Protein 6VBB (pdb70)

Structure (mmCIF, N/CA/C/O backbone):
data_6VBB
#
_entry.id   6VBB
#
_cell.length_a   136.311
_cell.length_b   102.525
_cell.length_c   68.035
_cell.angle_alpha   90.000
_cell.angle_beta   116.280
_cell.angle_gamma   90.000
#
_symmetry.space_group_name_H-M   'C 1 2 1'
#
loop_
_entity.id
_entity.type
_entity.pdbx_description
1 polymer 'Peptidase S41'
2 non-polymer 'trimethylamine oxide'
3 non-polymer DI(HYDROXYETHYL)ETHER
4 non-polymer 'SODIUM ION'
5 non-polymer 'CHLORIDE ION'
6 water water
#
loop_
_atom_site.group_PDB
_atom_site.id
_atom_site.type_symbol
_atom_site.label_atom_id
_atom_site.label_alt_id
_atom_site.label_comp_id
_atom_site.label_asym_id
_atom_site.label_entity_id
_atom_site.label_seq_id
_atom_site.pdbx_PDB_ins_code
_atom_site.Cartn_x
_atom_site.Cartn_y
_atom_site.Cartn_z
_atom_site.occupancy
_atom_site.B_iso_or_equiv
_atom_site.auth_seq_id
_atom_site.auth_comp_id
_atom_site.auth_asym_id
_atom_site.auth_atom_id
_atom_site.pdbx_PDB_model_num
ATOM 1 N N . PRO A 1 32 ? -16.594 8.309 31.772 1.00 97.95 50 PRO A N 1
ATOM 2 C CA . PRO A 1 32 ? -18.008 7.988 32.098 1.00 96.83 50 PRO A CA 1
ATOM 3 C C . PRO A 1 32 ? -18.150 6.912 33.193 1.00 98.03 50 PRO A C 1
ATOM 4 O O . PRO A 1 32 ? -19.001 6.044 33.055 1.00 99.28 50 PRO A O 1
ATOM 8 N N . ILE A 1 33 ? -17.358 7.022 34.268 1.00 96.32 51 ILE A N 1
ATOM 9 C CA . ILE A 1 33 ? -17.334 6.019 35.380 1.00 92.28 51 ILE A CA 1
ATOM 10 C C . ILE A 1 33 ? -18.737 5.703 35.918 1.00 86.00 51 ILE A C 1
ATOM 11 O O . ILE A 1 33 ? -19.045 4.504 36.031 1.00 81.77 51 ILE A O 1
ATOM 16 N N A GLU A 1 34 ? -19.546 6.722 36.240 0.50 85.11 52 GLU A N 1
ATOM 17 N N B GLU A 1 34 ? -19.542 6.724 36.242 0.50 83.25 52 GLU A N 1
ATOM 18 C CA A GLU A 1 34 ? -20.911 6.463 36.783 0.50 82.02 52 GLU A CA 1
ATOM 19 C CA B GLU A 1 34 ? -20.906 6.468 36.786 0.50 79.22 52 GLU A CA 1
ATOM 20 C C A GLU A 1 34 ? -21.745 5.655 35.779 0.50 77.07 52 GLU A C 1
ATOM 21 C C B GLU A 1 34 ? -21.744 5.660 35.780 0.50 75.51 52 GLU A C 1
ATOM 22 O O A GLU A 1 34 ? -22.443 4.720 36.226 0.50 78.17 52 GLU A O 1
ATOM 23 O O B GLU A 1 34 ? -22.441 4.723 36.229 0.50 76.67 52 GLU A O 1
ATOM 34 N N . SER A 1 35 ? -21.685 5.999 34.485 1.00 71.72 53 SER A N 1
ATOM 35 C CA . SER A 1 35 ? -22.499 5.262 33.475 1.00 68.32 53 SER A CA 1
ATOM 36 C C . SER A 1 35 ? -21.854 3.903 33.159 1.00 64.43 53 SER A C 1
ATOM 37 O O . SER A 1 35 ? -22.611 2.954 32.910 1.00 65.46 53 SER A O 1
ATOM 40 N N . ILE A 1 36 ? -20.523 3.795 33.188 1.00 62.35 54 ILE A N 1
ATOM 41 C CA . ILE A 1 36 ? -19.853 2.481 32.928 1.00 60.84 54 ILE A CA 1
ATOM 42 C C . ILE A 1 36 ? -20.239 1.504 34.048 1.00 60.75 54 ILE A C 1
ATOM 43 O O . ILE A 1 36 ? -20.547 0.339 33.735 1.00 61.32 54 ILE A O 1
ATOM 48 N N . GLN A 1 37 ? -20.220 1.980 35.298 1.00 62.01 55 GLN A N 1
ATOM 49 C CA . GLN A 1 37 ? -20.591 1.179 36.498 1.00 61.67 55 GLN A CA 1
ATOM 50 C C . GLN A 1 37 ? -22.046 0.720 36.350 1.00 57.81 55 GLN A C 1
ATOM 51 O O . GLN A 1 37 ? -22.323 -0.449 36.636 1.00 56.36 55 GLN A O 1
ATOM 57 N N . GLN A 1 38 ? -22.929 1.596 35.873 1.00 57.11 56 GLN A N 1
ATOM 58 C CA . GLN A 1 38 ? -24.354 1.204 35.727 1.00 57.03 56 GLN A CA 1
ATOM 59 C C . GLN A 1 38 ? -24.462 0.144 34.624 1.00 53.68 56 GLN A C 1
ATOM 60 O O . GLN A 1 38 ? -25.194 -0.833 34.825 1.00 53.45 56 GLN A O 1
ATOM 66 N N . PHE A 1 39 ? -23.723 0.317 33.523 1.00 52.72 57 PHE A N 1
ATOM 67 C CA . PHE A 1 39 ? -23.787 -0.628 32.372 1.00 50.68 57 PHE A CA 1
ATOM 68 C C . PHE A 1 39 ? -23.306 -2.027 32.779 1.00 50.61 57 PHE A C 1
ATOM 69 O O . PHE A 1 39 ? -24.039 -2.994 32.466 1.00 47.56 57 PHE A O 1
ATOM 77 N N . VAL A 1 40 ? -22.137 -2.136 33.433 1.00 49.85 58 VAL A N 1
ATOM 78 C CA . VAL A 1 40 ? -21.628 -3.482 33.845 1.00 51.06 58 VAL A CA 1
ATOM 79 C C . VAL A 1 40 ? -22.589 -4.097 34.880 1.00 50.72 58 VAL A C 1
ATOM 80 O O . VAL A 1 40 ? -22.771 -5.327 34.854 1.00 50.26 58 VAL A O 1
ATOM 84 N N . GLN A 1 41 ? -23.190 -3.287 35.756 1.00 51.52 59 GLN A N 1
ATOM 85 C CA . GLN A 1 41 ? -24.120 -3.853 36.772 1.00 52.28 59 GLN A CA 1
ATOM 86 C C . GLN A 1 41 ? -25.307 -4.491 36.043 1.00 51.39 59 GLN A C 1
ATOM 87 O O . GLN A 1 41 ? -25.629 -5.648 36.356 1.00 50.58 59 GLN A O 1
ATOM 93 N N . ILE A 1 42 ? -25.920 -3.752 35.111 1.00 50.54 60 ILE A N 1
ATOM 94 C CA . ILE A 1 42 ? -27.070 -4.249 34.292 1.00 51.69 60 ILE A CA 1
ATOM 95 C C . ILE A 1 42 ? -26.641 -5.499 33.509 1.00 51.38 60 ILE A C 1
ATOM 96 O O . ILE A 1 42 ? -27.426 -6.477 33.491 1.00 49.61 60 ILE A O 1
ATOM 101 N N . TYR A 1 43 ? -25.452 -5.462 32.891 1.00 49.50 61 TYR A N 1
ATOM 102 C CA . TYR A 1 43 ? -24.941 -6.618 32.108 1.00 48.16 61 TYR A CA 1
ATOM 103 C C . TYR A 1 43 ? -24.956 -7.861 33.003 1.00 47.64 61 TYR A C 1
ATOM 104 O O . TYR A 1 43 ? -25.469 -8.917 32.586 1.00 44.43 61 TYR A O 1
ATOM 113 N N . GLY A 1 44 ? -24.418 -7.709 34.218 1.00 49.37 62 GLY A N 1
ATOM 114 C CA . GLY A 1 44 ? -24.353 -8.793 35.219 1.00 48.68 62 GLY A CA 1
ATOM 115 C C . GLY A 1 44 ? -25.733 -9.309 35.590 1.00 47.96 62 GLY A C 1
ATOM 116 O O . GLY A 1 44 ? -25.902 -10.529 35.655 1.00 48.44 62 GLY A O 1
ATOM 117 N N . ILE A 1 45 ? -26.685 -8.414 35.843 1.00 47.76 63 ILE A N 1
ATOM 118 C CA . ILE A 1 45 ? -28.069 -8.835 36.205 1.00 49.51 63 ILE A CA 1
ATOM 119 C C . ILE A 1 45 ? -28.664 -9.638 35.044 1.00 50.80 63 ILE A C 1
ATOM 120 O O . ILE A 1 45 ? -29.300 -10.672 35.321 1.00 52.87 63 ILE A O 1
ATOM 125 N N . VAL A 1 46 ? -28.462 -9.177 33.803 1.00 50.51 64 VAL A N 1
ATOM 126 C CA . VAL A 1 46 ? -29.012 -9.877 32.600 1.00 51.73 64 VAL A CA 1
ATOM 127 C C . VAL A 1 46 ? -28.354 -11.258 32.482 1.00 52.70 64 VAL A C 1
ATOM 128 O O . VAL A 1 46 ? -29.070 -12.283 32.376 1.00 52.10 64 VAL A O 1
ATOM 132 N N . ARG A 1 47 ? -27.029 -11.277 32.495 1.00 52.53 65 ARG A N 1
ATOM 133 C CA . ARG A 1 47 ? -26.273 -12.542 32.359 1.00 55.66 65 ARG A CA 1
ATOM 134 C C . ARG A 1 47 ? -26.656 -13.540 33.449 1.00 53.13 65 ARG A C 1
ATOM 135 O O . ARG A 1 47 ? -26.778 -14.717 33.126 1.00 60.86 65 ARG A O 1
ATOM 143 N N . ASP A 1 48 ? -26.892 -13.080 34.673 1.00 51.65 66 ASP A N 1
ATOM 144 C CA . ASP A 1 48 ? -27.165 -14.020 35.794 1.00 52.08 66 ASP A CA 1
ATOM 145 C C . ASP A 1 48 ? -28.651 -14.337 36.007 1.00 51.01 66 ASP A C 1
ATOM 146 O O . ASP A 1 48 ? -28.895 -15.383 36.639 1.00 53.80 66 ASP A O 1
ATOM 151 N N . ASN A 1 49 ? -29.602 -13.527 35.523 1.00 48.20 67 ASN A N 1
ATOM 152 C CA . ASN A 1 49 ? -31.019 -13.849 35.856 1.00 48.29 67 ASN A CA 1
ATOM 153 C C . ASN A 1 49 ? -31.931 -13.985 34.635 1.00 47.49 67 ASN A C 1
ATOM 154 O O . ASN A 1 49 ? -33.103 -14.379 34.847 1.00 48.14 67 ASN A O 1
ATOM 159 N N . TYR A 1 50 ? -31.469 -13.679 33.420 1.00 45.31 68 TYR A N 1
ATOM 160 C CA . TYR A 1 50 ? -32.411 -13.835 32.282 1.00 45.12 68 TYR A CA 1
ATOM 161 C C . TYR A 1 50 ? -32.819 -15.311 32.191 1.00 45.88 68 TYR A C 1
ATOM 162 O O . TYR A 1 50 ? -31.980 -16.179 32.480 1.00 48.24 68 TYR A O 1
ATOM 171 N N . VAL A 1 51 ? -34.074 -15.571 31.818 1.00 46.72 69 VAL A N 1
ATOM 172 C CA . VAL A 1 51 ? -34.627 -16.959 31.736 1.00 48.30 69 VAL A CA 1
ATOM 173 C C . VAL A 1 51 ? -33.649 -17.871 30.992 1.00 48.91 69 VAL A C 1
ATOM 174 O O . VAL A 1 51 ? -33.483 -19.030 31.420 1.00 50.03 69 VAL A O 1
ATOM 178 N N . ASP A 1 52 ? -33.045 -17.373 29.914 1.00 50.43 70 ASP A N 1
ATOM 179 C CA . ASP A 1 52 ? -32.073 -18.135 29.087 1.00 52.21 70 ASP A CA 1
ATOM 180 C C . ASP A 1 52 ? -30.652 -17.645 29.361 1.00 52.59 70 ASP A C 1
ATOM 181 O O . ASP A 1 52 ? -30.435 -16.433 29.545 1.00 52.01 70 ASP A O 1
ATOM 186 N N . GLU A 1 53 ? -29.721 -18.581 29.407 1.00 57.50 71 GLU A N 1
ATOM 187 C CA . GLU A 1 53 ? -28.293 -18.239 29.600 1.00 59.65 71 GLU A CA 1
ATOM 188 C C . GLU A 1 53 ? -27.797 -17.749 28.231 1.00 58.38 71 GLU A C 1
ATOM 189 O O . GLU A 1 53 ? -27.884 -18.533 27.281 1.00 63.31 71 GLU A O 1
ATOM 195 N N . LYS A 1 54 ? -27.408 -16.478 28.108 1.00 56.16 72 LYS A N 1
ATOM 196 C CA . LYS A 1 54 ? -26.943 -15.969 26.793 1.00 54.13 72 LYS A CA 1
ATOM 197 C C . LYS A 1 54 ? -25.429 -15.741 26.811 1.00 51.98 72 LYS A C 1
ATOM 198 O O . LYS A 1 54 ? -24.868 -15.477 27.894 1.00 54.88 72 LYS A O 1
ATOM 204 N N . SER A 1 55 ? -24.808 -15.858 25.635 1.00 48.43 73 SER A N 1
ATOM 205 C CA . SER A 1 55 ? -23.340 -15.695 25.494 1.00 46.49 73 SER A CA 1
ATOM 206 C C . SER A 1 55 ? -22.976 -14.211 25.544 1.00 47.89 73 SER A C 1
ATOM 207 O O . SER A 1 55 ? -23.839 -13.378 25.202 1.00 43.44 73 SER A O 1
ATOM 210 N N . ASP A 1 56 ? -21.730 -13.910 25.932 1.00 49.48 74 ASP A N 1
ATOM 211 C CA . ASP A 1 56 ? -21.251 -12.507 25.978 1.00 49.65 74 ASP A CA 1
ATOM 212 C C . ASP A 1 56 ? -21.328 -11.921 24.568 1.00 51.03 74 ASP A C 1
ATOM 213 O O . ASP A 1 56 ? -21.735 -10.760 24.432 1.00 52.17 74 ASP A O 1
ATOM 218 N N . ASP A 1 57 ? -20.991 -12.727 23.559 1.00 54.18 75 ASP A N 1
ATOM 219 C CA . ASP A 1 57 ? -21.012 -12.271 22.147 1.00 56.82 75 ASP A CA 1
ATOM 220 C C . ASP A 1 57 ? -22.438 -11.820 21.793 1.00 53.10 75 ASP A C 1
ATOM 221 O O . ASP A 1 57 ? -22.584 -10.760 21.160 1.00 51.99 75 ASP A O 1
ATOM 226 N N . ALA A 1 58 ? -23.451 -12.570 22.235 1.00 50.46 76 ALA A N 1
ATOM 227 C CA . ALA A 1 58 ? -24.858 -12.223 21.919 1.00 47.93 76 ALA A CA 1
ATOM 228 C C . ALA A 1 58 ? -25.312 -10.995 22.717 1.00 46.90 76 ALA A C 1
ATOM 229 O O . ALA A 1 58 ? -26.076 -10.177 22.142 1.00 43.70 76 ALA A O 1
ATOM 231 N N . LEU A 1 59 ? -24.871 -10.869 23.980 1.00 46.29 77 LEU A N 1
ATOM 232 C CA . LEU A 1 59 ? -25.289 -9.713 24.825 1.00 47.41 77 LEU A CA 1
ATOM 233 C C . LEU A 1 59 ? -24.669 -8.430 24.265 1.00 46.89 77 LEU A C 1
ATOM 234 O O . LEU A 1 59 ? -25.421 -7.453 24.074 1.00 48.36 77 LEU A O 1
ATOM 239 N N . PHE A 1 60 ? -23.361 -8.436 23.995 1.00 48.55 78 PHE A N 1
ATOM 240 C CA . PHE A 1 60 ? -22.724 -7.217 23.431 1.00 49.80 78 PHE A CA 1
ATOM 241 C C . PHE A 1 60 ? -23.343 -6.896 22.071 1.00 50.07 78 PHE A C 1
ATOM 242 O O . PHE A 1 60 ? -23.532 -5.705 21.790 1.00 52.80 78 PHE A O 1
ATOM 250 N N . LEU A 1 61 ? -23.689 -7.906 21.273 1.00 51.54 79 LEU A N 1
ATOM 251 C CA . LEU A 1 61 ? -24.296 -7.591 19.952 1.00 52.24 79 LEU A CA 1
ATOM 252 C C . LEU A 1 61 ? -25.619 -6.834 20.175 1.00 49.13 79 LEU A C 1
ATOM 253 O O . LEU A 1 61 ? -25.851 -5.855 19.443 1.00 46.55 79 LEU A O 1
ATOM 258 N N . GLN A 1 62 ? -26.424 -7.231 21.174 1.00 46.48 80 GLN A N 1
ATOM 259 C CA . GLN A 1 62 ? -27.711 -6.535 21.471 1.00 44.36 80 GLN A CA 1
ATOM 260 C C . GLN A 1 62 ? -27.402 -5.110 21.959 1.00 43.97 80 GLN A C 1
ATOM 261 O O . GLN A 1 62 ? -28.171 -4.183 21.624 1.00 41.32 80 GLN A O 1
ATOM 267 N N . ALA A 1 63 ? -26.318 -4.952 22.726 1.00 43.98 81 ALA A N 1
ATOM 268 C CA . ALA A 1 63 ? -25.907 -3.625 23.249 1.00 45.23 81 ALA A CA 1
ATOM 269 C C . ALA A 1 63 ? -25.451 -2.749 22.077 1.00 44.13 81 ALA A C 1
ATOM 270 O O . ALA A 1 63 ? -25.835 -1.573 22.038 1.00 46.09 81 ALA A O 1
ATOM 272 N N . ILE A 1 64 ? -24.683 -3.320 21.149 1.00 44.37 82 ILE A N 1
ATOM 273 C CA . ILE A 1 64 ? -24.209 -2.582 19.943 1.00 45.75 82 ILE A CA 1
ATOM 274 C C . ILE A 1 64 ? -25.415 -2.135 19.107 1.00 47.76 82 ILE A C 1
ATOM 275 O O . ILE A 1 64 ? -25.441 -0.970 18.695 1.00 51.61 82 ILE A O 1
ATOM 280 N N . LYS A 1 65 ? -26.388 -3.018 18.886 1.00 50.05 83 LYS A N 1
ATOM 281 C CA . LYS A 1 65 ? -27.558 -2.635 18.044 1.00 52.33 83 LYS A CA 1
ATOM 282 C C . LYS A 1 65 ? -28.315 -1.473 18.683 1.00 51.99 83 LYS A C 1
ATOM 283 O O . LYS A 1 65 ? -28.733 -0.587 17.926 1.00 54.59 83 LYS A O 1
ATOM 289 N N . GLY A 1 66 ? -28.470 -1.469 20.012 1.00 51.40 84 GLY A N 1
ATOM 290 C CA . GLY A 1 66 ? -29.191 -0.372 20.690 1.00 50.05 84 GLY A CA 1
ATOM 291 C C . GLY A 1 66 ? -28.381 0.910 20.665 1.00 52.40 84 GLY A C 1
ATOM 292 O O . GLY A 1 66 ? -28.971 1.996 20.547 1.00 57.47 84 GLY A O 1
ATOM 293 N N . LEU A 1 67 ? -27.062 0.783 20.791 1.00 50.81 85 LEU A N 1
ATOM 294 C CA . LEU A 1 67 ? -26.160 1.958 20.761 1.00 49.98 85 LEU A CA 1
ATOM 295 C C . LEU A 1 67 ? -26.253 2.666 19.404 1.00 47.91 85 LEU A C 1
ATOM 296 O O . LEU A 1 67 ? -26.440 3.893 19.399 1.00 47.50 85 LEU A O 1
ATOM 301 N N . VAL A 1 68 ? -26.155 1.912 18.308 1.00 46.12 86 VAL A N 1
ATOM 302 C CA . VAL A 1 68 ? -26.177 2.529 16.947 1.00 46.88 86 VAL A CA 1
ATOM 303 C C . VAL A 1 68 ? -27.604 2.816 16.466 1.00 47.13 86 VAL A C 1
ATOM 304 O O . VAL A 1 68 ? -27.807 3.913 15.948 1.00 48.63 86 VAL A O 1
ATOM 308 N N . SER A 1 69 ? -28.544 1.878 16.600 1.00 50.64 87 SER A N 1
ATOM 309 C CA . SER A 1 69 ? -29.934 2.130 16.110 1.00 51.60 87 SER A CA 1
ATOM 310 C C . SER A 1 69 ? -30.641 3.177 16.984 1.00 50.17 87 SER A C 1
ATOM 311 O O . SER A 1 69 ? -31.601 3.805 16.494 1.00 47.53 87 SER A O 1
ATOM 314 N N . GLY A 1 70 ? -30.159 3.373 18.219 1.00 51.13 88 GLY A N 1
ATOM 315 C CA . GLY A 1 70 ? -30.754 4.351 19.156 1.00 50.48 88 GLY A CA 1
ATOM 316 C C . GLY A 1 70 ? -30.449 5.798 18.783 1.00 51.01 88 GLY A C 1
ATOM 317 O O . GLY A 1 70 ? -31.013 6.691 19.449 1.00 50.13 88 GLY A O 1
ATOM 318 N N . LEU A 1 71 ? -29.595 6.015 17.771 1.00 49.69 89 LEU A N 1
ATOM 319 C CA . LEU A 1 71 ? -29.185 7.366 17.293 1.00 50.40 89 LEU A CA 1
ATOM 320 C C . LEU A 1 71 ? -30.319 8.000 16.484 1.00 52.29 89 LEU A C 1
ATOM 321 O O . LEU A 1 71 ? -30.658 9.160 16.772 1.00 56.30 89 LEU A O 1
ATOM 326 N N . ASP A 1 72 ? -30.840 7.274 15.489 1.00 52.57 90 ASP A N 1
ATOM 327 C CA . ASP A 1 72 ? -31.954 7.762 14.629 1.00 54.68 90 ASP A CA 1
ATOM 328 C C . ASP A 1 72 ? -32.548 6.565 13.868 1.00 55.24 90 ASP A C 1
ATOM 329 O O . ASP A 1 72 ? -32.059 5.441 14.062 1.00 53.93 90 ASP A O 1
ATOM 334 N N . ARG A 1 73 ? -33.557 6.806 13.026 1.00 57.90 91 ARG A N 1
ATOM 335 C CA . ARG A 1 73 ? -34.240 5.702 12.292 1.00 60.24 91 ARG A CA 1
ATOM 336 C C . ARG A 1 73 ? -33.450 5.253 11.052 1.00 58.06 91 ARG A C 1
ATOM 337 O O . ARG A 1 73 ? -34.007 4.457 10.284 1.00 62.18 91 ARG A O 1
ATOM 345 N N . TYR A 1 74 ? -32.209 5.708 10.871 1.00 56.00 92 TYR A N 1
ATOM 346 C CA . TYR A 1 74 ? -31.434 5.295 9.671 1.00 54.75 92 TYR A CA 1
ATOM 347 C C . TYR A 1 74 ? -30.076 4.712 10.066 1.00 55.47 92 TYR A C 1
ATOM 348 O O . TYR A 1 74 ? -29.435 4.067 9.219 1.00 62.34 92 TYR A O 1
ATOM 357 N N . SER A 1 75 ? -29.644 4.936 11.305 1.00 53.63 93 SER A N 1
ATOM 358 C CA . SER A 1 75 ? -28.330 4.409 11.752 1.00 52.10 93 SER A CA 1
ATOM 359 C C . SER A 1 75 ? -28.492 2.975 12.273 1.00 47.50 93 SER A C 1
ATOM 360 O O . SER A 1 75 ? -29.517 2.686 12.919 1.00 43.71 93 SER A O 1
ATOM 363 N N . ARG A 1 76 ? -27.519 2.109 11.997 1.00 46.71 94 ARG A N 1
ATOM 364 C CA . ARG A 1 76 ? -27.630 0.703 12.461 1.00 47.52 94 ARG A CA 1
ATOM 365 C C . ARG A 1 76 ? -26.337 -0.083 12.253 1.00 46.17 94 ARG A C 1
ATOM 366 O O . ARG A 1 76 ? -25.474 0.349 11.448 1.00 45.33 94 ARG A O 1
ATOM 374 N N . TYR A 1 77 ? -26.246 -1.203 12.972 1.00 45.30 95 TYR A N 1
ATOM 375 C CA . TYR A 1 77 ? -25.122 -2.165 12.859 1.00 46.66 95 TYR A CA 1
ATOM 376 C C . TYR A 1 77 ? -25.460 -3.107 11.699 1.00 47.01 95 TYR A C 1
ATOM 377 O O . TYR A 1 77 ? -26.645 -3.480 11.550 1.00 46.22 95 TYR A O 1
ATOM 386 N N . LEU A 1 78 ? -24.467 -3.421 10.871 1.00 48.18 96 LEU A N 1
ATOM 387 C CA . LEU A 1 78 ? -24.673 -4.342 9.728 1.00 52.16 96 LEU A CA 1
ATOM 388 C C . LEU A 1 78 ? -23.825 -5.589 9.959 1.00 52.70 96 LEU A C 1
ATOM 389 O O . LEU A 1 78 ? -22.647 -5.415 10.303 1.00 59.39 96 LEU A O 1
ATOM 394 N N . SER A 1 79 ? -24.406 -6.783 9.824 1.00 52.67 97 SER A N 1
ATOM 395 C CA . SER A 1 79 ? -23.581 -8.013 9.934 1.00 53.19 97 SER A CA 1
ATOM 396 C C . SER A 1 79 ? -22.733 -8.060 8.660 1.00 56.15 97 SER A C 1
ATOM 397 O O . SER A 1 79 ? -23.103 -7.363 7.682 1.00 55.88 97 SER A O 1
ATOM 400 N N . ALA A 1 80 ? -21.650 -8.835 8.661 1.00 57.55 98 ALA A N 1
ATOM 401 C CA . ALA A 1 80 ? -20.779 -8.932 7.467 1.00 59.22 98 ALA A CA 1
ATOM 402 C C . ALA A 1 80 ? -21.634 -9.213 6.216 1.00 62.27 98 ALA A C 1
ATOM 403 O O . ALA A 1 80 ? -21.288 -8.688 5.146 1.00 61.14 98 ALA A O 1
ATOM 405 N N . GLU A 1 81 ? -22.723 -9.984 6.348 1.00 63.67 99 GLU A N 1
ATOM 406 C CA . GLU A 1 81 ? -23.577 -10.311 5.171 1.00 69.51 99 GLU A CA 1
ATOM 407 C C . GLU A 1 81 ? -24.442 -9.099 4.792 1.00 66.96 99 GLU A C 1
ATOM 408 O O . GLU A 1 81 ? -24.526 -8.794 3.581 1.00 67.09 99 GLU A O 1
ATOM 414 N N . GLU A 1 82 ? -25.058 -8.438 5.776 1.00 62.27 100 GLU A N 1
ATOM 415 C CA . GLU A 1 82 ? -25.915 -7.252 5.487 1.00 60.56 100 GLU A CA 1
ATOM 416 C C . GLU A 1 82 ? -25.062 -6.187 4.782 1.00 58.43 100 GLU A C 1
ATOM 417 O O . GLU A 1 82 ? -25.597 -5.454 3.917 1.00 58.92 100 GLU A O 1
ATOM 423 N N . TYR A 1 83 ? -23.771 -6.138 5.116 1.00 56.19 101 TYR A N 1
ATOM 424 C CA . TYR A 1 83 ? -22.834 -5.156 4.512 1.00 55.97 101 TYR A CA 1
ATOM 425 C C . TYR A 1 83 ? -22.507 -5.574 3.076 1.00 59.81 101 TYR A C 1
ATOM 426 O O . TYR A 1 83 ? -22.571 -4.704 2.184 1.00 62.12 101 TYR A O 1
ATOM 435 N N . ARG A 1 84 ? -22.171 -6.853 2.863 1.00 63.31 102 ARG A N 1
ATOM 436 C CA . ARG A 1 84 ? -21.863 -7.371 1.506 1.00 66.50 102 ARG A CA 1
ATOM 437 C C . ARG A 1 84 ? -23.060 -7.106 0.581 1.00 69.23 102 ARG A C 1
ATOM 438 O O . ARG A 1 84 ? -22.832 -6.758 -0.578 1.00 73.25 102 ARG A O 1
ATOM 440 N N . GLN A 1 85 ? -24.284 -7.256 1.096 1.00 70.67 103 GLN A N 1
ATOM 441 C CA . GLN A 1 85 ? -25.537 -7.028 0.324 1.00 73.49 103 GLN A CA 1
ATOM 442 C C . GLN A 1 85 ? -25.693 -5.546 -0.046 1.00 70.33 103 GLN A C 1
ATOM 443 O O . GLN A 1 85 ? -26.017 -5.266 -1.227 1.00 71.02 103 GLN A O 1
ATOM 449 N N . LEU A 1 86 ? -25.461 -4.651 0.925 1.00 66.79 104 LEU A N 1
ATOM 450 C CA . LEU A 1 86 ? -25.654 -3.181 0.756 1.00 66.00 104 LEU A CA 1
ATOM 451 C C . LEU A 1 86 ? -24.673 -2.568 -0.258 1.00 66.29 104 LEU A C 1
ATOM 452 O O . LEU A 1 86 ? -25.092 -1.624 -0.975 1.00 64.75 104 LEU A O 1
ATOM 457 N N . ILE A 1 87 ? -23.430 -3.058 -0.309 1.00 66.44 105 ILE A N 1
ATOM 458 C CA . ILE A 1 87 ? -22.425 -2.440 -1.226 1.00 68.25 105 ILE A CA 1
ATOM 459 C C . ILE A 1 87 ? -22.764 -2.773 -2.683 1.00 69.79 105 ILE A C 1
ATOM 460 O O . ILE A 1 87 ? -22.312 -2.016 -3.558 1.00 70.30 105 ILE A O 1
ATOM 465 N N . GLN A 1 88 ? -23.541 -3.834 -2.930 1.00 72.34 106 GLN A N 1
ATOM 466 C CA . GLN A 1 88 ? -23.926 -4.210 -4.320 1.00 75.15 106 GLN A CA 1
ATOM 467 C C . GLN A 1 88 ? -24.785 -3.101 -4.941 1.00 75.18 106 GLN A C 1
ATOM 468 O O . GLN A 1 88 ? -24.646 -2.856 -6.156 1.00 75.44 106 GLN A O 1
ATOM 474 N N . TYR A 1 89 ? -25.633 -2.454 -4.132 1.00 73.62 107 TYR A N 1
ATOM 475 C CA . TYR A 1 89 ? -26.533 -1.382 -4.634 1.00 74.81 107 TYR A CA 1
ATOM 476 C C . TYR A 1 89 ? -25.807 -0.033 -4.665 1.00 70.83 107 TYR A C 1
ATOM 477 O O . TYR A 1 89 ? -24.992 0.212 -3.757 1.00 69.27 107 TYR A O 1
ATOM 486 N N . THR A 1 90 ? -26.105 0.803 -5.667 1.00 62.22 108 THR A N 1
ATOM 487 C CA . THR A 1 90 ? -25.507 2.165 -5.760 1.00 64.02 108 THR A CA 1
ATOM 488 C C . THR A 1 90 ? -26.404 3.110 -4.955 1.00 61.94 108 THR A C 1
ATOM 489 O O . THR A 1 90 ? -27.644 2.997 -5.061 1.00 57.92 108 THR A O 1
ATOM 493 N N . GLU A 1 91 ? -25.796 4.009 -4.192 1.00 66.52 109 GLU A N 1
ATOM 494 C CA . GLU A 1 91 ? -26.561 4.935 -3.326 1.00 72.72 109 GLU A CA 1
ATOM 495 C C . GLU A 1 91 ? -27.508 5.805 -4.163 1.00 72.14 109 GLU A C 1
ATOM 496 O O . GLU A 1 91 ? -27.073 6.326 -5.225 1.00 72.39 109 GLU A O 1
ATOM 502 N N . GLY A 1 92 ? -28.765 5.896 -3.712 1.00 65.76 110 GLY A N 1
ATOM 503 C CA . GLY A 1 92 ? -29.799 6.749 -4.327 1.00 65.92 110 GLY A CA 1
ATOM 504 C C . GLY A 1 92 ? -30.277 6.309 -5.698 1.00 62.54 110 GLY A C 1
ATOM 505 O O . GLY A 1 92 ? -30.539 7.188 -6.544 1.00 63.07 110 GLY A O 1
ATOM 506 N N . ASP A 1 93 ? -30.363 5.009 -5.947 1.00 57.51 111 ASP A N 1
ATOM 507 C CA . ASP A 1 93 ? -30.899 4.580 -7.264 1.00 55.13 111 ASP A CA 1
ATOM 508 C C . ASP A 1 93 ? -32.383 4.292 -7.083 1.00 49.63 111 ASP A C 1
ATOM 509 O O . ASP A 1 93 ? -32.756 3.899 -5.964 1.00 46.74 111 ASP A O 1
ATOM 514 N N . LEU A 1 94 ? -33.191 4.539 -8.114 1.00 47.67 112 LEU A N 1
ATOM 515 C CA . LEU A 1 94 ? -34.627 4.193 -7.998 1.00 44.66 112 LEU A CA 1
ATOM 516 C C . LEU A 1 94 ? -34.723 2.674 -8.140 1.00 41.97 112 LEU A C 1
ATOM 517 O O . LEU A 1 94 ? -33.992 2.107 -8.976 1.00 41.16 112 LEU A O 1
ATOM 522 N N . ALA A 1 95 ? -35.580 2.035 -7.351 1.00 40.92 113 ALA A N 1
ATOM 523 C CA . ALA A 1 95 ? -35.689 0.570 -7.468 1.00 39.73 113 ALA A CA 1
ATOM 524 C C . ALA A 1 95 ? -37.111 0.102 -7.144 1.00 40.03 113 ALA A C 1
ATOM 525 O O . ALA A 1 95 ? -37.921 0.895 -6.612 1.00 39.64 113 ALA A O 1
ATOM 527 N N . SER A 1 96 ? -37.396 -1.148 -7.509 1.00 40.66 114 SER A N 1
ATOM 528 C CA . SER A 1 96 ? -38.683 -1.828 -7.229 1.00 39.78 114 SER A CA 1
ATOM 529 C C . SER A 1 96 ? -38.360 -3.266 -6.824 1.00 40.90 114 SER A C 1
ATOM 530 O O . SER A 1 96 ? -37.172 -3.573 -6.606 1.00 42.16 114 SER A O 1
ATOM 533 N N . VAL A 1 97 ? -39.387 -4.101 -6.718 1.00 42.55 115 VAL A N 1
ATOM 534 C CA . VAL A 1 97 ? -39.210 -5.538 -6.374 1.00 42.47 115 VAL A CA 1
ATOM 535 C C . VAL A 1 97 ? -38.788 -6.286 -7.647 1.00 43.91 115 VAL A C 1
ATOM 536 O O . VAL A 1 97 ? -38.872 -5.704 -8.745 1.00 47.34 115 VAL A O 1
ATOM 540 N N . ASP A 1 98 ? -38.362 -7.541 -7.497 1.00 44.58 116 ASP A N 1
ATOM 541 C CA . ASP A 1 98 ? -37.871 -8.413 -8.607 1.00 42.79 116 ASP A CA 1
ATOM 542 C C . ASP A 1 98 ? -39.039 -8.991 -9.431 1.00 42.04 116 ASP A C 1
ATOM 543 O O . ASP A 1 98 ? -38.925 -10.133 -9.900 1.00 41.50 116 ASP A O 1
ATOM 548 N N . PHE A 1 99 ? -40.115 -8.221 -9.593 1.00 42.07 117 PHE A N 1
ATOM 549 C CA . PHE A 1 99 ? -41.301 -8.648 -10.379 1.00 43.33 117 PHE A CA 1
ATOM 550 C C . PHE A 1 99 ? -42.172 -7.419 -10.675 1.00 44.91 117 PHE A C 1
ATOM 551 O O . PHE A 1 99 ? -41.889 -6.308 -10.179 1.00 43.75 117 PHE A O 1
ATOM 559 N N . VAL A 1 100 ? -43.228 -7.640 -11.452 1.00 45.53 118 VAL A N 1
ATOM 560 C CA . VAL A 1 100 ? -44.167 -6.578 -11.916 1.00 46.22 118 VAL A CA 1
ATOM 561 C C . VAL A 1 100 ? -45.602 -6.965 -11.543 1.00 46.46 118 VAL A C 1
ATOM 562 O O . VAL A 1 100 ? -45.871 -8.170 -11.348 1.00 44.11 118 VAL A O 1
ATOM 566 N N . LEU A 1 101 ? -46.479 -5.968 -11.457 1.00 48.98 119 LEU A N 1
ATOM 567 C CA . LEU A 1 101 ? -47.918 -6.201 -11.175 1.00 52.03 119 LEU A CA 1
ATOM 568 C C . LEU A 1 101 ? -48.740 -5.653 -12.346 1.00 58.15 119 LEU A C 1
ATOM 569 O O . LEU A 1 101 ? -48.439 -4.527 -12.809 1.00 61.58 119 LEU A O 1
ATOM 574 N N . SER A 1 102 ? -49.702 -6.450 -12.821 1.00 62.93 120 SER A N 1
ATOM 575 C CA . SER A 1 102 ? -50.645 -6.066 -13.904 1.00 66.55 120 SER A CA 1
ATOM 576 C C . SER A 1 102 ? -51.941 -6.827 -13.672 1.00 68.27 120 SER A C 1
ATOM 577 O O . SER A 1 102 ? -51.917 -8.019 -13.358 1.00 62.63 120 SER A O 1
ATOM 580 N N . PRO A 1 103 ? -53.114 -6.175 -13.804 1.00 74.42 121 PRO A N 1
ATOM 581 C CA . PRO A 1 103 ? -54.385 -6.880 -13.658 1.00 77.78 121 PRO A CA 1
ATOM 582 C C . PRO A 1 103 ? -54.649 -7.650 -14.963 1.00 82.10 121 PRO A C 1
ATOM 583 O O . PRO A 1 103 ? -54.729 -7.010 -15.992 1.00 88.35 121 PRO A O 1
ATOM 587 N N . GLU A 1 104 ? -54.713 -8.986 -14.911 1.00 86.82 122 GLU A N 1
ATOM 588 C CA . GLU A 1 104 ? -54.957 -9.777 -16.151 1.00 95.86 122 GLU A CA 1
ATOM 589 C C . GLU A 1 104 ? -56.054 -10.816 -15.864 1.00 96.66 122 GLU A C 1
ATOM 590 O O . GLU A 1 104 ? -56.665 -11.298 -16.830 1.00 98.74 122 GLU A O 1
ATOM 596 N N . SER A 1 105 ? -56.303 -11.104 -14.580 1.00 96.73 123 SER A N 1
ATOM 597 C CA . SER A 1 105 ? -57.371 -12.039 -14.135 1.00 94.89 123 SER A CA 1
ATOM 598 C C . SER A 1 105 ? -58.690 -11.263 -14.105 1.00 96.44 123 SER A C 1
ATOM 599 O O . SER A 1 105 ? -59.588 -11.566 -14.918 1.00 96.98 123 SER A O 1
ATOM 602 N N . HIS A 1 106 ? -58.769 -10.294 -13.185 1.00 93.46 124 HIS A N 1
ATOM 603 C CA . HIS A 1 106 ? -59.938 -9.394 -12.982 1.00 91.72 124 HIS A CA 1
ATOM 604 C C . HIS A 1 106 ? -59.475 -7.948 -13.235 1.00 87.61 124 HIS A C 1
ATOM 605 O O . HIS A 1 106 ? -58.267 -7.746 -13.417 1.00 85.28 124 HIS A O 1
ATOM 612 N N . VAL A 1 107 ? -60.387 -6.976 -13.226 1.00 90.92 125 VAL A N 1
ATOM 613 C CA . VAL A 1 107 ? -59.996 -5.562 -13.518 1.00 91.70 125 VAL A CA 1
ATOM 614 C C . VAL A 1 107 ? -59.323 -4.919 -12.293 1.00 90.03 125 VAL A C 1
ATOM 615 O O . VAL A 1 107 ? -58.509 -3.999 -12.506 1.00 90.57 125 VAL A O 1
ATOM 619 N N . HIS A 1 108 ? -59.632 -5.367 -11.069 1.00 91.41 126 HIS A N 1
ATOM 620 C CA . HIS A 1 108 ? -59.017 -4.738 -9.863 1.00 93.34 126 HIS A CA 1
ATOM 621 C C . HIS A 1 108 ? -58.125 -5.705 -9.065 1.00 87.27 126 HIS A C 1
ATOM 622 O O . HIS A 1 108 ? -57.786 -5.350 -7.915 1.00 79.92 126 HIS A O 1
ATOM 629 N N . LYS A 1 109 ? -57.768 -6.870 -9.618 1.00 85.97 127 LYS A N 1
ATOM 630 C CA . LYS A 1 109 ? -56.864 -7.793 -8.876 1.00 84.48 127 LYS A CA 1
ATOM 631 C C . LYS A 1 109 ? -55.495 -7.789 -9.564 1.00 79.30 127 LYS A C 1
ATOM 632 O O . LYS A 1 109 ? -55.404 -8.274 -10.709 1.00 79.14 127 LYS A O 1
ATOM 638 N N . TRP A 1 110 ? -54.484 -7.265 -8.861 1.00 74.38 128 TRP A N 1
ATOM 639 C CA . TRP A 1 110 ? -53.088 -7.125 -9.359 1.00 67.83 128 TRP A CA 1
ATOM 640 C C . TRP A 1 110 ? -52.315 -8.427 -9.173 1.00 63.99 128 TRP A C 1
ATOM 641 O O . TRP A 1 110 ? -52.032 -8.840 -8.051 1.00 62.42 128 TRP A O 1
ATOM 660 N N . ILE A 1 112 ? -48.981 -11.050 -9.995 1.00 53.86 130 ILE A N 1
ATOM 661 C CA . ILE A 1 112 ? -47.538 -11.067 -10.132 1.00 51.67 130 ILE A CA 1
ATOM 662 C C . ILE A 1 112 ? -47.165 -11.609 -11.515 1.00 53.99 130 ILE A C 1
ATOM 663 O O . ILE A 1 112 ? -47.747 -12.629 -11.938 1.00 54.01 130 ILE A O 1
ATOM 668 N N . ARG A 1 113 ? -46.184 -10.968 -12.156 1.00 58.21 131 ARG A N 1
ATOM 669 C CA . ARG A 1 113 ? -45.678 -11.340 -13.505 1.00 61.92 131 ARG A CA 1
ATOM 670 C C . ARG A 1 113 ? -44.164 -11.049 -13.564 1.00 58.35 131 ARG A C 1
ATOM 671 O O . ARG A 1 113 ? -43.705 -10.220 -12.769 1.00 54.77 131 ARG A O 1
ATOM 679 N N . ASP A 1 114 ? -43.416 -11.752 -14.419 1.00 49.22 132 ASP A N 1
ATOM 680 C CA . ASP A 1 114 ? -41.946 -11.555 -14.614 1.00 50.30 132 ASP A CA 1
ATOM 681 C C . ASP A 1 114 ? -41.123 -12.009 -13.393 1.00 51.01 132 ASP A C 1
ATOM 682 O O . ASP A 1 114 ? -39.942 -11.602 -13.305 1.00 51.21 132 ASP A O 1
ATOM 687 N N . LEU A 1 115 ? -41.702 -12.802 -12.485 1.00 47.16 133 LEU A N 1
ATOM 688 C CA . LEU A 1 115 ? -40.914 -13.307 -11.331 1.00 44.52 133 LEU A CA 1
ATOM 689 C C . LEU A 1 115 ? -39.961 -14.395 -11.838 1.00 43.95 133 LEU A C 1
ATOM 690 O O . LEU A 1 115 ? -40.452 -15.407 -12.360 1.00 49.79 133 LEU A O 1
ATOM 695 N N . LYS A 1 116 ? -38.655 -14.214 -11.649 1.00 44.20 134 LYS A N 1
ATOM 696 C CA . LYS A 1 116 ? -37.663 -15.211 -12.138 1.00 51.17 134 LYS A CA 1
ATOM 697 C C . LYS A 1 116 ? -37.431 -16.281 -11.062 1.00 48.53 134 LYS A C 1
ATOM 698 O O . LYS A 1 116 ? -37.395 -15.921 -9.871 1.00 47.66 134 LYS A O 1
ATOM 704 N N . THR A 1 117 ? -37.326 -17.552 -11.469 1.00 48.72 135 THR A N 1
ATOM 705 C CA . THR A 1 117 ? -37.083 -18.657 -10.500 1.00 49.56 135 THR A CA 1
ATOM 706 C C . THR A 1 117 ? -35.699 -18.459 -9.872 1.00 49.22 135 THR A C 1
ATOM 707 O O . THR A 1 117 ? -34.760 -18.160 -10.628 1.00 48.38 135 THR A O 1
ATOM 711 N N . GLY A 1 118 ? -35.593 -18.622 -8.550 1.00 45.17 136 GLY A N 1
ATOM 712 C CA . GLY A 1 118 ? -34.326 -18.443 -7.815 1.00 45.33 136 GLY A CA 1
ATOM 713 C C . GLY A 1 118 ? -34.228 -17.067 -7.170 1.00 44.16 136 GLY A C 1
ATOM 714 O O . GLY A 1 118 ? -33.358 -16.882 -6.292 1.00 47.32 136 GLY A O 1
ATOM 715 N N . SER A 1 119 ? -35.095 -16.134 -7.569 1.00 41.01 137 SER A N 1
ATOM 716 C CA . SER A 1 119 ? -35.073 -14.751 -7.025 1.00 39.11 137 SER A CA 1
ATOM 717 C C . SER A 1 119 ? -35.455 -14.759 -5.540 1.00 40.19 137 SER A C 1
ATOM 718 O O . SER A 1 119 ? -36.072 -15.741 -5.094 1.00 39.66 137 SER A O 1
ATOM 721 N N . ASP A 1 120 ? -35.137 -13.676 -4.824 1.00 41.46 138 ASP A N 1
ATOM 722 C CA . ASP A 1 120 ? -35.429 -13.568 -3.367 1.00 44.71 138 ASP A CA 1
ATOM 723 C C . ASP A 1 120 ? -36.925 -13.773 -3.111 1.00 40.99 138 ASP A C 1
ATOM 724 O O . ASP A 1 120 ? -37.278 -14.434 -2.125 1.00 43.69 138 ASP A O 1
ATOM 729 N N . SER A 1 121 ? -37.767 -13.205 -3.969 1.00 39.41 139 SER A N 1
ATOM 730 C CA . SER A 1 121 ? -39.235 -13.322 -3.805 1.00 36.80 139 SER A CA 1
ATOM 731 C C . SER A 1 121 ? -39.665 -14.771 -4.066 1.00 39.61 139 SER A C 1
ATOM 732 O O . SER A 1 121 ? -40.574 -15.249 -3.354 1.00 44.04 139 SER A O 1
ATOM 735 N N . TYR A 1 122 ? -39.033 -15.448 -5.028 1.00 37.04 140 TYR A N 1
ATOM 736 C CA . TYR A 1 122 ? -39.380 -16.868 -5.315 1.00 41.98 140 TYR A CA 1
ATOM 737 C C . TYR A 1 122 ? -39.088 -17.722 -4.069 1.00 43.27 140 TYR A C 1
ATOM 738 O O . TYR A 1 122 ? -39.930 -18.572 -3.717 1.00 41.76 140 TYR A O 1
ATOM 747 N N . LYS A 1 123 ? -37.935 -17.485 -3.423 1.00 44.36 141 LYS A N 1
ATOM 748 C CA . LYS A 1 123 ? -37.511 -18.215 -2.196 1.00 44.57 141 LYS A CA 1
ATOM 749 C C . LYS A 1 123 ? -38.506 -17.955 -1.064 1.00 43.44 141 LYS A C 1
ATOM 750 O O . LYS A 1 123 ? -38.720 -18.865 -0.262 1.00 46.42 141 LYS A O 1
ATOM 756 N N . LEU A 1 124 ? -39.099 -16.760 -1.011 1.00 44.82 142 LEU A N 1
ATOM 757 C CA . LEU A 1 124 ? -40.070 -16.423 0.073 1.00 46.62 142 LEU A CA 1
ATOM 758 C C . LEU A 1 124 ? -41.444 -17.070 -0.167 1.00 46.96 142 LEU A C 1
ATOM 759 O O . LEU A 1 124 ? -42.211 -17.150 0.813 1.00 50.06 142 LEU A O 1
ATOM 764 N N . GLY A 1 125 ? -41.754 -17.491 -1.402 1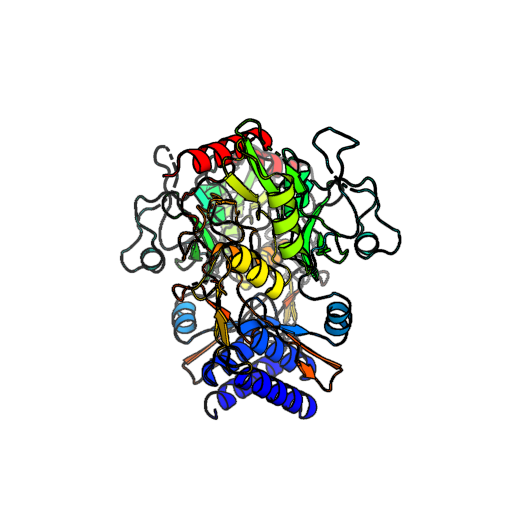.00 48.26 143 GLY A N 1
ATOM 765 C CA . GLY A 1 125 ? -43.041 -18.166 -1.676 1.00 50.22 143 GLY A CA 1
ATOM 766 C C . GLY A 1 125 ? -43.863 -17.499 -2.762 1.00 48.36 143 GLY A C 1
ATOM 767 O O . GLY A 1 125 ? -44.857 -18.099 -3.196 1.00 45.28 143 GLY A O 1
ATOM 768 N N . LEU A 1 126 ? -43.486 -16.292 -3.176 1.00 49.71 144 LEU A N 1
ATOM 769 C CA . LEU A 1 126 ? -44.261 -15.610 -4.240 1.00 49.65 144 LEU A CA 1
ATOM 770 C C . LEU A 1 126 ? -44.079 -16.371 -5.560 1.00 44.34 144 LEU A C 1
ATOM 771 O O . LEU A 1 126 ? -43.017 -16.981 -5.762 1.00 38.27 144 LEU A O 1
ATOM 776 N N . ARG A 1 127 ? -45.124 -16.363 -6.387 1.00 43.05 145 ARG A N 1
ATOM 777 C CA . ARG A 1 127 ? -45.126 -17.056 -7.701 1.00 45.25 145 ARG A CA 1
ATOM 778 C C . ARG A 1 127 ? -45.927 -16.239 -8.713 1.00 43.71 145 ARG A C 1
ATOM 779 O O . ARG A 1 127 ? -46.896 -15.572 -8.296 1.00 42.59 145 ARG A O 1
ATOM 787 N N . ASN A 1 128 ? -45.537 -16.315 -9.986 1.00 40.93 146 ASN A N 1
ATOM 788 C CA . ASN A 1 128 ? -46.305 -15.656 -11.074 1.00 41.60 146 ASN A CA 1
ATOM 789 C C . ASN A 1 128 ? -47.745 -16.167 -10.977 1.00 41.89 146 ASN A C 1
ATOM 790 O O . ASN A 1 128 ? -47.912 -17.379 -10.772 1.00 45.61 146 ASN A O 1
ATOM 795 N N . GLY A 1 129 ? -48.741 -15.287 -11.101 1.00 44.37 147 GLY A N 1
ATOM 796 C CA . GLY A 1 129 ? -50.150 -15.719 -11.007 1.00 46.80 147 GLY A CA 1
ATOM 797 C C . GLY A 1 129 ? -50.770 -15.357 -9.666 1.00 49.13 147 GLY A C 1
ATOM 798 O O . GLY A 1 129 ? -51.991 -15.136 -9.629 1.00 53.45 147 GLY A O 1
ATOM 799 N N . GLN A 1 130 ? -49.972 -15.340 -8.588 1.00 47.97 148 GLN A N 1
ATOM 800 C CA . GLN A 1 130 ? -50.507 -14.969 -7.251 1.00 46.64 148 GLN A CA 1
ATOM 801 C C . GLN A 1 130 ? -50.989 -13.516 -7.331 1.00 45.02 148 GLN A C 1
ATOM 802 O O . GLN A 1 130 ? -50.453 -12.745 -8.137 1.00 45.28 148 GLN A O 1
ATOM 808 N N . THR A 1 131 ? -51.976 -13.163 -6.522 1.00 47.31 149 THR A N 1
ATOM 809 C CA . THR A 1 131 ? -52.513 -11.784 -6.533 1.00 50.17 149 THR A CA 1
ATOM 810 C C . THR A 1 131 ? -52.031 -11.062 -5.275 1.00 50.75 149 THR A C 1
ATOM 811 O O . THR A 1 131 ? -51.972 -11.708 -4.199 1.00 48.80 149 THR A O 1
ATOM 815 N N . ILE A 1 132 ? -51.664 -9.789 -5.421 1.00 49.23 150 ILE A N 1
ATOM 816 C CA . ILE A 1 132 ? -51.250 -8.972 -4.250 1.00 49.67 150 ILE A CA 1
ATOM 817 C C . ILE A 1 132 ? -52.427 -8.045 -3.953 1.00 53.36 150 ILE A C 1
ATOM 818 O O . ILE A 1 132 ? -52.858 -7.301 -4.861 1.00 54.93 150 ILE A O 1
ATOM 823 N N . LEU A 1 133 ? -52.957 -8.159 -2.735 1.00 56.42 151 LEU A N 1
ATOM 824 C CA . LEU A 1 133 ? -54.125 -7.374 -2.273 1.00 59.69 151 LEU A CA 1
ATOM 825 C C . LEU A 1 133 ? -53.671 -6.082 -1.597 1.00 59.08 151 LEU A C 1
ATOM 826 O O . LEU A 1 133 ? -54.360 -5.074 -1.771 1.00 60.30 151 LEU A O 1
ATOM 831 N N . LYS A 1 134 ? -52.546 -6.118 -0.877 1.00 57.62 152 LYS A N 1
ATOM 832 C CA . LYS A 1 134 ? -52.076 -4.912 -0.154 1.00 56.83 152 LYS A CA 1
ATOM 833 C C . LYS A 1 134 ? -50.555 -4.733 -0.238 1.00 53.22 152 LYS A C 1
ATOM 834 O O . LYS A 1 134 ? -49.829 -5.730 -0.366 1.00 50.23 152 LYS A O 1
ATOM 840 N N . ILE A 1 135 ? -50.128 -3.474 -0.164 1.00 52.83 153 ILE A N 1
ATOM 841 C CA . ILE A 1 135 ? -48.697 -3.066 -0.116 1.00 50.19 153 ILE A CA 1
ATOM 842 C C . ILE A 1 135 ? -48.633 -2.036 1.009 1.00 54.11 153 ILE A C 1
ATOM 843 O O . ILE A 1 135 ? -49.267 -0.981 0.858 1.00 58.10 153 ILE A O 1
ATOM 848 N N . ASP A 1 136 ? -47.960 -2.370 2.112 1.00 56.02 154 ASP A N 1
ATOM 849 C CA . ASP A 1 136 ? -47.866 -1.451 3.280 1.00 57.48 154 ASP A CA 1
ATOM 850 C C . ASP A 1 136 ? -49.285 -1.165 3.792 1.00 59.03 154 ASP A C 1
ATOM 851 O O . ASP A 1 136 ? -49.604 0.016 4.005 1.00 60.37 154 ASP A O 1
ATOM 856 N N . ASN A 1 137 ? -50.090 -2.227 3.951 1.00 61.26 155 ASN A N 1
ATOM 857 C CA . ASN A 1 137 ? -51.491 -2.192 4.472 1.00 68.95 155 ASN A CA 1
ATOM 858 C C . ASN A 1 137 ? -52.431 -1.394 3.562 1.00 68.12 155 ASN A C 1
ATOM 859 O O . ASN A 1 137 ? -53.537 -1.074 4.031 1.00 69.68 155 ASN A O 1
ATOM 864 N N . GLN A 1 138 ? -52.042 -1.117 2.313 1.00 67.14 156 GLN A N 1
ATOM 865 C CA . GLN A 1 138 ? -52.922 -0.336 1.399 1.00 68.13 156 GLN A CA 1
ATOM 866 C C . GLN A 1 138 ? -53.439 -1.256 0.284 1.00 65.19 156 GLN A C 1
ATOM 867 O O . GLN A 1 138 ? -52.610 -1.790 -0.480 1.00 61.39 156 GLN A O 1
ATOM 873 N N . GLU A 1 139 ? -54.764 -1.429 0.211 1.00 67.24 157 GLU A N 1
ATOM 874 C CA . GLU A 1 139 ? -55.404 -2.285 -0.823 1.00 67.55 157 GLU A CA 1
ATOM 875 C C . GLU A 1 139 ? -55.104 -1.722 -2.217 1.00 66.08 157 GLU A C 1
ATOM 876 O O . GLU A 1 139 ? -55.166 -0.486 -2.389 1.00 65.79 157 GLU A O 1
ATOM 882 N N . LEU A 1 140 ? -54.769 -2.603 -3.166 1.00 62.37 158 LEU A N 1
ATOM 883 C CA . LEU A 1 140 ? -54.472 -2.175 -4.560 1.00 59.58 158 LEU A CA 1
ATOM 884 C C . LEU A 1 140 ? -55.785 -2.162 -5.358 1.00 63.00 158 LEU A C 1
ATOM 885 O O . LEU A 1 140 ? -55.791 -1.624 -6.487 1.00 58.85 158 LEU A O 1
ATOM 890 N N . LYS A 1 141 ? -56.850 -2.705 -4.758 1.00 64.09 159 LYS A N 1
ATOM 891 C CA . LYS A 1 141 ? -58.198 -2.828 -5.369 1.00 71.22 159 LYS A CA 1
ATOM 892 C C . LYS A 1 141 ? -58.512 -1.618 -6.270 1.00 76.54 159 LYS A C 1
ATOM 893 O O . LYS A 1 141 ? -58.450 -1.781 -7.511 1.00 77.46 159 LYS A O 1
ATOM 899 N N . ASN A 1 142 ? -58.769 -0.440 -5.694 1.00 79.37 160 ASN A N 1
ATOM 900 C CA . ASN A 1 142 ? -59.141 0.729 -6.539 1.00 88.67 160 ASN A CA 1
ATOM 901 C C . ASN A 1 142 ? -57.968 1.709 -6.703 1.00 86.69 160 ASN A C 1
ATOM 902 O O . ASN A 1 142 ? -58.073 2.854 -6.211 1.00 90.80 160 ASN A O 1
ATOM 907 N N . LEU A 1 143 ? -56.904 1.297 -7.402 1.00 84.21 161 LEU A N 1
ATOM 908 C CA . LEU A 1 143 ? -55.735 2.193 -7.652 1.00 80.39 161 LEU A CA 1
ATOM 909 C C . LEU A 1 143 ? -55.354 2.152 -9.140 1.00 78.86 161 LEU A C 1
ATOM 910 O O . LEU A 1 143 ? -55.667 1.143 -9.805 1.00 77.02 161 LEU A O 1
ATOM 915 N N . THR A 1 144 ? -54.710 3.214 -9.640 1.00 77.74 162 THR A N 1
ATOM 916 C CA . THR A 1 144 ? -54.244 3.255 -11.054 1.00 80.88 162 THR A CA 1
ATOM 917 C C . THR A 1 144 ? -52.879 2.557 -11.140 1.00 77.34 162 THR A C 1
ATOM 918 O O . THR A 1 144 ? -52.277 2.292 -10.079 1.00 73.96 162 THR A O 1
ATOM 922 N N . HIS A 1 145 ? -52.407 2.270 -12.355 1.00 76.30 163 HIS A N 1
ATOM 923 C CA . HIS A 1 145 ? -51.083 1.618 -12.521 1.00 72.92 163 HIS A CA 1
ATOM 924 C C . HIS A 1 145 ? -50.017 2.501 -11.849 1.00 73.62 163 HIS A C 1
ATOM 925 O O . HIS A 1 145 ? -49.075 1.930 -11.260 1.00 68.22 163 HIS A O 1
ATOM 932 N N . ASP A 1 146 ? -50.194 3.832 -11.909 1.00 77.26 164 ASP A N 1
ATOM 933 C CA . ASP A 1 146 ? -49.254 4.825 -11.311 1.00 81.28 164 ASP A CA 1
ATOM 934 C C . ASP A 1 146 ? -49.279 4.748 -9.782 1.00 77.55 164 ASP A C 1
ATOM 935 O O . ASP A 1 146 ? -48.184 4.786 -9.180 1.00 77.53 164 ASP A O 1
ATOM 940 N N . GLN A 1 147 ? -50.473 4.686 -9.183 1.00 73.16 165 GLN A N 1
ATOM 941 C CA . GLN A 1 147 ? -50.589 4.622 -7.700 1.00 70.12 165 GLN A CA 1
ATOM 942 C C . GLN A 1 147 ? -49.944 3.325 -7.201 1.00 64.58 165 GLN A C 1
ATOM 943 O O . GLN A 1 147 ? -49.399 3.340 -6.085 1.00 61.23 165 GLN A O 1
ATOM 949 N N . VAL A 1 148 ? -49.995 2.257 -8.002 1.00 61.98 166 VAL A N 1
ATOM 950 C CA . VAL A 1 148 ? -49.358 0.966 -7.607 1.00 59.45 166 VAL A CA 1
ATOM 951 C C . VAL A 1 148 ? -47.830 1.143 -7.686 1.00 57.52 166 VAL A C 1
ATOM 952 O O . VAL A 1 148 ? -47.149 0.769 -6.711 1.00 55.68 166 VAL A O 1
ATOM 956 N N . LEU A 1 149 ? -47.317 1.718 -8.782 1.00 53.88 167 LEU A N 1
ATOM 957 C CA . LEU A 1 149 ? -45.854 1.955 -8.895 1.00 54.02 167 LEU A CA 1
ATOM 958 C C . LEU A 1 149 ? -45.418 2.886 -7.757 1.00 55.72 167 LEU A C 1
ATOM 959 O O . LEU A 1 149 ? -44.267 2.770 -7.317 1.00 56.63 167 LEU A O 1
ATOM 964 N N . GLY A 1 150 ? -46.308 3.788 -7.325 1.00 55.48 168 GLY A N 1
ATOM 965 C CA . GLY A 1 150 ? -46.005 4.733 -6.233 1.00 57.60 168 GLY A CA 1
ATOM 966 C C . GLY A 1 150 ? -45.657 4.002 -4.953 1.00 56.97 168 GLY A C 1
ATOM 967 O O . GLY A 1 150 ? -44.766 4.480 -4.225 1.00 61.11 168 GLY A O 1
ATOM 968 N N . LEU A 1 151 ? -46.321 2.871 -4.706 1.00 56.31 169 LEU A N 1
ATOM 969 C CA . LEU A 1 151 ? -46.113 2.008 -3.515 1.00 58.12 169 LEU A CA 1
ATOM 970 C C . LEU A 1 151 ? -44.960 1.023 -3.766 1.00 54.07 169 LEU A C 1
ATOM 971 O O . LEU A 1 151 ? -44.218 0.718 -2.823 1.00 51.74 169 LEU A O 1
ATOM 976 N N . LEU A 1 152 ? -44.802 0.579 -5.009 1.00 49.87 170 LEU A N 1
ATOM 977 C CA . LEU A 1 152 ? -43.787 -0.439 -5.379 1.00 51.53 170 LEU A CA 1
ATOM 978 C C . LEU A 1 152 ? -42.385 0.203 -5.468 1.00 50.63 170 LEU A C 1
ATOM 979 O O . LEU A 1 152 ? -41.403 -0.419 -4.990 1.00 49.90 170 LEU A O 1
ATOM 984 N N . TYR A 1 153 ? -42.300 1.408 -6.036 1.00 45.90 171 TYR A N 1
ATOM 985 C CA . TYR A 1 153 ? -41.028 2.153 -6.234 1.00 45.39 171 TYR A CA 1
A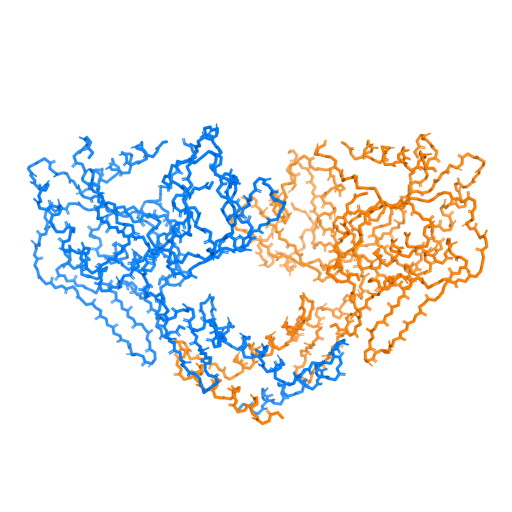TOM 986 C C . TYR A 1 153 ? -40.530 2.762 -4.920 1.00 47.36 171 TYR A C 1
ATOM 987 O O . TYR A 1 153 ? -41.335 3.058 -4.023 1.00 54.05 171 TYR A O 1
ATOM 996 N N . GLY A 1 154 ? -39.214 2.961 -4.841 1.00 43.62 172 GLY A N 1
ATOM 997 C CA . GLY A 1 154 ? -38.569 3.538 -3.650 1.00 44.46 172 GLY A CA 1
ATOM 998 C C . GLY A 1 154 ? -37.061 3.495 -3.784 1.00 43.70 172 GLY A C 1
ATOM 999 O O . GLY A 1 154 ? -36.569 2.919 -4.771 1.00 42.45 172 GLY A O 1
ATOM 1000 N N . SER A 1 155 ? -36.340 4.078 -2.831 1.00 47.73 173 SER A N 1
ATOM 1001 C CA . SER A 1 155 ? -34.854 4.036 -2.913 1.00 50.89 173 SER A CA 1
ATOM 1002 C C . SER A 1 155 ? -34.384 2.573 -2.827 1.00 47.96 173 SER A C 1
ATOM 1003 O O . SER A 1 155 ? -35.013 1.772 -2.108 1.00 47.50 173 SER A O 1
ATOM 1006 N N . ILE A 1 156 ? -33.348 2.235 -3.592 1.00 47.14 174 ILE A N 1
ATOM 1007 C CA . ILE A 1 156 ? -32.816 0.843 -3.630 1.00 47.66 174 ILE A CA 1
ATOM 1008 C C . ILE A 1 156 ? -32.374 0.439 -2.217 1.00 47.57 174 ILE A C 1
ATOM 1009 O O . ILE A 1 156 ? -31.791 1.284 -1.505 1.00 55.69 174 ILE A O 1
ATOM 1014 N N . GLY A 1 157 ? -32.653 -0.807 -1.834 1.00 47.13 175 GLY A N 1
ATOM 1015 C CA . GLY A 1 157 ? -32.295 -1.319 -0.496 1.00 48.61 175 GLY A CA 1
ATOM 1016 C C . GLY A 1 157 ? -33.451 -1.173 0.479 1.00 46.50 175 GLY A C 1
ATOM 1017 O O . GLY A 1 157 ? -33.402 -1.805 1.530 1.00 44.92 175 GLY A O 1
ATOM 1018 N N . SER A 1 158 ? -34.442 -0.347 0.121 1.00 50.54 176 SER A N 1
ATOM 1019 C CA . SER A 1 158 ? -35.664 -0.087 0.930 1.00 53.06 176 SER A CA 1
ATOM 1020 C C . SER A 1 158 ? -36.497 -1.363 1.084 1.00 47.98 176 SER A C 1
ATOM 1021 O O . SER A 1 158 ? -36.339 -2.283 0.273 1.00 47.70 176 SER A O 1
ATOM 1024 N N . THR A 1 159 ? -37.408 -1.346 2.054 1.00 47.62 177 THR A N 1
ATOM 1025 C CA . THR A 1 159 ? -38.299 -2.475 2.411 1.00 47.02 177 THR A CA 1
ATOM 1026 C C . THR A 1 159 ? -39.771 -2.128 2.185 1.00 46.59 177 THR A C 1
ATOM 1027 O O . THR A 1 159 ? -40.132 -0.945 2.296 1.00 49.59 177 THR A O 1
ATOM 1031 N N . LEU A 1 160 ? -40.579 -3.148 1.885 1.00 45.00 178 LEU A N 1
ATOM 1032 C CA . LEU A 1 160 ? -42.044 -2.982 1.706 1.00 47.60 178 LEU A CA 1
ATOM 1033 C C . LEU A 1 160 ? -42.711 -4.308 2.084 1.00 48.19 178 LEU A C 1
ATOM 1034 O O . LEU A 1 160 ? -42.028 -5.337 2.007 1.00 51.21 178 LEU A O 1
ATOM 1039 N N . GLN A 1 161 ? -43.966 -4.261 2.539 1.00 54.05 179 GLN A N 1
ATOM 1040 C CA . GLN A 1 161 ? -44.720 -5.477 2.946 1.00 55.12 179 GLN A CA 1
ATOM 1041 C C . GLN A 1 161 ? -45.764 -5.780 1.873 1.00 51.15 179 GLN A C 1
ATOM 1042 O O . GLN A 1 161 ? -46.301 -4.817 1.301 1.00 51.89 179 GLN A O 1
ATOM 1048 N N . VAL A 1 162 ? -46.055 -7.060 1.641 1.00 52.14 180 VAL A N 1
ATOM 1049 C CA . VAL A 1 162 ? -47.095 -7.450 0.649 1.00 53.20 180 VAL A CA 1
ATOM 1050 C C . VAL A 1 162 ? -47.970 -8.554 1.259 1.00 59.53 180 VAL A C 1
ATOM 1051 O O . VAL A 1 162 ? -47.440 -9.419 1.982 1.00 58.72 180 VAL A O 1
ATOM 1055 N N . GLN A 1 163 ? -49.275 -8.463 1.007 1.00 65.22 181 GLN A N 1
ATOM 1056 C CA . GLN A 1 163 ? -50.287 -9.469 1.413 1.00 68.38 181 GLN A CA 1
ATOM 1057 C C . GLN A 1 163 ? -50.779 -10.132 0.130 1.00 67.61 181 GLN A C 1
ATOM 1058 O O . GLN A 1 163 ? -51.256 -9.394 -0.758 1.00 63.38 181 GLN A O 1
ATOM 1064 N N . THR A 1 164 ? -50.597 -11.446 0.008 1.00 71.30 182 THR A N 1
ATOM 1065 C CA . THR A 1 164 ? -51.098 -12.161 -1.193 1.00 74.08 182 THR A CA 1
ATOM 1066 C C . THR A 1 164 ? -52.465 -12.765 -0.855 1.00 79.06 182 THR A C 1
ATOM 1067 O O . THR A 1 164 ? -52.732 -12.982 0.335 1.00 88.71 182 THR A O 1
ATOM 1071 N N . GLU A 1 165 ? -53.304 -12.980 -1.869 1.00 79.62 183 GLU A N 1
ATOM 1072 C CA . GLU A 1 165 ? -54.640 -13.601 -1.676 1.00 77.00 183 GLU A CA 1
ATOM 1073 C C . GLU A 1 165 ? -54.424 -15.039 -1.193 1.00 75.72 183 GLU A C 1
ATOM 1074 O O . GLU A 1 165 ? -55.224 -15.510 -0.371 1.00 77.32 183 GLU A O 1
ATOM 1080 N N . GLU A 1 166 ? -53.355 -15.682 -1.676 1.00 77.29 184 GLU A N 1
ATOM 1081 C CA . GLU A 1 166 ? -53.016 -17.088 -1.331 1.00 80.43 184 GLU A CA 1
ATOM 1082 C C . GLU A 1 166 ? -52.497 -17.210 0.111 1.00 81.09 184 GLU A C 1
ATOM 1083 O O . GLU A 1 166 ? -52.500 -18.344 0.617 1.00 85.21 184 GLU A O 1
ATOM 1089 N N . SER A 1 167 ? -52.072 -16.112 0.750 1.00 81.06 185 SER A N 1
ATOM 1090 C CA . SER A 1 167 ? -51.505 -16.205 2.127 1.00 83.18 185 SER A CA 1
ATOM 1091 C C . SER A 1 167 ? -52.289 -15.337 3.129 1.00 83.86 185 SER A C 1
ATOM 1092 O O . SER A 1 167 ? -52.814 -14.285 2.717 1.00 82.67 185 SER A O 1
ATOM 1095 N N . ASN A 1 168 ? -52.349 -15.769 4.397 1.00 85.26 186 ASN A N 1
ATOM 1096 C CA . ASN A 1 168 ? -53.045 -15.024 5.486 1.00 91.24 186 ASN A CA 1
ATOM 1097 C C . ASN A 1 168 ? -52.061 -14.089 6.204 1.00 88.94 186 ASN A C 1
ATOM 1098 O O . ASN A 1 168 ? -52.532 -13.299 7.047 1.00 88.09 186 ASN A O 1
ATOM 1103 N N . SER A 1 169 ? -50.761 -14.166 5.882 1.00 89.51 187 SER A N 1
ATOM 1104 C CA . SER A 1 169 ? -49.742 -13.324 6.573 1.00 90.02 187 SER A CA 1
ATOM 1105 C C . SER A 1 169 ? -48.920 -12.487 5.590 1.00 80.89 187 SER A C 1
ATOM 1106 O O . SER A 1 169 ? -48.763 -12.847 4.423 1.00 75.24 187 SER A O 1
ATOM 1109 N N . PRO A 1 170 ? -48.383 -11.326 6.042 1.00 74.85 188 PRO A N 1
ATOM 1110 C CA . PRO A 1 170 ? -47.597 -10.451 5.177 1.00 71.97 188 PRO A CA 1
ATOM 1111 C C . PRO A 1 170 ? -46.218 -11.048 4.860 1.00 67.01 188 PRO A C 1
ATOM 1112 O O . PRO A 1 170 ? -45.846 -12.025 5.476 1.00 70.21 188 PRO A O 1
ATOM 1116 N N . ILE A 1 171 ? -45.517 -10.435 3.906 1.00 61.48 189 ILE A N 1
ATOM 1117 C CA . ILE A 1 171 ? -44.150 -10.853 3.481 1.00 55.78 189 ILE A CA 1
ATOM 1118 C C . ILE A 1 171 ? -43.313 -9.588 3.258 1.00 52.67 189 ILE A C 1
ATOM 1119 O O . ILE A 1 171 ? -43.783 -8.675 2.549 1.00 45.15 189 ILE A O 1
ATOM 1124 N N . SER A 1 172 ? -42.121 -9.544 3.856 1.00 52.06 190 SER A N 1
ATOM 1125 C CA . SER A 1 172 ? -41.203 -8.386 3.719 1.00 47.66 190 SER A CA 1
ATOM 1126 C C . SER A 1 172 ? -40.310 -8.601 2.490 1.00 48.47 190 SER A C 1
ATOM 1127 O O . SER A 1 172 ? -39.666 -9.684 2.389 1.00 43.79 190 SER A O 1
ATOM 1130 N N . LEU A 1 173 ? -40.305 -7.618 1.578 1.00 47.82 191 LEU A N 1
ATOM 1131 C CA . LEU A 1 173 ? -39.495 -7.660 0.331 1.00 44.57 191 LEU A CA 1
ATOM 1132 C C . LEU A 1 173 ? -38.499 -6.499 0.328 1.00 45.16 191 LEU A C 1
ATOM 1133 O O . LEU A 1 173 ? -38.716 -5.521 1.054 1.00 48.30 191 LEU A O 1
ATOM 1138 N N . VAL A 1 174 ? -37.460 -6.604 -0.492 1.00 41.26 192 VAL A N 1
ATOM 1139 C CA . VAL A 1 174 ? -36.454 -5.511 -0.601 1.00 42.90 192 VAL A CA 1
ATOM 1140 C C . VAL A 1 174 ? -36.472 -4.976 -2.040 1.00 44.91 192 VAL A C 1
ATOM 1141 O O . VAL A 1 174 ? -36.498 -5.798 -2.969 1.00 48.80 192 VAL A O 1
ATOM 1145 N N . ARG A 1 175 ? -36.534 -3.651 -2.213 1.00 43.69 193 ARG A N 1
ATOM 1146 C CA . ARG A 1 175 ? -36.452 -3.065 -3.572 1.00 42.57 193 ARG A CA 1
ATOM 1147 C C . ARG A 1 175 ? -35.002 -3.276 -4.028 1.00 43.78 193 ARG A C 1
ATOM 1148 O O . ARG A 1 175 ? -34.147 -2.402 -3.727 1.00 45.47 193 ARG A O 1
ATOM 1156 N N . ASN A 1 176 ? -34.732 -4.417 -4.669 1.00 42.20 194 ASN A N 1
ATOM 1157 C CA . ASN A 1 176 ? -33.369 -4.803 -5.126 1.00 45.07 194 ASN A CA 1
ATOM 1158 C C . ASN A 1 176 ? -33.239 -4.724 -6.652 1.00 45.93 194 ASN A C 1
ATOM 1159 O O . ASN A 1 176 ? -32.147 -5.051 -7.138 1.00 51.06 194 ASN A O 1
ATOM 1164 N N . LYS A 1 177 ? -34.279 -4.297 -7.375 1.00 53.00 195 LYS A N 1
ATOM 1165 C CA . LYS A 1 177 ? -34.178 -4.224 -8.857 1.00 53.24 195 LYS A CA 1
ATOM 1166 C C . LYS A 1 177 ? -34.140 -2.757 -9.277 1.00 49.85 195 LYS A C 1
ATOM 1167 O O . LYS A 1 177 ? -35.177 -2.066 -9.130 1.00 48.41 195 LYS A O 1
ATOM 1173 N N . LYS A 1 178 ? -32.991 -2.312 -9.796 1.00 52.17 196 LYS A N 1
ATOM 1174 C CA . LYS A 1 178 ? -32.879 -0.900 -10.233 1.00 49.38 196 LYS A CA 1
ATOM 1175 C C . LYS A 1 178 ? -33.873 -0.659 -11.366 1.00 47.97 196 LYS A C 1
ATOM 1176 O O . LYS A 1 178 ? -34.115 -1.575 -12.164 1.00 44.94 196 LYS A O 1
ATOM 1182 N N . ILE A 1 179 ? -34.411 0.557 -11.411 1.00 48.64 197 ILE A N 1
ATOM 1183 C CA . ILE A 1 179 ? -35.390 0.973 -12.449 1.00 46.65 197 ILE A CA 1
ATOM 1184 C C . ILE A 1 179 ? -34.822 2.166 -13.206 1.00 44.68 197 ILE A C 1
ATOM 1185 O O . ILE A 1 179 ? -34.607 3.214 -12.571 1.00 40.09 197 ILE A O 1
ATOM 1190 N N . GLU A 1 180 ? -34.538 1.954 -14.498 1.00 45.62 198 GLU A N 1
ATOM 1191 C CA . GLU A 1 180 ? -33.996 3.015 -15.384 1.00 48.00 198 GLU A CA 1
ATOM 1192 C C . GLU A 1 180 ? -35.120 4.025 -15.619 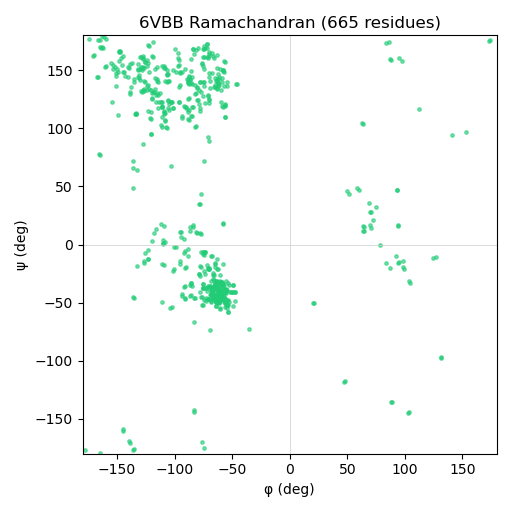1.00 45.62 198 GLU A C 1
ATOM 1193 O O . GLU A 1 180 ? -36.285 3.594 -15.680 1.00 46.20 198 GLU A O 1
ATOM 1199 N N . THR A 1 181 ? -34.787 5.316 -15.705 1.00 44.80 199 THR A N 1
ATOM 1200 C CA . THR A 1 181 ? -35.832 6.352 -15.915 1.00 44.43 199 THR A CA 1
ATOM 1201 C C . THR A 1 181 ? -35.341 7.497 -16.797 1.00 44.51 199 THR A C 1
ATOM 1202 O O . THR A 1 181 ? -34.123 7.691 -16.942 1.00 47.49 199 THR A O 1
ATOM 1206 N N . ASP A 1 182 ? -36.311 8.233 -17.320 1.00 46.41 200 ASP A N 1
ATOM 1207 C CA . ASP A 1 182 ? -36.119 9.437 -18.156 1.00 49.42 200 ASP A CA 1
ATOM 1208 C C . ASP A 1 182 ? -37.164 10.444 -17.698 1.00 44.87 200 ASP A C 1
ATOM 1209 O O . ASP A 1 182 ? -38.165 10.021 -17.091 1.00 43.35 200 ASP A O 1
ATOM 1214 N N . ILE A 1 183 ? -36.914 11.728 -17.909 1.00 42.24 201 ILE A N 1
ATOM 1215 C CA . ILE A 1 183 ? -38.000 12.679 -17.566 1.00 41.95 201 ILE A CA 1
ATOM 1216 C C . ILE A 1 183 ? -39.157 12.361 -18.520 1.00 42.81 201 ILE A C 1
ATOM 1217 O O . ILE A 1 183 ? -38.889 12.103 -19.711 1.00 45.47 201 ILE A O 1
ATOM 1222 N N . GLU A 1 184 ? -40.381 12.336 -18.002 1.00 42.93 202 GLU A N 1
ATOM 1223 C CA . GLU A 1 184 ? -41.576 12.025 -18.825 1.00 45.26 202 GLU A CA 1
ATOM 1224 C C . GLU A 1 184 ? -42.353 13.318 -19.022 1.00 44.37 202 GLU A C 1
ATOM 1225 O O . GLU A 1 184 ? -43.062 13.769 -18.127 1.00 46.60 202 GLU A O 1
ATOM 1231 N N . PRO A 1 185 ? -42.214 13.964 -20.199 1.00 41.29 203 PRO A N 1
ATOM 1232 C CA . PRO A 1 185 ? -42.902 15.216 -20.478 1.00 40.04 203 PRO A CA 1
ATOM 1233 C C . PRO A 1 185 ? -44.304 15.037 -21.066 1.00 43.57 203 PRO A C 1
ATOM 1234 O O . PRO A 1 185 ? -44.510 14.124 -21.831 1.00 46.68 203 PRO A O 1
ATOM 1238 N N . VAL A 1 186 ? -45.209 15.942 -20.698 1.00 46.53 204 VAL A N 1
ATOM 1239 C CA . VAL A 1 186 ? -46.608 15.962 -21.207 1.00 50.20 204 VAL A CA 1
ATOM 1240 C C . VAL A 1 186 ? -47.036 17.420 -21.333 1.00 50.77 204 VAL A C 1
ATOM 1241 O O . VAL A 1 186 ? -46.930 18.190 -20.381 1.00 47.28 204 VAL A O 1
ATOM 1253 N N . LEU A 1 188 ? -49.992 19.858 -21.541 1.00 61.44 206 LEU A N 1
ATOM 1254 C CA . LEU A 1 188 ? -51.409 19.890 -21.211 1.00 63.37 206 LEU A CA 1
ATOM 1255 C C . LEU A 1 188 ? -52.128 20.898 -22.112 1.00 65.72 206 LEU A C 1
ATOM 1256 O O . LEU A 1 188 ? -51.474 21.856 -22.563 1.00 62.17 206 LEU A O 1
ATOM 1261 N N . HIS A 1 189 ? -53.433 20.702 -22.320 1.00 72.65 207 HIS A N 1
ATOM 1262 C CA . HIS A 1 189 ? -54.226 21.608 -23.193 1.00 80.49 207 HIS A CA 1
ATOM 1263 C C . HIS A 1 189 ? -54.098 23.063 -22.723 1.00 74.37 207 HIS A C 1
ATOM 1264 O O . HIS A 1 189 ? -54.134 23.950 -23.591 1.00 76.06 207 HIS A O 1
ATOM 1271 N N . ASN A 1 190 ? -53.932 23.297 -21.417 1.00 68.52 208 ASN A N 1
ATOM 1272 C CA . ASN A 1 190 ? -53.819 24.688 -20.896 1.00 68.99 208 ASN A CA 1
ATOM 1273 C C . ASN A 1 190 ? -52.412 25.263 -21.173 1.00 68.40 208 ASN A C 1
ATOM 1274 O O . ASN A 1 190 ? -52.111 26.343 -20.642 1.00 72.83 208 ASN A O 1
ATOM 1279 N N . GLN A 1 191 ? -51.592 24.565 -21.969 1.00 64.80 209 GLN A N 1
ATOM 1280 C CA . GLN A 1 191 ? -50.230 25.019 -22.376 1.00 62.30 209 GLN A CA 1
ATOM 1281 C C . GLN A 1 191 ? -49.239 24.974 -21.202 1.00 60.58 209 GLN A C 1
ATOM 1282 O O . GLN A 1 191 ? -48.277 25.769 -21.196 1.00 59.05 209 GLN A O 1
ATOM 1288 N N . VAL A 1 192 ? -49.458 24.078 -20.245 1.00 56.21 210 VAL A N 1
ATOM 1289 C CA . VAL A 1 192 ? -48.512 23.917 -19.105 1.00 50.99 210 VAL A CA 1
ATOM 1290 C C . VAL A 1 192 ? -47.703 22.647 -19.390 1.00 52.61 210 VAL A C 1
ATOM 1291 O O . VAL A 1 192 ? -48.330 21.595 -19.613 1.00 54.62 210 VAL A O 1
ATOM 1295 N N . LEU A 1 193 ? -46.373 22.760 -19.442 1.00 50.30 211 LEU A N 1
ATOM 1296 C CA . LEU A 1 193 ? -45.506 21.578 -19.692 1.00 50.50 211 LEU A CA 1
ATOM 1297 C C . LEU A 1 193 ? -45.247 20.843 -18.366 1.00 51.73 211 LEU A C 1
ATOM 1298 O O . LEU A 1 193 ? -44.647 21.455 -17.460 1.00 46.75 211 LEU A O 1
ATOM 1303 N N . VAL A 1 194 ? -45.678 19.581 -18.264 1.00 50.11 212 VAL A N 1
ATOM 1304 C CA . VAL A 1 194 ? -45.437 18.769 -17.035 1.00 45.96 212 VAL A CA 1
ATOM 1305 C C . VAL A 1 194 ? -44.190 17.908 -17.251 1.00 43.14 212 VAL A C 1
ATOM 1306 O O . VAL A 1 194 ? -44.164 17.144 -18.216 1.00 41.33 212 VAL A O 1
ATOM 1310 N N . LEU A 1 195 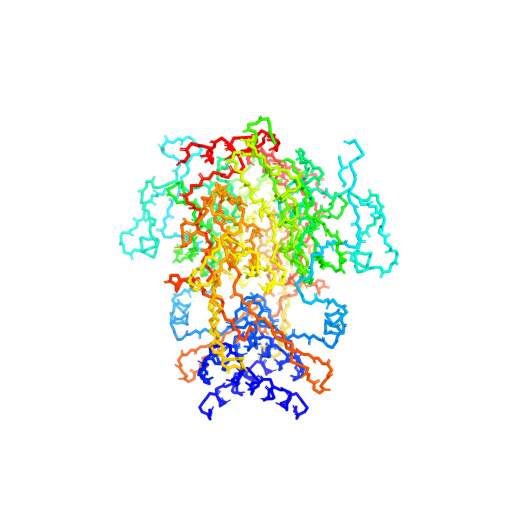? -43.196 18.052 -16.378 1.00 43.72 213 LEU A N 1
ATOM 1311 C CA . LEU A 1 195 ? -41.964 17.225 -16.437 1.00 42.53 213 LEU A CA 1
ATOM 1312 C C . LEU A 1 195 ? -42.002 16.247 -15.258 1.00 43.51 213 LEU A C 1
ATOM 1313 O O . LEU A 1 195 ? -41.832 16.707 -14.119 1.00 47.11 213 LEU A O 1
ATOM 1318 N N . LYS A 1 196 ? -42.268 14.963 -15.513 1.00 45.53 214 LYS A N 1
ATOM 1319 C CA . LYS A 1 196 ? -42.323 13.986 -14.392 1.00 48.36 214 LYS A CA 1
ATOM 1320 C C . LYS A 1 196 ? -40.910 13.448 -14.134 1.00 43.88 214 LYS A C 1
ATOM 1321 O O . LYS A 1 196 ? -40.351 12.801 -15.038 1.00 41.24 214 LYS A O 1
ATOM 1327 N N . ILE A 1 197 ? -40.370 13.740 -12.947 1.00 39.01 215 ILE A N 1
ATOM 1328 C CA . ILE A 1 197 ? -39.008 13.290 -12.532 1.00 40.54 215 ILE A CA 1
ATOM 1329 C C . ILE A 1 197 ? -39.177 12.268 -11.405 1.00 39.78 215 ILE A C 1
ATOM 1330 O O . ILE A 1 197 ? -39.441 12.686 -10.255 1.00 36.37 215 ILE A O 1
ATOM 1335 N N . ARG A 1 198 ? -39.026 10.982 -11.734 1.00 39.47 216 ARG A N 1
ATOM 1336 C CA . ARG A 1 198 ? -39.206 9.897 -10.735 1.00 41.96 216 ARG A CA 1
ATOM 1337 C C . ARG A 1 198 ? -38.013 9.856 -9.780 1.00 41.72 216 ARG A C 1
ATOM 1338 O O . ARG A 1 198 ? -38.188 9.371 -8.637 1.00 41.80 216 ARG A O 1
ATOM 1346 N N . VAL A 1 199 ? -36.859 10.344 -10.239 1.00 41.97 217 VAL A N 1
ATOM 1347 C CA . VAL A 1 199 ? -35.629 10.348 -9.395 1.00 39.15 217 VAL A CA 1
ATOM 1348 C C . VAL A 1 199 ? -34.588 11.262 -10.052 1.00 39.51 217 VAL A C 1
ATOM 1349 O O . VAL A 1 199 ? -34.544 11.298 -11.306 1.00 40.98 217 VAL A O 1
ATOM 1353 N N . PHE A 1 200 ? -33.805 11.975 -9.237 1.00 36.44 218 PHE A N 1
ATOM 1354 C CA . PHE A 1 200 ? -32.703 12.836 -9.743 1.00 36.55 218 PHE A CA 1
ATOM 1355 C C . PHE A 1 200 ? -31.494 11.935 -10.055 1.00 37.76 218 PHE A C 1
ATOM 1356 O O . PHE A 1 200 ? -31.060 11.151 -9.173 1.00 38.88 218 PHE A O 1
ATOM 1364 N N . GLN A 1 201 ? -31.015 12.016 -11.300 1.00 39.32 219 GLN A N 1
ATOM 1365 C CA . GLN A 1 201 ? -29.881 11.239 -11.867 1.00 42.39 219 GLN A CA 1
ATOM 1366 C C . GLN A 1 201 ? -28.837 12.222 -12.397 1.00 43.60 219 GLN A C 1
ATOM 1367 O O . GLN A 1 201 ? -29.167 13.410 -12.550 1.00 39.10 219 GLN A O 1
ATOM 1373 N N . GLN A 1 202 ? -27.668 11.718 -12.788 1.00 47.64 220 GLN A N 1
ATOM 1374 C CA . GLN A 1 202 ? -26.595 12.599 -13.312 1.00 50.61 220 GLN A CA 1
ATOM 1375 C C . GLN A 1 202 ? -27.109 13.504 -14.444 1.00 47.10 220 GLN A C 1
ATOM 1376 O O . GLN A 1 202 ? -26.756 14.701 -14.419 1.00 47.32 220 GLN A O 1
ATOM 1382 N N . ASP A 1 203 ? -27.940 12.990 -15.360 1.00 49.84 221 ASP A N 1
ATOM 1383 C CA . ASP A 1 203 ? -28.391 13.809 -16.532 1.00 51.31 221 ASP A CA 1
ATOM 1384 C C . ASP A 1 203 ? -29.706 14.576 -16.288 1.00 45.16 221 ASP A C 1
ATOM 1385 O O . ASP A 1 203 ? -30.134 15.244 -17.230 1.00 46.88 221 ASP A O 1
ATOM 1390 N N . THR A 1 204 ? -30.283 14.545 -15.084 1.00 40.32 222 THR A N 1
ATOM 1391 C CA . THR A 1 204 ? -31.579 15.233 -14.844 1.00 41.28 222 THR A CA 1
ATOM 1392 C C . THR A 1 204 ? -31.520 16.720 -15.236 1.00 44.39 222 THR A C 1
ATOM 1393 O O . THR A 1 204 ? -32.393 17.149 -16.047 1.00 38.43 222 THR A O 1
ATOM 1397 N N . ALA A 1 205 ? -30.559 17.481 -14.692 1.00 42.14 223 ALA A N 1
ATOM 1398 C CA . ALA A 1 205 ? -30.489 18.936 -14.989 1.00 39.79 223 ALA A CA 1
ATOM 1399 C C . ALA A 1 205 ? -30.431 19.186 -16.505 1.00 40.80 223 ALA A C 1
ATOM 1400 O O . ALA A 1 205 ? -31.254 19.969 -17.012 1.00 41.49 223 ALA A O 1
ATOM 1402 N N . ASN A 1 206 ? -29.507 18.538 -17.209 1.00 41.92 224 ASN A N 1
ATOM 1403 C CA . ASN A 1 206 ? -29.384 18.749 -18.676 1.00 45.35 224 ASN A CA 1
ATOM 1404 C C . ASN A 1 206 ? -30.689 18.386 -19.383 1.00 44.13 224 ASN A C 1
ATOM 1405 O O . ASN A 1 206 ? -31.029 19.047 -20.368 1.00 42.00 224 ASN A O 1
ATOM 1410 N N . GLU A 1 207 ? -31.394 17.381 -18.866 1.00 45.06 225 GLU A N 1
ATOM 1411 C CA . GLU A 1 207 ? -32.622 16.868 -19.523 1.00 45.00 225 GLU A CA 1
ATOM 1412 C C . GLU A 1 207 ? -33.776 17.861 -19.280 1.00 44.65 225 GLU A C 1
ATOM 1413 O O . GLU A 1 207 ? -34.617 18.019 -20.191 1.00 41.93 225 GLU A O 1
ATOM 1419 N N . ILE A 1 208 ? -33.806 18.521 -18.114 1.00 42.31 226 ILE A N 1
ATOM 1420 C CA . ILE A 1 208 ? -34.850 19.554 -17.835 1.00 41.52 226 ILE A CA 1
ATOM 1421 C C . ILE A 1 208 ? -34.648 20.710 -18.828 1.00 41.17 226 ILE A C 1
ATOM 1422 O O . ILE A 1 208 ? -35.620 21.150 -19.458 1.00 43.41 226 ILE A O 1
ATOM 1427 N N . LYS A 1 209 ? -33.412 21.181 -18.933 1.00 42.66 227 LYS A N 1
ATOM 1428 C CA . LYS A 1 209 ? -32.989 22.277 -19.839 1.00 42.93 227 LYS A CA 1
ATOM 1429 C C . LYS A 1 209 ? -33.433 21.957 -21.272 1.00 44.23 227 LYS A C 1
ATOM 1430 O O . LYS A 1 209 ? -34.080 22.807 -21.908 1.00 44.17 227 LYS A O 1
ATOM 1436 N N . ARG A 1 210 ? -33.136 20.743 -21.737 1.00 43.88 228 ARG A N 1
ATOM 1437 C CA . ARG A 1 210 ? -33.458 20.316 -23.124 1.00 47.19 228 ARG A CA 1
ATOM 1438 C C . ARG A 1 210 ? -34.974 20.242 -23.353 1.00 48.97 228 ARG A C 1
ATOM 1439 O O . ARG A 1 210 ? -35.429 20.741 -24.405 1.00 50.80 228 ARG A O 1
ATOM 1447 N N . LEU A 1 211 ? -35.720 19.630 -22.427 1.00 47.93 229 LEU A N 1
ATOM 1448 C CA . LEU A 1 211 ? -37.191 19.496 -22.605 1.00 50.16 229 LEU A CA 1
ATOM 1449 C C . LEU A 1 211 ? -37.866 20.870 -22.547 1.00 49.05 229 LEU A C 1
ATOM 1450 O O . LEU A 1 211 ? -38.818 21.077 -23.309 1.00 57.26 229 LEU A O 1
ATOM 1455 N N . ILE A 1 212 ? -37.410 21.765 -21.673 1.00 47.01 230 ILE A N 1
ATOM 1456 C CA . ILE A 1 212 ? -38.015 23.131 -21.598 1.00 50.62 230 ILE A CA 1
ATOM 1457 C C . ILE A 1 212 ? -37.714 23.878 -22.902 1.00 55.41 230 ILE A C 1
ATOM 1458 O O . ILE A 1 212 ? -38.647 24.479 -23.449 1.00 59.87 230 ILE A O 1
ATOM 1463 N N . GLU A 1 213 ? -36.468 23.811 -23.383 1.00 57.34 231 GLU A N 1
ATOM 1464 C CA . GLU A 1 213 ? -36.056 24.529 -24.619 1.00 58.68 231 GLU A CA 1
ATOM 1465 C C . GLU A 1 213 ? -36.759 23.960 -25.848 1.00 57.30 231 GLU A C 1
ATOM 1466 O O . GLU A 1 213 ? -37.222 24.781 -26.661 1.00 60.44 231 GLU A O 1
ATOM 1472 N N . GLU A 1 214 ? -36.862 22.631 -25.975 1.00 60.58 232 GLU A N 1
ATOM 1473 C CA . GLU A 1 214 ? -37.487 22.106 -27.222 1.00 65.96 232 GLU A CA 1
ATOM 1474 C C . GLU A 1 214 ? -39.014 22.312 -27.173 1.00 63.96 232 GLU A C 1
ATOM 1475 O O . GLU A 1 214 ? -39.655 22.087 -28.213 1.00 72.26 232 GLU A O 1
ATOM 1481 N N . ASN A 1 215 ? -39.562 22.778 -26.042 1.00 59.52 233 ASN A N 1
ATOM 1482 C CA . ASN A 1 215 ? -41.021 23.055 -25.905 1.00 58.30 233 ASN A CA 1
ATOM 1483 C C . ASN A 1 215 ? -41.245 24.547 -25.624 1.00 58.26 233 ASN A C 1
ATOM 1484 O O . ASN A 1 215 ? -42.390 24.911 -25.289 1.00 65.46 233 ASN A O 1
ATOM 1489 N N . SER A 1 216 ? -40.203 25.373 -25.745 1.00 59.67 234 SER A N 1
ATOM 1490 C CA . SER A 1 216 ? -40.362 26.842 -25.543 1.00 60.31 234 SER A CA 1
ATOM 1491 C C . SER A 1 216 ? -41.002 27.462 -26.790 1.00 61.71 234 SER A C 1
ATOM 1492 O O . SER A 1 216 ? -40.641 27.053 -27.917 1.00 64.50 234 SER A O 1
ATOM 1495 N N . SER A 1 217 ? -41.919 28.406 -26.577 1.00 59.52 235 SER A N 1
ATOM 1496 C CA . SER A 1 217 ? -42.623 29.121 -27.672 1.00 60.01 235 SER A CA 1
ATOM 1497 C C . SER A 1 217 ? -43.495 30.223 -27.057 1.00 59.98 235 SER A C 1
ATOM 1498 O O . SER A 1 217 ? -43.539 30.333 -25.810 1.00 59.93 235 SER A O 1
ATOM 1501 N N . SER A 1 218 ? -44.148 31.019 -27.904 1.00 60.90 236 SER A N 1
ATOM 1502 C CA . SER A 1 218 ? -45.041 32.104 -27.426 1.00 59.60 236 SER A CA 1
ATOM 1503 C C . SER A 1 218 ? -46.246 31.502 -26.690 1.00 58.84 236 SER A C 1
ATOM 1504 O O . SER A 1 218 ? -46.888 32.245 -25.939 1.00 56.98 236 SER A O 1
ATOM 1507 N N . ARG A 1 219 ? -46.489 30.194 -26.863 1.00 61.44 237 ARG A N 1
ATOM 1508 C CA . ARG A 1 219 ? -47.642 29.485 -26.245 1.00 65.32 237 ARG A CA 1
ATOM 1509 C C . ARG A 1 219 ? -47.342 29.000 -24.815 1.00 60.60 237 ARG A C 1
ATOM 1510 O O . ARG A 1 219 ? -48.284 28.970 -23.999 1.00 59.83 237 ARG A O 1
ATOM 1518 N N . LEU A 1 220 ? -46.099 28.615 -24.525 1.00 56.58 238 LEU A N 1
ATOM 1519 C CA . LEU A 1 220 ? -45.754 28.058 -23.190 1.00 54.90 238 LEU A CA 1
ATOM 1520 C C . LEU A 1 220 ? -46.136 29.026 -22.058 1.00 54.87 238 LEU A C 1
ATOM 1521 O O . LEU A 1 220 ? -45.592 30.151 -22.002 1.00 52.27 238 LEU A O 1
ATOM 1526 N N . LYS A 1 221 ? -47.031 28.574 -21.176 1.00 57.35 239 LYS A N 1
ATOM 1527 C CA . LYS A 1 221 ? -47.527 29.343 -20.002 1.00 57.23 239 LYS A CA 1
ATOM 1528 C C . LYS A 1 221 ? -46.663 29.074 -18.765 1.00 51.80 239 LYS A C 1
ATOM 1529 O O . LYS A 1 221 ? -46.325 30.044 -18.080 1.00 55.21 239 LYS A O 1
ATOM 1535 N N . ALA A 1 222 ? -46.361 27.807 -18.467 1.00 50.68 240 ALA A N 1
ATOM 1536 C CA . ALA A 1 222 ? -45.534 27.475 -17.279 1.00 47.38 240 ALA A CA 1
ATOM 1537 C C . ALA A 1 222 ? -45.028 26.038 -17.358 1.00 45.32 240 ALA A C 1
ATOM 1538 O O . ALA A 1 222 ? -45.468 25.281 -18.238 1.00 43.46 240 ALA A O 1
ATOM 1540 N N . VAL A 1 223 ? -44.116 25.699 -16.451 1.00 48.67 241 VAL A N 1
ATOM 1541 C CA . VAL A 1 223 ? -43.522 24.336 -16.363 1.00 47.09 241 VAL A CA 1
ATOM 1542 C C . VAL A 1 223 ? -43.860 23.776 -14.981 1.00 46.05 241 VAL A C 1
ATOM 1543 O O . VAL A 1 223 ? -43.562 24.468 -13.973 1.00 42.13 241 VAL A O 1
ATOM 1547 N N . LEU A 1 224 ? -44.474 22.587 -14.958 1.00 44.40 242 LEU A N 1
ATOM 1548 C CA . LEU A 1 224 ? -44.867 21.897 -13.706 1.00 42.57 242 LEU A CA 1
ATOM 1549 C C . LEU A 1 224 ? -43.956 20.688 -13.514 1.00 41.51 242 LEU A C 1
ATOM 1550 O O . LEU A 1 224 ? -44.025 19.752 -14.325 1.00 39.31 242 LEU A O 1
ATOM 1555 N N . ILE A 1 225 ? -43.147 20.722 -12.459 1.00 41.09 243 ILE A N 1
ATOM 1556 C CA . ILE A 1 225 ? -42.205 19.611 -12.145 1.00 40.11 243 ILE A CA 1
ATOM 1557 C C . ILE A 1 225 ? -42.904 18.664 -11.166 1.00 40.68 243 ILE A C 1
ATOM 1558 O O . ILE A 1 225 ? -43.127 19.064 -10.005 1.00 41.90 243 ILE A O 1
ATOM 1563 N N . ASP A 1 226 ? -43.243 17.463 -11.645 1.00 41.62 244 ASP A N 1
ATOM 1564 C CA . ASP A 1 226 ? -43.943 16.441 -10.819 1.00 41.49 244 ASP A CA 1
ATOM 1565 C C . ASP A 1 226 ? -42.897 15.599 -10.095 1.00 37.64 244 ASP A C 1
ATOM 1566 O O . ASP A 1 226 ? -42.230 14.800 -10.768 1.00 42.39 244 ASP A O 1
ATOM 1571 N N . LEU A 1 227 ? -42.774 15.792 -8.779 1.00 36.25 245 LEU A N 1
ATOM 1572 C CA . LEU A 1 227 ? -41.780 15.075 -7.936 1.00 35.12 245 LEU A CA 1
ATOM 1573 C C . LEU A 1 227 ? -42.492 14.116 -6.980 1.00 37.39 245 LEU A C 1
ATOM 1574 O O . LEU A 1 227 ? -41.858 13.688 -5.991 1.00 38.41 245 LEU A O 1
ATOM 1579 N N . ARG A 1 228 ? -43.754 13.792 -7.252 1.00 38.33 246 ARG A N 1
ATOM 1580 C CA . ARG A 1 228 ? -44.481 12.853 -6.365 1.00 38.38 246 ARG A CA 1
ATOM 1581 C C . ARG A 1 228 ? -43.806 11.485 -6.407 1.00 39.54 246 ARG A C 1
ATOM 1582 O O . ARG A 1 228 ? -43.359 11.102 -7.485 1.00 38.25 246 ARG A O 1
ATOM 1590 N N . ASN A 1 229 ? -43.720 10.802 -5.260 1.00 42.04 247 ASN A N 1
ATOM 1591 C CA . ASN A 1 229 ? -43.124 9.441 -5.198 1.00 40.86 247 ASN A CA 1
ATOM 1592 C C . ASN A 1 229 ? -41.635 9.471 -5.564 1.00 40.68 247 ASN A C 1
ATOM 1593 O O . ASN A 1 229 ? -41.068 8.387 -5.760 1.00 44.27 247 ASN A O 1
ATOM 1598 N N . ASN A 1 230 ? -41.019 10.655 -5.639 1.00 41.25 248 ASN A N 1
ATOM 1599 C CA . ASN A 1 230 ? -39.574 10.729 -5.982 1.00 38.40 248 ASN A CA 1
ATOM 1600 C C . ASN A 1 230 ? -38.799 10.547 -4.677 1.00 37.99 248 ASN A C 1
ATOM 1601 O O . ASN A 1 230 ? -38.789 11.442 -3.833 1.00 36.12 248 ASN A O 1
ATOM 1606 N N . PRO A 1 231 ? -38.089 9.407 -4.495 1.00 38.73 249 PRO A N 1
ATOM 1607 C CA . PRO A 1 231 ? -37.369 9.134 -3.252 1.00 37.15 249 PRO A CA 1
ATOM 1608 C C . PRO A 1 231 ? -36.071 9.935 -3.111 1.00 38.18 249 PRO A C 1
ATOM 1609 O O . PRO A 1 231 ? -35.450 9.859 -2.053 1.00 39.25 249 PRO A O 1
ATOM 1613 N N . GLY A 1 232 ? -35.671 10.640 -4.171 1.00 36.19 250 GLY A N 1
ATOM 1614 C CA . GLY A 1 232 ? -34.453 11.465 -4.063 1.00 37.26 250 GLY A CA 1
ATOM 1615 C C . GLY A 1 232 ? -33.482 11.274 -5.209 1.00 35.38 250 GLY A C 1
ATOM 1616 O O . GLY A 1 232 ? -33.667 11.900 -6.250 1.00 36.86 250 GLY A O 1
ATOM 1617 N N . GLY A 1 233 ? -32.471 10.437 -5.018 1.00 38.56 251 GLY A N 1
ATOM 1618 C CA . GLY A 1 233 ? -31.452 10.250 -6.063 1.00 38.12 251 GLY A CA 1
ATOM 1619 C C . GLY A 1 233 ? -30.189 10.999 -5.690 1.00 37.20 251 GLY A C 1
ATOM 1620 O O . GLY A 1 233 ? -29.914 11.103 -4.489 1.00 33.64 251 GLY A O 1
ATOM 1621 N N . LEU A 1 234 ? -29.488 11.560 -6.674 1.00 40.58 252 LEU A N 1
AT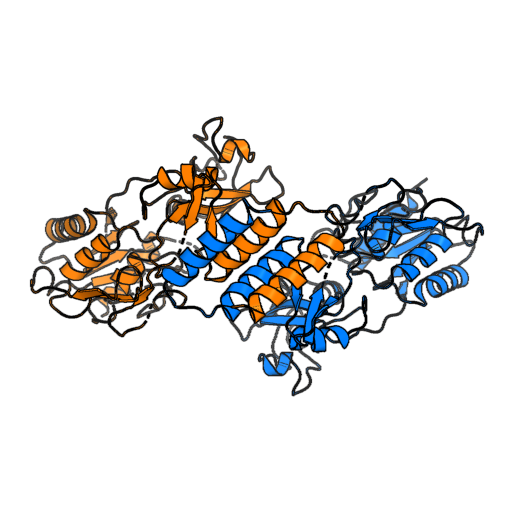OM 1622 C CA . LEU A 1 234 ? -28.217 12.280 -6.397 1.00 43.42 252 LEU A CA 1
ATOM 1623 C C . LEU A 1 234 ? -28.480 13.716 -5.929 1.00 42.31 252 LEU A C 1
ATOM 1624 O O . LEU A 1 234 ? -29.215 14.453 -6.621 1.00 40.71 252 LEU A O 1
ATOM 1629 N N . LEU A 1 235 ? -27.854 14.092 -4.811 1.00 42.71 253 LEU A N 1
ATOM 1630 C CA . LEU A 1 235 ? -27.943 15.471 -4.265 1.00 42.63 253 LEU A CA 1
ATOM 1631 C C . LEU A 1 235 ? -27.431 16.452 -5.333 1.00 39.60 253 LEU A C 1
ATOM 1632 O O . LEU A 1 235 ? -28.099 17.484 -5.582 1.00 39.46 253 LEU A O 1
ATOM 1637 N N . SER A 1 236 ? -26.287 16.126 -5.938 1.00 36.63 254 SER A N 1
ATOM 1638 C CA . SER A 1 236 ? -25.662 16.984 -6.977 1.00 39.45 254 SER A CA 1
ATOM 1639 C C . SER A 1 236 ? -26.656 17.261 -8.106 1.00 36.86 254 SER A C 1
ATOM 1640 O O . SER A 1 236 ? -26.702 18.406 -8.567 1.00 42.48 254 SER A O 1
ATOM 1643 N N . ALA A 1 237 ? -27.447 16.269 -8.509 1.00 36.28 255 ALA A N 1
ATOM 1644 C CA . ALA A 1 237 ? -28.414 16.434 -9.621 1.00 35.85 255 ALA A CA 1
ATOM 1645 C C . ALA A 1 237 ? -29.505 17.432 -9.215 1.00 37.17 255 ALA A C 1
ATOM 1646 O O . ALA A 1 237 ? -29.918 18.229 -10.084 1.00 38.79 255 ALA A O 1
ATOM 1648 N N . ALA A 1 238 ? -29.960 17.382 -7.957 1.00 34.03 256 ALA A N 1
ATOM 1649 C CA . ALA A 1 238 ? -31.016 18.302 -7.482 1.00 36.73 256 ALA A CA 1
ATOM 1650 C C . ALA A 1 238 ? -30.451 19.729 -7.419 1.00 37.61 256 ALA A C 1
ATOM 1651 O O . ALA A 1 238 ? -31.156 20.681 -7.818 1.00 37.29 256 ALA A O 1
ATOM 1653 N N . VAL A 1 239 ? -29.223 19.864 -6.917 1.00 37.03 257 VAL A N 1
ATOM 1654 C CA . VAL A 1 239 ? -28.539 21.187 -6.833 1.00 37.80 257 VAL A CA 1
ATOM 1655 C C . VAL A 1 239 ? -28.375 21.753 -8.258 1.00 38.30 257 VAL A C 1
ATOM 1656 O O . VAL A 1 239 ? -28.745 22.933 -8.484 1.00 38.11 257 VAL A O 1
ATOM 1660 N N . GLU A 1 240 ? -27.857 20.949 -9.190 1.00 34.49 258 GLU A N 1
ATOM 1661 C CA . GLU A 1 240 ? -27.692 21.444 -10.581 1.00 41.24 258 GLU A CA 1
ATOM 1662 C C . GLU A 1 240 ? -29.067 21.809 -11.155 1.00 38.90 258 GLU A C 1
ATOM 1663 O O . GLU A 1 240 ? -29.161 22.844 -11.834 1.00 40.20 258 GLU A O 1
ATOM 1669 N N . SER A 1 241 ? -30.087 20.989 -10.881 1.00 38.65 259 SER A N 1
ATOM 1670 C CA . SER A 1 241 ? -31.459 21.243 -11.401 1.00 39.33 259 SER A CA 1
ATOM 1671 C C . SER A 1 241 ? -31.978 22.593 -10.890 1.00 39.66 259 SER A C 1
ATOM 1672 O O . SER A 1 241 ? -32.543 23.339 -11.697 1.00 39.79 259 SER A O 1
ATOM 1675 N N . ALA A 1 242 ? -31.777 22.890 -9.598 1.00 39.66 260 ALA A N 1
ATOM 1676 C CA . ALA A 1 242 ? -32.241 24.171 -9.009 1.00 38.21 260 ALA A CA 1
ATOM 1677 C C . ALA A 1 242 ? -31.424 25.340 -9.572 1.00 38.91 260 ALA A C 1
ATOM 1678 O O . ALA A 1 242 ? -31.983 26.424 -9.756 1.00 44.06 260 ALA A O 1
ATOM 1680 N N . ASP A 1 243 ? -30.133 25.116 -9.812 1.00 43.27 261 ASP A N 1
ATOM 1681 C CA . ASP A 1 243 ? -29.211 26.157 -10.335 1.00 44.72 261 ASP A CA 1
ATOM 1682 C C . ASP A 1 243 ? -29.683 26.598 -11.734 1.00 40.79 261 ASP A C 1
ATOM 1683 O O . ASP A 1 243 ? -29.322 27.692 -12.155 1.00 42.42 261 ASP A O 1
ATOM 1688 N N . LEU A 1 244 ? -30.478 25.782 -12.422 1.00 39.13 262 LEU A N 1
ATOM 1689 C CA . LEU A 1 244 ? -30.978 26.188 -13.766 1.00 41.05 262 LEU A CA 1
ATOM 1690 C C . LEU A 1 244 ? -31.918 27.380 -13.644 1.00 39.20 262 LEU A C 1
ATOM 1691 O O . LEU A 1 244 ? -31.972 28.171 -14.600 1.00 41.94 262 LEU A O 1
ATOM 1696 N N . PHE A 1 245 ? -32.612 27.484 -12.508 1.00 40.31 263 PHE A N 1
ATOM 1697 C CA . PHE A 1 245 ? -33.674 28.504 -12.295 1.00 43.36 263 PHE A CA 1
ATOM 1698 C C . PHE A 1 245 ? -33.273 29.586 -11.283 1.00 43.97 263 PHE A C 1
ATOM 1699 O O . PHE A 1 245 ? -34.104 30.486 -11.051 1.00 44.00 263 PHE A O 1
ATOM 1707 N N . LEU A 1 246 ? -32.062 29.524 -10.726 1.00 42.88 264 LEU A N 1
ATOM 1708 C CA . LEU A 1 246 ? -31.631 30.518 -9.711 1.00 42.10 264 LEU A CA 1
ATOM 1709 C C . LEU A 1 246 ? -30.287 31.135 -10.100 1.00 48.05 264 LEU A C 1
ATOM 1710 O O . LEU A 1 246 ? -29.361 30.355 -10.431 1.00 49.20 264 LEU A O 1
ATOM 1715 N N . ASN A 1 247 ? -30.187 32.473 -10.013 1.00 51.01 265 ASN A N 1
ATOM 1716 C CA . ASN A 1 247 ? -28.943 33.226 -10.336 1.00 53.98 265 ASN A CA 1
ATOM 1717 C C . ASN A 1 247 ? -28.123 33.502 -9.081 1.00 57.17 265 ASN A C 1
ATOM 1718 O O . ASN A 1 247 ? -26.947 33.882 -9.220 1.00 60.64 265 ASN A O 1
ATOM 1723 N N . HIS A 1 248 ? -28.729 33.327 -7.912 1.00 58.76 266 HIS A N 1
ATOM 1724 C CA . HIS A 1 248 ? -28.031 33.618 -6.637 1.00 57.19 266 HIS A CA 1
ATOM 1725 C C . HIS A 1 248 ? -28.777 32.969 -5.474 1.00 54.94 266 HIS A C 1
ATOM 1726 O O . HIS A 1 248 ? -29.917 32.510 -5.672 1.00 51.80 266 HIS A O 1
ATOM 1733 N N . GLY A 1 249 ? -28.137 32.954 -4.308 1.00 56.53 267 GLY A N 1
ATOM 1734 C CA . GLY A 1 249 ? -28.730 32.378 -3.093 1.00 53.61 267 GLY A CA 1
ATOM 1735 C C . GLY A 1 249 ? -28.251 30.966 -2.845 1.00 51.08 267 GLY A C 1
ATOM 1736 O O . GLY A 1 249 ? -27.796 30.317 -3.792 1.00 50.52 267 GLY A O 1
ATOM 1737 N N . ILE A 1 250 ? -28.344 30.529 -1.590 1.00 51.01 268 ILE A N 1
ATOM 1738 C CA . ILE A 1 250 ? -27.948 29.159 -1.161 1.00 47.86 268 ILE A CA 1
ATOM 1739 C C . ILE A 1 250 ? -29.050 28.195 -1.590 1.00 46.03 268 ILE A C 1
ATOM 1740 O O . ILE A 1 250 ? -30.229 28.509 -1.340 1.00 42.27 268 ILE A O 1
ATOM 1745 N N . ILE A 1 251 ? -28.667 27.090 -2.236 1.00 44.74 269 ILE A N 1
ATOM 1746 C CA . ILE A 1 251 ? -29.638 26.057 -2.700 1.00 43.66 269 ILE A CA 1
ATOM 1747 C C . ILE A 1 251 ? -29.876 25.087 -1.537 1.00 44.59 269 ILE A C 1
ATOM 1748 O O . ILE A 1 251 ? -31.051 24.727 -1.268 1.00 43.47 269 ILE A O 1
ATOM 1753 N N . VAL A 1 252 ? -28.790 24.695 -0.871 1.00 42.34 270 VAL A N 1
ATOM 1754 C CA . VAL A 1 252 ? -28.881 23.766 0.286 1.00 42.21 270 VAL A CA 1
ATOM 1755 C C . VAL A 1 252 ? -27.604 23.904 1.115 1.00 44.33 270 VAL A C 1
ATOM 1756 O O . VAL A 1 252 ? -26.567 24.305 0.554 1.00 43.17 270 VAL A O 1
ATOM 1760 N N . SER A 1 253 ? -27.694 23.599 2.406 1.00 46.58 271 SER A N 1
ATOM 1761 C CA . SER A 1 253 ? -26.509 23.648 3.295 1.00 53.07 271 SER A CA 1
ATOM 1762 C C . SER A 1 253 ? -26.418 22.302 4.000 1.00 57.00 271 SER A C 1
ATOM 1763 O O . SER A 1 253 ? -27.480 21.656 4.136 1.00 55.05 271 SER A O 1
ATOM 1766 N N . THR A 1 254 ? -25.202 21.898 4.382 1.00 62.16 272 THR A N 1
ATOM 1767 C CA . THR A 1 254 ? -24.991 20.627 5.124 1.00 64.11 272 THR A CA 1
ATOM 1768 C C . THR A 1 254 ? -24.363 20.950 6.480 1.00 63.11 272 THR A C 1
ATOM 1769 O O . THR A 1 254 ? -23.440 21.769 6.504 1.00 66.12 272 THR A O 1
ATOM 1773 N N . LYS A 1 255 ? -24.922 20.402 7.556 1.00 66.55 273 LYS A N 1
ATOM 1774 C CA . LYS A 1 255 ? -24.353 20.580 8.915 1.00 75.27 273 LYS A CA 1
ATOM 1775 C C . LYS A 1 255 ? -23.709 19.234 9.252 1.00 71.90 273 LYS A C 1
ATOM 1776 O O . LYS A 1 255 ? -24.444 18.227 9.276 1.00 71.13 273 LYS A O 1
ATOM 1782 N N . SER A 1 256 ? -22.389 19.207 9.450 1.00 73.51 274 SER A N 1
ATOM 1783 C CA . SER A 1 256 ? -21.695 17.924 9.727 1.00 74.67 274 SER A CA 1
ATOM 1784 C C . SER A 1 256 ? -20.453 18.143 10.594 1.00 76.32 274 SER A C 1
ATOM 1785 O O . SER A 1 256 ? -19.811 19.197 10.456 1.00 76.73 274 SER A O 1
ATOM 1788 N N . ARG A 1 257 ? -20.131 17.166 11.444 1.00 83.50 275 ARG A N 1
ATOM 1789 C CA . ARG A 1 257 ? -18.923 17.261 12.305 1.00 90.22 275 ARG A CA 1
ATOM 1790 C C . ARG A 1 257 ? -17.768 16.573 11.568 1.00 95.80 275 ARG A C 1
ATOM 1791 O O . ARG A 1 257 ? -16.670 17.163 11.501 1.00 93.62 275 ARG A O 1
ATOM 1799 N N . SER A 1 258 ? -18.036 15.394 10.995 1.00 99.31 276 SER A N 1
ATOM 1800 C CA . SER A 1 258 ? -17.009 14.592 10.277 1.00 100.78 276 SER A CA 1
ATOM 1801 C C . SER A 1 258 ? -16.748 15.134 8.865 1.00 102.64 276 SER A C 1
ATOM 1802 O O . SER A 1 258 ? -15.632 14.917 8.362 1.00 106.95 276 SER A O 1
ATOM 1805 N N . GLU A 1 259 ? -17.721 15.821 8.259 1.00 106.65 277 GLU A N 1
ATOM 1806 C CA . GLU A 1 259 ? -17.561 16.339 6.869 1.00 105.68 277 GLU A CA 1
ATOM 1807 C C . GLU A 1 259 ? -17.435 17.870 6.874 1.00 103.49 277 GLU A C 1
ATOM 1808 O O . GLU A 1 259 ? -16.965 18.416 5.855 1.00 102.26 277 GLU A O 1
ATOM 1814 N N . GLY A 1 260 ? -17.836 18.529 7.969 1.00 104.86 278 GLY A N 1
ATOM 1815 C CA . GLY A 1 260 ? -17.784 20.004 8.065 1.00 104.42 278 GLY A CA 1
ATOM 1816 C C . GLY A 1 260 ? -19.044 20.653 7.499 1.00 102.24 278 GLY A C 1
ATOM 1817 O O . GLY A 1 260 ? -19.749 19.996 6.698 1.00 94.08 278 GLY A O 1
ATOM 1818 N N . ASN A 1 261 ? -19.317 21.902 7.894 1.00 98.61 279 ASN A N 1
ATOM 1819 C CA . ASN A 1 261 ? -20.521 22.643 7.427 1.00 91.92 279 ASN A CA 1
ATOM 1820 C C . ASN A 1 261 ? -20.271 23.264 6.046 1.00 92.84 279 ASN A C 1
ATOM 1821 O O . ASN A 1 261 ? -19.637 24.332 5.976 1.00 96.25 279 ASN A O 1
ATOM 1826 N N . GLN A 1 262 ? -20.777 22.625 4.991 1.00 87.47 280 GLN A N 1
ATOM 1827 C CA . GLN A 1 262 ? -20.620 23.132 3.601 1.00 84.76 280 GLN A CA 1
ATOM 1828 C C . GLN A 1 262 ? -21.916 23.849 3.189 1.00 77.42 280 GLN A C 1
ATOM 1829 O O . GLN A 1 262 ? -22.930 23.722 3.913 1.00 80.55 280 GLN A O 1
ATOM 1835 N N . GLN A 1 263 ? -21.893 24.582 2.074 1.00 72.07 281 GLN A N 1
ATOM 1836 C CA . GLN A 1 263 ? -23.118 25.268 1.579 1.00 71.86 281 GLN A CA 1
ATOM 1837 C C . GLN A 1 263 ? -22.990 25.469 0.067 1.00 64.53 281 GLN A C 1
ATOM 1838 O O . GLN A 1 263 ? -22.018 26.072 -0.379 1.00 66.19 281 GLN A O 1
ATOM 1844 N N . PHE A 1 264 ? -23.956 24.940 -0.677 1.00 61.05 282 PHE A N 1
ATOM 1845 C CA . PHE A 1 264 ? -23.951 24.996 -2.158 1.00 59.08 282 PHE A CA 1
ATOM 1846 C C . PHE A 1 264 ? -24.708 26.252 -2.610 1.00 53.84 282 PHE A C 1
ATOM 1847 O O . PHE A 1 264 ? -25.912 26.392 -2.310 1.00 51.68 282 PHE A O 1
ATOM 1855 N N . GLN A 1 265 ? -24.011 27.147 -3.313 1.00 56.12 283 GLN A N 1
ATOM 1856 C CA . GLN A 1 265 ? -24.615 28.429 -3.784 1.00 59.18 283 GLN A CA 1
ATOM 1857 C C . GLN A 1 265 ? -24.982 28.342 -5.271 1.00 56.64 283 GLN A C 1
ATOM 1858 O O . GLN A 1 265 ? -24.303 27.608 -6.008 1.00 56.10 283 GLN A O 1
ATOM 1864 N N . ALA A 1 266 ? -26.025 29.076 -5.678 1.00 54.53 284 ALA A N 1
ATOM 1865 C CA . ALA A 1 266 ? -26.468 29.134 -7.089 1.00 50.69 284 ALA A CA 1
ATOM 1866 C C . ALA A 1 266 ? -25.483 30.012 -7.868 1.00 48.80 284 ALA A C 1
ATOM 1867 O O . ALA A 1 266 ? -24.695 30.686 -7.219 1.00 52.65 284 ALA A O 1
ATOM 1869 N N . LEU A 1 267 ? -25.550 30.009 -9.200 1.00 52.76 285 LEU A N 1
ATOM 1870 C CA . LEU A 1 267 ? -24.602 30.807 -10.026 1.00 59.17 285 LEU A CA 1
ATOM 1871 C C . LEU A 1 267 ? -25.340 31.618 -11.087 1.00 59.35 285 LEU A C 1
ATOM 1872 O O . LEU A 1 267 ? -26.390 31.202 -11.559 1.00 56.90 285 LEU A O 1
ATOM 1877 N N . PRO A 1 268 ? -24.806 32.798 -11.488 1.00 65.27 286 PRO A N 1
ATOM 1878 C CA . PRO A 1 268 ? -25.435 33.635 -12.511 1.00 67.32 286 PRO A CA 1
ATOM 1879 C C . PRO A 1 268 ? -25.633 32.912 -13.853 1.00 68.66 286 PRO A C 1
ATOM 1880 O O . PRO A 1 268 ? -24.842 32.053 -14.182 1.00 61.83 286 PRO A O 1
ATOM 1884 N N . GLY A 1 269 ? -26.687 33.294 -14.581 1.00 89.36 287 GLY A N 1
ATOM 1885 C CA . GLY A 1 269 ? -27.039 32.715 -15.893 1.00 96.35 287 GLY A CA 1
ATOM 1886 C C . GLY A 1 269 ? -28.544 32.565 -16.017 1.00 106.17 287 GLY A C 1
ATOM 1887 O O . GLY A 1 269 ? -29.072 31.546 -15.528 1.00 110.74 287 GLY A O 1
ATOM 1888 N N . ASN A 1 270 ? -29.209 33.567 -16.609 1.00 118.01 288 ASN A N 1
ATOM 1889 C CA . ASN A 1 270 ? -30.689 33.567 -16.789 1.00 117.54 288 ASN A CA 1
ATOM 1890 C C . ASN A 1 270 ? -31.098 32.596 -17.897 1.00 112.82 288 ASN A C 1
ATOM 1891 O O . ASN A 1 270 ? -31.529 33.056 -18.973 1.00 98.64 288 ASN A O 1
ATOM 1896 N N . ASP A 1 271 ? -30.987 31.297 -17.606 1.00 110.16 289 ASP A N 1
ATOM 1897 C CA . ASP A 1 271 ? -31.379 30.245 -18.576 1.00 103.92 289 ASP A CA 1
ATOM 1898 C C . ASP A 1 271 ? -32.883 30.370 -18.862 1.00 88.79 289 ASP A C 1
ATOM 1899 O O . ASP A 1 271 ? -33.245 30.384 -20.051 1.00 87.56 289 ASP A O 1
ATOM 1904 N N . PHE A 1 272 ? -33.714 30.521 -17.815 1.00 81.48 290 PHE A N 1
ATOM 1905 C CA . PHE A 1 272 ? -35.195 30.538 -18.001 1.00 74.77 290 PHE A CA 1
ATOM 1906 C C . PHE A 1 272 ? -35.869 31.648 -17.191 1.00 72.84 290 PHE A C 1
ATOM 1907 O O . PHE A 1 272 ? -36.895 31.370 -16.543 1.00 70.61 290 PHE A O 1
ATOM 1915 N N . GLN A 1 273 ? -35.346 32.867 -17.288 1.00 78.97 291 GLN A N 1
ATOM 1916 C CA . GLN A 1 273 ? -35.852 34.067 -16.569 1.00 77.51 291 GLN A CA 1
ATOM 1917 C C . GLN A 1 273 ? -37.378 34.204 -16.697 1.00 68.55 291 GLN A C 1
ATOM 1918 O O . GLN A 1 273 ? -38.043 34.383 -15.663 1.00 58.69 291 GLN A O 1
ATOM 1924 N N . ASN A 1 274 ? -37.906 34.095 -17.917 1.00 70.30 292 ASN A N 1
ATOM 1925 C CA . ASN A 1 274 ? -39.361 34.281 -18.183 1.00 72.96 292 ASN A CA 1
ATOM 1926 C C . ASN A 1 274 ? -40.166 32.987 -17.999 1.00 67.04 292 ASN A C 1
ATOM 1927 O O . ASN A 1 274 ? -41.331 32.986 -18.437 1.00 66.31 292 ASN A O 1
ATOM 1932 N N . ILE A 1 275 ? -39.621 31.949 -17.358 1.00 63.35 293 ILE A N 1
ATOM 1933 C CA . ILE A 1 275 ? -40.418 30.688 -17.242 1.00 56.88 293 ILE A CA 1
ATOM 1934 C C . ILE A 1 275 ? -41.048 30.563 -15.847 1.00 51.65 293 ILE A C 1
ATOM 1935 O O . ILE A 1 275 ? -40.312 30.483 -14.858 1.00 50.64 293 ILE A O 1
ATOM 1940 N N . LYS A 1 276 ? -42.381 30.544 -15.805 1.00 49.61 294 LYS A N 1
ATOM 1941 C CA . LYS A 1 276 ? -43.161 30.382 -14.554 1.00 48.08 294 LYS A CA 1
ATOM 1942 C C . LYS A 1 276 ? -43.026 28.911 -14.159 1.00 46.10 294 LYS A C 1
ATOM 1943 O O . LYS A 1 276 ? -43.157 28.062 -15.059 1.00 46.30 294 LYS A O 1
ATOM 1949 N N . VAL A 1 277 ? -42.792 28.608 -12.879 1.00 42.54 295 VAL A N 1
ATOM 1950 C CA . VAL A 1 277 ? -42.543 27.183 -12.515 1.00 40.25 295 VAL A CA 1
ATOM 1951 C C . VAL A 1 277 ? -43.388 26.739 -11.328 1.00 40.34 295 VAL A C 1
ATOM 1952 O O . VAL A 1 277 ? -43.544 27.508 -10.379 1.00 39.94 295 VAL A O 1
ATOM 1956 N N . GLY A 1 278 ? -43.843 25.490 -11.384 1.00 40.68 296 GLY A N 1
ATOM 1957 C CA . GLY A 1 278 ? -44.626 24.876 -10.304 1.00 40.67 296 GLY A CA 1
ATOM 1958 C C . GLY A 1 278 ? -44.006 23.542 -9.919 1.00 41.73 296 GLY A C 1
ATOM 1959 O O . GLY A 1 278 ? -43.312 22.930 -10.778 1.00 37.51 296 GLY A O 1
ATOM 1960 N N . ILE A 1 279 ? -44.189 23.131 -8.663 1.00 42.13 297 ILE A N 1
ATOM 1961 C CA . ILE A 1 279 ? -43.661 21.819 -8.195 1.00 43.18 297 ILE A CA 1
ATOM 1962 C C . ILE A 1 279 ? -44.805 21.075 -7.510 1.00 42.26 297 ILE A C 1
ATOM 1963 O O . ILE A 1 279 ? -45.497 21.692 -6.676 1.00 44.87 297 ILE A O 1
ATOM 1968 N N . LEU A 1 280 ? -44.986 19.807 -7.872 1.00 39.28 298 LEU A N 1
ATOM 1969 C CA . LEU A 1 280 ? -46.043 18.970 -7.262 1.00 41.34 298 LEU A CA 1
ATOM 1970 C C . LEU A 1 280 ? -45.360 17.904 -6.403 1.00 39.85 298 LEU A C 1
ATOM 1971 O O . LEU A 1 280 ? -44.500 17.195 -6.940 1.00 39.56 298 LEU A O 1
ATOM 1976 N N . ILE A 1 281 ? -45.690 17.850 -5.110 1.00 40.43 299 ILE A N 1
ATOM 1977 C CA . ILE A 1 281 ? -45.065 16.854 -4.194 1.00 41.45 299 ILE A CA 1
ATOM 1978 C C . ILE A 1 281 ? -46.149 16.069 -3.455 1.00 41.79 299 ILE A C 1
ATOM 1979 O O . ILE A 1 281 ? -47.297 16.522 -3.431 1.00 47.02 299 ILE A O 1
ATOM 1984 N N . ASN A 1 282 ? -45.775 14.908 -2.918 1.00 40.51 300 ASN A N 1
ATOM 1985 C CA . ASN A 1 282 ? -46.691 14.081 -2.095 1.00 44.39 300 ASN A CA 1
ATOM 1986 C C . ASN A 1 282 ? -45.887 13.630 -0.865 1.00 42.84 300 ASN A C 1
ATOM 1987 O O . ASN A 1 282 ? -44.717 14.037 -0.742 1.00 37.66 300 ASN A O 1
ATOM 1992 N N . HIS A 1 283 ? -46.488 12.802 -0.013 1.00 45.70 301 HIS A N 1
ATOM 1993 C CA . HIS A 1 283 ? -45.825 12.360 1.241 1.00 48.44 301 HIS A CA 1
ATOM 1994 C C . HIS A 1 283 ? -44.628 11.455 0.931 1.00 50.43 301 HIS A C 1
ATOM 1995 O O . HIS A 1 283 ? -43.891 11.152 1.888 1.00 49.07 301 HIS A O 1
ATOM 2002 N N . ARG A 1 284 ? -44.463 11.020 -0.330 1.00 50.15 302 ARG A N 1
ATOM 2003 C CA . ARG A 1 284 ? -43.317 10.134 -0.694 1.00 50.86 302 ARG A CA 1
ATOM 2004 C C . ARG A 1 284 ? -42.196 10.942 -1.359 1.00 48.94 302 ARG A C 1
ATOM 2005 O O . ARG A 1 284 ? -41.170 10.328 -1.687 1.00 51.58 302 ARG A O 1
ATOM 2013 N N . SER A 1 285 ? -42.385 12.249 -1.564 1.00 48.54 303 SER A N 1
ATOM 2014 C CA . SER A 1 285 ? -41.302 13.084 -2.149 1.00 45.14 303 SER A CA 1
ATOM 2015 C C . SER A 1 285 ? -40.207 13.188 -1.082 1.00 43.71 303 SER A C 1
ATOM 2016 O O . SER A 1 285 ? -40.537 13.635 0.041 1.00 44.87 303 SER A O 1
ATOM 2019 N N . ALA A 1 286 ? -38.962 12.811 -1.392 1.00 43.27 304 ALA A N 1
ATOM 2020 C CA . ALA A 1 286 ? -37.945 12.819 -0.312 1.00 42.89 304 ALA A CA 1
ATOM 2021 C C . ALA A 1 286 ? -36.512 13.150 -0.756 1.00 41.44 304 ALA A C 1
ATOM 2022 O O . ALA A 1 286 ? -36.203 13.098 -1.970 1.00 38.83 304 ALA A O 1
ATOM 2024 N N . SER A 1 287 ? -35.675 13.448 0.252 1.00 37.55 305 SER A N 1
ATOM 2025 C CA . SER A 1 287 ? -34.226 13.741 0.137 1.00 35.76 305 SER A CA 1
ATOM 2026 C C . SER A 1 287 ? -33.931 14.760 -0.963 1.00 37.05 305 SER A C 1
ATOM 2027 O O . SER A 1 287 ? -34.387 15.908 -0.836 1.00 40.62 305 SER A O 1
ATOM 2030 N N . ALA A 1 288 ? -33.178 14.353 -1.992 1.00 35.74 306 ALA A N 1
ATOM 2031 C CA . ALA A 1 288 ? -32.813 15.276 -3.086 1.00 33.25 306 ALA A CA 1
ATOM 2032 C C . ALA A 1 288 ? -34.062 15.995 -3.602 1.00 31.92 306 ALA A C 1
ATOM 2033 O O . ALA A 1 288 ? -33.980 17.195 -3.822 1.00 37.79 306 ALA A O 1
ATOM 2035 N N . ALA A 1 289 ? -35.184 15.292 -3.743 1.00 31.52 307 ALA A N 1
ATOM 2036 C CA . ALA A 1 289 ? -36.421 15.935 -4.243 1.00 32.26 307 ALA A CA 1
ATOM 2037 C C . ALA A 1 289 ? -36.848 17.045 -3.286 1.00 32.64 307 ALA A C 1
ATOM 2038 O O . ALA A 1 289 ? -37.425 18.048 -3.757 1.00 33.60 307 ALA A O 1
ATOM 2040 N N . GLU A 1 290 ? -36.591 16.857 -1.989 1.00 34.18 308 GLU A N 1
ATOM 2041 C CA . GLU A 1 290 ? -36.954 17.879 -0.971 1.00 35.57 308 GLU A CA 1
ATOM 2042 C C . GLU A 1 290 ? -35.956 19.034 -1.047 1.00 35.74 308 GLU A C 1
ATOM 2043 O O . GLU A 1 290 ? -36.381 20.200 -0.886 1.00 38.84 308 GLU A O 1
ATOM 2049 N N . VAL A 1 291 ? -34.687 18.720 -1.298 1.00 34.18 309 VAL A N 1
ATOM 2050 C CA . VAL A 1 291 ? -33.651 19.787 -1.405 1.00 35.75 309 VAL A CA 1
ATOM 2051 C C . VAL A 1 291 ? -34.062 20.694 -2.563 1.00 34.77 309 VAL A C 1
ATOM 2052 O O . VAL A 1 291 ? -34.219 21.910 -2.332 1.00 38.88 309 VAL A O 1
ATOM 2056 N N . PHE A 1 292 ? -34.266 20.112 -3.745 1.00 34.13 310 PHE A N 1
ATOM 2057 C CA . PHE A 1 292 ? -34.692 20.888 -4.939 1.00 35.75 310 PHE A CA 1
ATOM 2058 C C . PHE A 1 292 ? -35.955 21.692 -4.627 1.00 37.19 310 PHE A C 1
ATOM 2059 O O . PHE A 1 292 ? -35.950 22.915 -4.847 1.00 39.89 310 PHE A O 1
ATOM 2067 N N . THR A 1 293 ? -36.988 21.022 -4.105 1.00 35.97 311 THR A N 1
ATOM 2068 C CA . THR A 1 293 ? -38.275 21.703 -3.800 1.00 36.07 311 THR A CA 1
ATOM 2069 C C . THR A 1 293 ? -38.052 22.882 -2.839 1.00 38.81 311 THR A C 1
ATOM 2070 O O . THR A 1 293 ? -38.554 23.989 -3.138 1.00 37.97 311 THR A O 1
ATOM 2074 N N . ALA A 1 294 ? -37.324 22.659 -1.738 1.00 40.60 312 ALA A N 1
ATOM 2075 C CA . ALA A 1 294 ? -37.071 23.725 -0.733 1.00 40.01 312 ALA A CA 1
ATOM 2076 C C . ALA A 1 294 ? -36.320 24.910 -1.362 1.00 40.08 312 ALA A C 1
ATOM 2077 O O . ALA A 1 294 ? -36.710 26.073 -1.104 1.00 42.25 312 ALA A O 1
ATOM 2079 N N . ALA A 1 295 ? -35.283 24.628 -2.152 1.00 38.97 313 ALA A N 1
ATOM 2080 C CA . ALA A 1 295 ? -34.502 25.707 -2.801 1.00 41.59 313 ALA A CA 1
ATOM 2081 C C . ALA A 1 295 ? -35.397 26.586 -3.678 1.00 41.63 313 ALA A C 1
ATOM 2082 O O . ALA A 1 295 ? -35.358 27.812 -3.590 1.00 47.45 313 ALA A O 1
ATOM 2092 N N . LYS A 1 297 ? -38.704 26.821 -3.581 1.00 42.25 315 LYS A N 1
ATOM 2093 C CA . LYS A 1 297 ? -39.770 27.422 -2.795 1.00 42.63 315 LYS A CA 1
ATOM 2094 C C . LYS A 1 297 ? -39.284 28.607 -1.949 1.00 43.55 315 LYS A C 1
ATOM 2095 O O . LYS A 1 297 ? -39.920 29.674 -2.018 1.00 44.01 315 LYS A O 1
ATOM 2101 N N . GLU A 1 298 ? -38.204 28.423 -1.182 1.00 44.00 316 GLU A N 1
ATOM 2102 C CA . GLU A 1 298 ? -37.736 29.481 -0.243 1.00 46.65 316 GLU A CA 1
ATOM 2103 C C . GLU A 1 298 ? -37.148 30.675 -1.007 1.00 45.63 316 GLU A C 1
ATOM 2104 O O . GLU A 1 298 ? -37.110 31.762 -0.419 1.00 45.66 316 GLU A O 1
ATOM 2110 N N . HIS A 1 299 ? -36.750 30.499 -2.271 1.00 45.37 317 HIS A N 1
ATOM 2111 C CA . HIS A 1 299 ? -36.270 31.659 -3.069 1.00 45.67 317 HIS A CA 1
ATOM 2112 C C . HIS A 1 299 ? -37.448 32.201 -3.885 1.00 49.01 317 HIS A C 1
ATOM 2113 O O . HIS A 1 299 ? -37.213 33.045 -4.764 1.00 49.53 317 HIS A O 1
ATOM 2120 N N . GLN A 1 300 ? -38.667 31.728 -3.584 1.00 53.34 318 GLN A N 1
ATOM 2121 C CA . GLN A 1 300 ? -39.905 32.168 -4.290 1.00 52.50 318 GLN A CA 1
ATOM 2122 C C . GLN A 1 300 ? -39.700 32.043 -5.803 1.00 48.47 318 GLN A C 1
ATOM 2123 O O . GLN A 1 300 ? -40.093 32.957 -6.518 1.00 53.22 318 GLN A O 1
ATOM 2129 N N . ARG A 1 301 ? -39.116 30.942 -6.263 1.00 44.65 319 ARG A N 1
ATOM 2130 C CA . ARG A 1 301 ? -38.867 30.753 -7.716 1.00 46.48 319 ARG A CA 1
ATOM 2131 C C . ARG A 1 301 ? -39.945 29.831 -8.302 1.00 48.03 319 ARG A C 1
ATOM 2132 O O . ARG A 1 301 ? -40.158 29.870 -9.534 1.00 46.74 319 ARG A O 1
ATOM 2140 N N . ALA A 1 302 ? -40.600 29.045 -7.441 1.00 47.18 320 ALA A N 1
ATOM 2141 C CA . ALA A 1 302 ? -41.642 28.098 -7.881 1.00 45.77 320 ALA A CA 1
ATOM 2142 C C . ALA A 1 302 ? -42.781 28.027 -6.861 1.00 46.43 320 ALA A C 1
ATOM 2143 O O . ALA A 1 302 ? -42.511 28.129 -5.652 1.00 49.46 320 ALA A O 1
ATOM 2145 N N . TRP A 1 303 ? -44.009 27.852 -7.352 1.00 44.31 321 TRP A N 1
ATOM 2146 C CA . TRP A 1 303 ? -45.193 27.679 -6.478 1.00 45.24 321 TRP A CA 1
ATOM 2147 C C . TRP A 1 303 ? -45.326 26.174 -6.236 1.00 46.64 321 TRP A C 1
ATOM 2148 O O . TRP A 1 303 ? -45.490 25.424 -7.222 1.00 45.78 321 TRP A O 1
ATOM 2159 N N . VAL A 1 304 ? -45.214 25.755 -4.974 1.00 48.67 322 VAL A N 1
ATOM 2160 C CA . VAL A 1 304 ? -45.262 24.309 -4.608 1.00 47.31 322 VAL A CA 1
ATOM 2161 C C . VAL A 1 304 ? -46.665 23.925 -4.145 1.00 48.14 322 VAL A C 1
ATOM 2162 O O . VAL A 1 304 ? -47.185 24.504 -3.194 1.00 49.49 322 VAL A O 1
ATOM 2174 N N . GLY A 1 306 ? -49.506 20.392 -3.475 1.00 48.86 324 GLY A N 1
ATOM 2175 C CA . GLY A 1 306 ? -49.583 18.989 -3.099 1.00 47.90 324 GLY A CA 1
ATOM 2176 C C . GLY A 1 306 ? -49.716 18.816 -1.597 1.00 51.15 324 GLY A C 1
ATOM 2177 O O . GLY A 1 306 ? -50.540 19.519 -0.994 1.00 51.26 324 GLY A O 1
ATOM 2178 N N . GLU A 1 307 ? -48.960 17.881 -1.014 1.00 53.29 325 GLU A N 1
ATOM 2179 C CA . GLU A 1 307 ? -48.983 17.648 0.456 1.00 54.20 325 GLU A CA 1
ATOM 2180 C C . GLU A 1 307 ? -47.541 17.649 0.972 1.00 51.42 325 GLU A C 1
ATOM 2181 O O . GLU A 1 307 ? -46.626 17.483 0.152 1.00 45.08 325 GLU A O 1
ATOM 2187 N N . LYS A 1 308 ? -47.378 17.842 2.285 1.00 52.24 326 LYS A N 1
ATOM 2188 C CA . LYS A 1 308 ? -46.054 17.891 2.960 1.00 49.33 326 LYS A CA 1
ATOM 2189 C C . LYS A 1 308 ? -45.186 16.721 2.482 1.00 48.74 326 LYS A C 1
ATOM 2190 O O . LYS A 1 308 ? -45.723 15.589 2.371 1.00 47.34 326 LYS A O 1
ATOM 2196 N N . SER A 1 309 ? -43.896 16.987 2.231 1.00 45.79 327 SER A N 1
ATOM 2197 C CA . SER A 1 309 ? -42.945 15.942 1.768 1.00 45.04 327 SER A CA 1
ATOM 2198 C C . SER A 1 309 ? -42.619 14.964 2.911 1.00 46.16 327 SER A C 1
ATOM 2199 O O . SER A 1 309 ? -43.016 15.221 4.052 1.00 48.23 327 SER A O 1
ATOM 2202 N N . TYR A 1 310 ? -41.901 13.881 2.593 1.00 49.44 328 TYR A N 1
ATOM 2203 C CA . TYR A 1 310 ? -41.595 12.777 3.544 1.00 51.10 328 TYR A CA 1
ATOM 2204 C C . TYR A 1 310 ? -40.831 13.249 4.782 1.00 51.25 328 TYR A C 1
ATOM 2205 O O . TYR A 1 310 ? -41.150 12.753 5.874 1.00 54.42 328 TYR A O 1
ATOM 2214 N N . GLY A 1 311 ? -39.843 14.127 4.606 1.00 46.24 329 GLY A N 1
ATOM 2215 C CA . GLY A 1 311 ? -39.026 14.609 5.735 1.00 46.58 329 GLY A CA 1
ATOM 2216 C C . GLY A 1 311 ? -37.758 13.784 5.929 1.00 47.71 329 GLY A C 1
ATOM 2217 O O . GLY A 1 311 ? -37.470 13.415 7.080 1.00 46.93 329 GLY A O 1
ATOM 2218 N N . LYS A 1 312 ? -37.016 13.511 4.849 1.00 49.50 330 LYS A N 1
ATOM 2219 C CA . LYS A 1 312 ? -35.745 12.739 4.945 1.00 49.91 330 LYS A CA 1
ATOM 2220 C C . LYS A 1 312 ? -34.608 13.603 4.393 1.00 46.96 330 LYS A C 1
ATOM 2221 O O . LYS A 1 312 ? -34.570 13.801 3.176 1.00 48.41 330 LYS A O 1
ATOM 2227 N N . GLY A 1 313 ? -33.725 14.091 5.266 1.00 47.42 331 GLY A N 1
ATOM 2228 C CA . GLY A 1 313 ? -32.599 14.945 4.839 1.00 48.92 331 GLY A CA 1
ATOM 2229 C C . GLY A 1 313 ? -31.309 14.541 5.524 1.00 47.29 331 GLY A C 1
ATOM 2230 O O . GLY A 1 313 ? -30.763 15.350 6.318 1.00 50.70 331 GLY A O 1
ATOM 2231 N N . VAL A 1 314 ? -30.828 13.339 5.216 1.00 46.39 332 VAL A N 1
ATOM 2232 C CA . VAL A 1 314 ? -29.594 12.834 5.880 1.00 48.38 332 VAL A CA 1
ATOM 2233 C C . VAL A 1 314 ? -28.586 12.336 4.848 1.00 48.35 332 VAL A C 1
ATOM 2234 O O . VAL A 1 314 ? -28.991 11.952 3.739 1.00 41.97 332 VAL A O 1
ATOM 2238 N N . VAL A 1 315 ? -27.317 12.405 5.239 1.00 50.68 333 VAL A N 1
ATOM 2239 C CA . VAL A 1 315 ? -26.162 11.886 4.465 1.00 50.88 333 VAL A CA 1
ATOM 2240 C C . VAL A 1 315 ? -25.608 10.778 5.358 1.00 53.71 333 VAL A C 1
ATOM 2241 O O . VAL A 1 315 ? -25.344 11.059 6.550 1.00 52.09 333 VAL A O 1
ATOM 2245 N N . GLN A 1 316 ? -25.518 9.555 4.842 1.00 57.95 334 GLN A N 1
ATOM 2246 C CA . GLN A 1 316 ? -24.985 8.444 5.669 1.00 57.17 334 GLN A CA 1
ATOM 2247 C C . GLN A 1 316 ? -23.625 8.001 5.148 1.00 57.94 334 GLN A C 1
ATOM 2248 O O . GLN A 1 316 ? -23.337 8.207 3.956 1.00 64.63 334 GLN A O 1
ATOM 2254 N N . LYS A 1 317 ? -22.827 7.442 6.050 1.00 60.11 335 LYS A N 1
ATOM 2255 C CA . LYS A 1 317 ? -21.471 6.947 5.731 1.00 60.17 335 LYS A CA 1
ATOM 2256 C C . LYS A 1 317 ? -21.348 5.535 6.312 1.00 59.14 335 LYS A C 1
ATOM 2257 O O . LYS A 1 317 ? -21.973 5.268 7.354 1.00 60.67 335 LYS A O 1
ATOM 2263 N N . LEU A 1 318 ? -20.639 4.652 5.610 1.00 62.81 336 LEU A N 1
ATOM 2264 C CA . LEU A 1 318 ? -20.432 3.265 6.083 1.00 61.71 336 LEU A CA 1
ATOM 2265 C C . LEU A 1 318 ? -19.090 3.224 6.812 1.00 61.44 336 LEU A C 1
ATOM 2266 O O . LEU A 1 318 ? -18.138 3.858 6.324 1.00 64.73 336 LEU A O 1
ATOM 2271 N N . PHE A 1 319 ? -19.046 2.544 7.959 1.00 59.21 337 PHE A N 1
ATOM 2272 C CA . PHE A 1 319 ? -17.809 2.447 8.775 1.00 58.82 337 PHE A CA 1
ATOM 2273 C C . PHE A 1 319 ? -17.428 0.982 8.914 1.00 59.54 337 PHE A C 1
ATOM 2274 O O . PHE A 1 319 ? -17.939 0.291 9.791 1.00 60.27 337 PHE A O 1
ATOM 2282 N N . PRO A 1 320 ? -16.526 0.473 8.042 1.00 59.86 338 PRO A N 1
ATOM 2283 C CA . PRO A 1 320 ? -16.091 -0.922 8.105 1.00 59.66 338 PRO A CA 1
ATOM 2284 C C . PRO A 1 320 ? -15.470 -1.261 9.465 1.00 60.98 338 PRO A C 1
ATOM 2285 O O . PRO A 1 320 ? -14.920 -0.381 10.077 1.00 60.81 338 PRO A O 1
ATOM 2289 N N . LEU A 1 321 ? -15.601 -2.520 9.888 1.00 62.01 339 LEU A N 1
ATOM 2290 C CA . LEU A 1 321 ? -15.051 -3.011 11.183 1.00 64.45 339 LEU A CA 1
ATOM 2291 C C . LEU A 1 321 ? -14.140 -4.202 10.905 1.00 67.26 339 LEU A C 1
ATOM 2292 O O . LEU A 1 321 ? -14.259 -4.844 9.864 1.00 66.75 339 LEU A O 1
ATOM 2297 N N . PRO A 1 322 ? -13.213 -4.542 11.824 1.00 70.40 340 PRO A N 1
ATOM 2298 C CA . PRO A 1 322 ? -12.316 -5.679 11.623 1.00 73.39 340 PRO A CA 1
ATOM 2299 C C . PRO A 1 322 ? -13.078 -7.002 11.430 1.00 72.88 340 PRO A C 1
ATOM 2300 O O . PRO A 1 322 ? -12.603 -7.846 10.682 1.00 73.72 340 PRO A O 1
ATOM 2304 N N . SER A 1 323 ? -14.232 -7.144 12.095 1.00 71.59 341 SER A N 1
ATOM 2305 C CA . SER A 1 323 ? -15.057 -8.383 12.008 1.00 70.85 341 SER A CA 1
ATOM 2306 C C . SER A 1 323 ? -15.570 -8.604 10.578 1.00 68.80 341 SER A C 1
ATOM 2307 O O . SER A 1 323 ? -16.032 -9.720 10.281 1.00 67.82 341 SER A O 1
ATOM 2310 N N . GLY A 1 324 ? -15.446 -7.595 9.713 1.00 67.86 342 GLY A N 1
ATOM 2311 C CA . GLY A 1 324 ? -15.981 -7.681 8.338 1.00 66.79 342 GLY A CA 1
ATOM 2312 C C . GLY A 1 324 ? -17.332 -6.984 8.265 1.00 63.34 342 GLY A C 1
ATOM 2313 O O . GLY A 1 324 ? -17.765 -6.645 7.164 1.00 62.20 342 GLY A O 1
ATOM 2314 N N . ALA A 1 325 ? -17.963 -6.797 9.429 1.00 63.95 343 ALA A N 1
ATOM 2315 C CA . ALA A 1 325 ? -19.262 -6.104 9.578 1.00 61.68 343 ALA A CA 1
ATOM 2316 C C . ALA A 1 325 ? -19.035 -4.596 9.411 1.00 60.56 343 ALA A C 1
ATOM 2317 O O . ALA A 1 325 ? -17.891 -4.192 9.096 1.00 61.50 343 ALA A O 1
ATOM 2319 N N . ALA A 1 326 ? -20.080 -3.790 9.613 1.00 57.79 344 ALA A N 1
ATOM 2320 C CA . ALA A 1 326 ? -19.914 -2.328 9.454 1.00 57.28 344 ALA A CA 1
ATOM 2321 C C . ALA A 1 326 ? -21.020 -1.582 10.199 1.00 56.02 344 ALA A C 1
ATOM 2322 O O . ALA A 1 326 ? -21.900 -2.240 10.781 1.00 56.26 344 ALA A O 1
ATOM 2324 N N . LEU A 1 327 ? -20.936 -0.249 10.182 1.00 55.50 345 LEU A N 1
ATOM 2325 C CA . LEU A 1 327 ? -21.944 0.640 10.808 1.00 53.58 345 LEU A CA 1
ATOM 2326 C C . LEU A 1 327 ? -22.454 1.594 9.734 1.00 52.05 345 LEU A C 1
ATOM 2327 O O . LEU A 1 327 ? -21.619 2.126 8.985 1.00 50.58 345 LEU A O 1
ATOM 2332 N N . GLN A 1 328 ? -23.770 1.750 9.641 1.00 52.42 346 GLN A N 1
ATOM 2333 C CA . GLN A 1 328 ? -24.351 2.737 8.701 1.00 52.68 346 GLN A CA 1
ATOM 2334 C C . GLN A 1 328 ? -24.829 3.852 9.617 1.00 53.36 346 GLN A C 1
ATOM 2335 O O . GLN A 1 328 ? -25.660 3.604 10.485 1.00 53.23 346 GLN A O 1
ATOM 2349 N N . THR A 1 330 ? -25.675 8.300 10.242 1.00 50.22 348 THR A N 1
ATOM 2350 C CA . THR A 1 330 ? -25.942 9.646 9.775 1.00 49.41 348 THR A CA 1
ATOM 2351 C C . THR A 1 330 ? -24.747 10.519 10.182 1.00 50.73 348 THR A C 1
ATOM 2352 O O . THR A 1 330 ? -24.384 10.489 11.377 1.00 51.42 348 THR A O 1
ATOM 2356 N N . VAL A 1 331 ? -24.166 11.262 9.238 1.00 50.67 349 VAL A N 1
ATOM 2357 C CA . VAL A 1 331 ? -22.990 12.130 9.545 1.00 53.32 349 VAL A CA 1
ATOM 2358 C C . VAL A 1 331 ? -23.311 13.581 9.158 1.00 55.53 349 VAL A C 1
ATOM 2359 O O . VAL A 1 331 ? -22.539 14.486 9.564 1.00 57.33 349 VAL A O 1
ATOM 2363 N N . SER A 1 332 ? -24.400 13.798 8.406 1.00 54.77 350 SER A N 1
ATOM 2364 C CA . SER A 1 332 ? -24.748 15.172 7.966 1.00 53.77 350 SER A CA 1
ATOM 2365 C C . SER A 1 332 ? -26.260 15.328 7.809 1.00 53.14 350 SER A C 1
ATOM 2366 O O . SER A 1 332 ? -26.939 14.321 7.512 1.00 51.57 350 SER A O 1
ATOM 2369 N N . HIS A 1 333 ? -26.754 16.554 8.019 1.00 54.12 351 HIS A N 1
ATOM 2370 C CA . HIS A 1 333 ? -28.187 16.891 7.818 1.00 53.21 351 HIS A CA 1
ATOM 2371 C C . HIS A 1 333 ? -28.292 17.940 6.710 1.00 52.88 351 HIS A C 1
ATOM 2372 O O . HIS A 1 333 ? -27.387 18.782 6.618 1.00 54.10 351 HIS A O 1
ATOM 2379 N N . TYR A 1 334 ? -29.334 17.863 5.880 1.00 51.67 352 TYR A N 1
ATOM 2380 C CA . TYR A 1 334 ? -29.526 18.896 4.834 1.00 52.49 352 TYR A CA 1
ATOM 2381 C C . TYR A 1 334 ? -30.350 20.030 5.448 1.00 52.21 352 TYR A C 1
ATOM 2382 O O . TYR A 1 334 ? -31.253 19.724 6.252 1.00 52.11 352 TYR A O 1
ATOM 2391 N N . TYR A 1 335 ? -30.024 21.279 5.093 1.00 51.13 353 TYR A N 1
ATOM 2392 C CA . TYR A 1 335 ? -30.761 22.479 5.576 1.00 50.53 353 TYR A CA 1
ATOM 2393 C C . TYR A 1 335 ? -31.213 23.294 4.367 1.00 46.53 353 TYR A C 1
ATOM 2394 O O . TYR A 1 335 ? -30.451 23.409 3.388 1.00 43.68 353 TYR A O 1
ATOM 2403 N N . THR A 1 336 ? -32.437 23.815 4.456 1.00 44.85 354 THR A N 1
ATOM 2404 C CA . THR A 1 336 ? -33.038 24.635 3.380 1.00 45.77 354 THR A CA 1
ATOM 2405 C C . THR A 1 336 ? -32.371 26.005 3.369 1.00 46.56 354 THR A C 1
ATOM 2406 O O . THR A 1 336 ? -31.603 26.328 4.266 1.00 48.30 354 THR A O 1
ATOM 2410 N N . PRO A 1 337 ? -32.610 26.840 2.336 1.00 47.29 355 PRO A N 1
ATOM 2411 C CA . PRO A 1 337 ? -32.029 28.182 2.286 1.00 48.35 355 PRO A CA 1
ATOM 2412 C C . PRO A 1 337 ? -32.352 29.043 3.519 1.00 50.20 355 PRO A C 1
ATOM 2413 O O . PRO A 1 337 ? -31.460 29.768 3.951 1.00 51.65 355 PRO A O 1
ATOM 2417 N N . ASN A 1 338 ? -33.583 28.933 4.047 1.00 49.99 356 ASN A N 1
ATOM 2418 C CA . ASN A 1 338 ? -34.036 29.701 5.245 1.00 51.90 356 ASN A CA 1
ATOM 2419 C C . ASN A 1 338 ? -33.406 29.127 6.521 1.00 51.94 356 ASN A C 1
ATOM 2420 O O . ASN A 1 338 ? -33.564 29.741 7.584 1.00 53.90 356 ASN A O 1
ATOM 2425 N N . GLY A 1 339 ? -32.735 27.982 6.415 1.00 52.47 357 GLY A N 1
ATOM 2426 C CA . GLY A 1 339 ? -32.076 27.342 7.568 1.00 53.68 357 GLY A CA 1
ATOM 2427 C C . GLY A 1 339 ? -32.949 26.296 8.238 1.00 52.98 357 GLY A C 1
ATOM 2428 O O . GLY A 1 339 ? -32.627 25.924 9.382 1.00 54.52 357 GLY A O 1
ATOM 2429 N N . ASN A 1 340 ? -33.995 25.829 7.554 1.00 51.53 358 ASN A N 1
ATOM 2430 C CA . ASN A 1 340 ? -34.896 24.784 8.109 1.00 52.46 358 ASN A CA 1
ATOM 2431 C C . ASN A 1 340 ? -34.285 23.406 7.867 1.00 53.80 358 ASN A C 1
ATOM 2432 O O . ASN A 1 340 ? -33.725 23.143 6.802 1.00 52.24 358 ASN A O 1
ATOM 2445 N N . ILE A 1 342 ? -34.513 19.580 7.001 1.00 50.80 360 ILE A N 1
ATOM 2446 C CA . ILE A 1 342 ? -35.420 18.754 6.219 1.00 49.58 360 ILE A CA 1
ATOM 2447 C C . ILE A 1 342 ? -35.769 17.479 6.997 1.00 49.02 360 ILE A C 1
ATOM 2448 O O . ILE A 1 342 ? -36.963 17.124 7.027 1.00 48.92 360 ILE A O 1
ATOM 2453 N N . GLU A 1 343 ? -34.768 16.812 7.580 1.00 50.20 361 GLU A N 1
ATOM 2454 C CA . GLU A 1 343 ? -34.996 15.538 8.329 1.00 51.48 361 GLU A CA 1
ATOM 2455 C C . GLU A 1 343 ? -36.023 15.719 9.457 1.00 50.97 361 GLU A C 1
ATOM 2456 O O . GLU A 1 343 ? -35.785 16.539 10.351 1.00 50.50 361 GLU A O 1
ATOM 2462 N N . GLY A 1 344 ? -37.115 14.952 9.415 1.00 50.49 362 GLY A N 1
ATOM 2463 C CA . GLY A 1 344 ? -38.177 14.975 10.437 1.00 53.18 362 GLY A CA 1
ATOM 2464 C C . GLY A 1 344 ? -39.210 16.070 10.228 1.00 56.39 362 GLY A C 1
ATOM 2465 O O . GLY A 1 344 ? -40.280 15.985 10.848 1.00 60.24 362 GLY A O 1
ATOM 2466 N N . GLN A 1 345 ? -38.926 17.067 9.392 1.00 58.03 363 GLN A N 1
ATOM 2467 C CA . GLN A 1 345 ? -39.892 18.180 9.187 1.00 58.83 363 GLN A CA 1
ATOM 2468 C C . GLN A 1 345 ? -40.608 18.005 7.853 1.00 54.40 363 GLN A C 1
ATOM 2469 O O . GLN A 1 345 ? -41.848 17.971 7.833 1.00 53.07 363 GLN A O 1
ATOM 2475 N N . GLY A 1 346 ? -39.831 17.881 6.780 1.00 52.14 364 GLY A N 1
ATOM 2476 C CA . GLY A 1 346 ? -40.417 17.782 5.439 1.00 48.91 364 GLY A CA 1
ATOM 2477 C C . GLY A 1 346 ? -40.700 19.182 4.951 1.00 50.63 364 GLY A C 1
ATOM 2478 O O . GLY A 1 346 ? -40.529 20.121 5.746 1.00 54.58 364 GLY A O 1
ATOM 2479 N N . ILE A 1 347 ? -41.103 19.324 3.695 1.00 51.85 365 ILE A N 1
ATOM 2480 C CA . ILE A 1 347 ? -41.386 20.662 3.110 1.00 50.07 365 ILE A CA 1
ATOM 2481 C C . ILE A 1 347 ? -42.898 20.842 2.986 1.00 51.56 365 ILE A C 1
ATOM 2482 O O . ILE A 1 347 ? -43.536 19.973 2.363 1.00 52.78 365 ILE A O 1
ATOM 2487 N N . GLN A 1 348 ? -43.443 21.901 3.589 1.00 52.75 366 GLN A N 1
ATOM 2488 C CA . GLN A 1 348 ? -44.894 22.208 3.460 1.00 52.36 366 GLN A CA 1
ATOM 2489 C C . GLN A 1 348 ? -45.081 22.905 2.120 1.00 51.80 366 GLN A C 1
ATOM 2490 O O . GLN A 1 348 ? -44.287 23.769 1.757 1.00 50.67 366 GLN A O 1
ATOM 2496 N N . PRO A 1 349 ? -46.094 22.537 1.313 1.00 50.85 367 PRO A N 1
ATOM 2497 C CA . PRO A 1 349 ? -46.300 23.208 0.035 1.00 51.15 367 PRO A CA 1
ATOM 2498 C C . PRO A 1 349 ? -46.810 24.643 0.252 1.00 52.50 367 PRO A C 1
ATOM 2499 O O . PRO A 1 349 ? -47.205 24.967 1.362 1.00 50.93 367 PRO A O 1
ATOM 2503 N N . ASN A 1 350 ? -46.726 25.474 -0.790 1.00 53.16 368 ASN A N 1
ATOM 2504 C CA . ASN A 1 350 ? -47.251 26.860 -0.728 1.00 54.48 368 ASN A CA 1
ATOM 2505 C C . ASN A 1 350 ? -48.775 26.751 -0.640 1.00 57.46 368 ASN A C 1
ATOM 2506 O O . ASN A 1 350 ? -49.388 27.515 0.132 1.00 63.26 368 ASN A O 1
ATOM 2511 N N . GLN A 1 351 ? -49.340 25.796 -1.385 1.00 56.27 369 GLN A N 1
ATOM 2512 C CA . GLN A 1 351 ? -50.807 25.565 -1.434 1.00 58.39 369 GLN A CA 1
ATOM 2513 C C . GLN A 1 351 ? -51.083 24.066 -1.282 1.00 57.31 369 GLN A C 1
ATOM 2514 O O . GLN A 1 351 ? -50.717 23.297 -2.189 1.00 59.25 369 GLN A O 1
ATOM 2520 N N . THR A 1 352 ? -51.690 23.680 -0.162 1.00 56.81 370 THR A N 1
ATOM 2521 C CA . THR A 1 352 ? -52.024 22.263 0.116 1.00 57.16 370 THR A CA 1
ATOM 2522 C C . THR A 1 352 ? -53.160 21.834 -0.813 1.00 58.67 370 THR A C 1
ATOM 2523 O O . THR A 1 352 ? -54.179 22.536 -0.867 1.00 60.94 370 THR A O 1
ATOM 2527 N N . TYR A 1 353 ? -52.969 20.726 -1.525 1.00 59.14 371 TYR A N 1
ATOM 2528 C CA . TYR A 1 353 ? -53.994 20.204 -2.463 1.00 62.46 371 TYR A CA 1
ATOM 2529 C C . TYR A 1 353 ? -53.635 18.763 -2.803 1.00 60.60 371 TYR A C 1
ATOM 2530 O O . TYR A 1 353 ? -53.083 18.476 -3.860 1.00 55.24 371 TYR A O 1
ATOM 2539 N N . PRO A 1 354 ? -53.913 17.816 -1.886 1.00 64.40 372 PRO A N 1
ATOM 2540 C CA . PRO A 1 354 ? -53.605 16.413 -2.129 1.00 64.73 372 PRO A CA 1
ATOM 2541 C C . PRO A 1 354 ? -54.617 15.812 -3.108 1.00 67.54 372 PRO A C 1
ATOM 2542 O O . PRO A 1 354 ? -55.667 16.403 -3.282 1.00 69.34 372 PRO A O 1
ATOM 2546 N N . LEU A 1 355 ? -54.265 14.680 -3.723 1.00 69.32 373 LEU A N 1
ATOM 2547 C CA . LEU A 1 355 ? -55.171 13.971 -4.665 1.00 74.12 373 LEU A CA 1
ATOM 2548 C C . LEU A 1 355 ? -56.482 13.659 -3.946 1.00 77.42 373 LEU A C 1
ATOM 2549 O O . LEU A 1 355 ? -56.498 12.837 -3.033 1.00 78.17 373 LEU A O 1
ATOM 2554 N N . PRO A 1 356 ? -57.612 14.318 -4.296 1.00 83.96 374 PRO A N 1
ATOM 2555 C CA . PRO A 1 356 ? -58.891 14.042 -3.641 1.00 89.72 374 PRO A CA 1
ATOM 2556 C C . PRO A 1 356 ? -59.263 12.566 -3.767 1.00 93.38 374 PRO A C 1
ATOM 2557 O O . PRO A 1 356 ? -58.784 11.870 -4.658 1.00 92.22 374 PRO A O 1
ATOM 2561 N N . PRO A 1 357 ? -60.127 12.035 -2.877 1.00 100.76 375 PRO A N 1
ATOM 2562 C CA . PRO A 1 357 ? -60.519 10.629 -2.952 1.00 102.51 375 PRO A CA 1
ATOM 2563 C C . PRO A 1 357 ? -61.194 10.251 -4.284 1.00 104.19 375 PRO A C 1
ATOM 2564 O O . PRO A 1 357 ? -62.179 10.881 -4.664 1.00 101.53 375 PRO A O 1
ATOM 2568 N N . GLU A 1 358 ? -60.607 9.262 -4.968 1.00 103.98 376 GLU A N 1
ATOM 2569 C CA . GLU A 1 358 ? -61.105 8.671 -6.245 1.00 107.50 376 GLU A CA 1
ATOM 2570 C C . GLU A 1 358 ? -61.134 9.665 -7.406 1.00 107.68 376 GLU A C 1
ATOM 2571 O O . GLU A 1 358 ? -61.835 9.419 -8.387 1.00 104.88 376 GLU A O 1
ATOM 2585 N N . LYS A 1 360 ? -59.772 11.243 -10.780 1.00 105.98 378 LYS A N 1
ATOM 2586 C CA . LYS A 1 360 ? -58.950 10.700 -11.852 1.00 106.51 378 LYS A CA 1
ATOM 2587 C C . LYS A 1 360 ? -57.621 11.469 -11.898 1.00 103.50 378 LYS A C 1
ATOM 2588 O O . LYS A 1 360 ? -57.647 12.697 -11.688 1.00 103.00 378 LYS A O 1
ATOM 2594 N N . GLU A 1 361 ? -56.515 10.770 -12.182 1.00 77.97 379 GLU A N 1
ATOM 2595 C CA . GLU A 1 361 ? -55.149 11.368 -12.272 1.00 80.77 379 GLU A CA 1
ATOM 2596 C C . GLU A 1 361 ? -55.114 12.560 -13.248 1.00 82.15 379 GLU A C 1
ATOM 2597 O O . GLU A 1 361 ? -54.718 13.659 -12.800 1.00 76.87 379 GLU A O 1
ATOM 2603 N N . GLU A 1 362 ? -55.485 12.352 -14.521 1.00 81.69 380 GLU A N 1
ATOM 2604 C CA . GLU A 1 362 ? -55.469 13.431 -15.554 1.00 83.64 380 GLU A CA 1
ATOM 2605 C C . GLU A 1 362 ? -56.239 14.669 -15.080 1.00 79.05 380 GLU A C 1
ATOM 2606 O O . GLU A 1 362 ? -55.821 15.788 -15.445 1.00 85.18 380 GLU A O 1
ATOM 2612 N N . VAL A 1 363 ? -57.318 14.479 -14.315 1.00 73.50 381 VAL A N 1
ATOM 2613 C CA . VAL A 1 363 ? -58.138 15.628 -13.820 1.00 74.45 381 VAL A CA 1
ATOM 2614 C C . VAL A 1 363 ? -57.327 16.368 -12.749 1.00 68.33 381 VAL A C 1
ATOM 2615 O O . VAL A 1 363 ? -57.249 17.609 -12.829 1.00 66.69 381 VAL A O 1
ATOM 2619 N N . TYR A 1 364 ? -56.739 15.624 -11.805 1.00 64.69 382 TYR A N 1
ATOM 2620 C CA . TYR A 1 364 ? -55.906 16.225 -10.729 1.00 60.70 382 TYR A CA 1
ATOM 2621 C C . TYR A 1 364 ? -54.775 17.030 -11.369 1.00 57.44 382 TYR A C 1
ATOM 2622 O O . TYR A 1 364 ? -54.542 18.182 -10.970 1.00 51.09 382 TYR A O 1
ATOM 2631 N N . LEU A 1 365 ? -54.130 16.447 -12.378 1.00 55.69 383 LEU A N 1
ATOM 2632 C CA . LEU A 1 365 ? -53.003 17.147 -13.032 1.00 60.59 383 LEU A CA 1
ATOM 2633 C C . LEU A 1 365 ? -53.528 18.456 -13.633 1.00 60.86 383 LEU A C 1
ATOM 2634 O O . LEU A 1 365 ? -52.906 19.498 -13.370 1.00 68.30 383 LEU A O 1
ATOM 2639 N N . ASP A 1 366 ? -54.653 18.413 -14.356 1.00 61.38 384 ASP A N 1
ATOM 2640 C CA . ASP A 1 366 ? -55.219 19.649 -14.967 1.00 65.58 384 ASP A CA 1
ATOM 2641 C C . ASP A 1 366 ? -55.558 20.672 -13.879 1.00 65.09 384 ASP A C 1
ATOM 2642 O O . ASP A 1 366 ? -55.221 21.850 -14.084 1.00 67.17 384 ASP A O 1
ATOM 2647 N N . ARG A 1 367 ? -56.183 20.251 -12.775 1.00 63.76 385 ARG A N 1
ATOM 2648 C CA . ARG A 1 367 ? -56.546 21.198 -11.679 1.00 66.57 385 ARG A CA 1
ATOM 2649 C C . ARG A 1 367 ? -55.265 21.795 -11.076 1.00 60.62 385 ARG A C 1
ATOM 2650 O O . ARG A 1 367 ? -55.271 23.003 -10.758 1.00 56.05 385 ARG A O 1
ATOM 2658 N N . VAL A 1 368 ? -54.214 20.977 -10.917 1.00 54.63 386 VAL A N 1
ATOM 2659 C CA . VAL A 1 368 ? -52.917 21.467 -10.357 1.00 53.03 386 VAL A CA 1
ATOM 2660 C C . VAL A 1 368 ? -52.346 22.501 -11.333 1.00 49.68 386 VAL A C 1
ATOM 2661 O O . VAL A 1 368 ? -51.907 23.571 -10.869 1.00 45.19 386 VAL A O 1
ATOM 2665 N N . ALA A 1 369 ? -52.377 22.193 -12.633 1.00 49.63 387 ALA A N 1
ATOM 2666 C CA . ALA A 1 369 ? -51.870 23.122 -13.673 1.00 52.22 387 ALA A CA 1
ATOM 2667 C C . ALA A 1 369 ? -52.693 24.419 -13.643 1.00 56.72 387 ALA A C 1
ATOM 2668 O O . ALA A 1 369 ? -52.085 25.492 -13.804 1.00 61.82 387 ALA A O 1
ATOM 2670 N N . ASP A 1 370 ? -54.015 24.325 -13.433 1.00 59.28 388 ASP A N 1
ATOM 2671 C CA . ASP A 1 370 ? -54.890 25.532 -13.360 1.00 62.59 388 ASP A CA 1
ATOM 2672 C C . ASP A 1 370 ? -54.447 26.397 -12.188 1.00 58.87 388 ASP A C 1
ATOM 2673 O O . ASP A 1 370 ? -54.356 27.616 -12.394 1.00 55.92 388 ASP A O 1
ATOM 2678 N N . LEU A 1 371 ? -54.223 25.790 -11.011 1.00 56.29 389 LEU A N 1
ATOM 2679 C CA . LEU A 1 371 ? -53.762 26.564 -9.821 1.00 57.73 389 LEU A CA 1
ATOM 2680 C C . LEU A 1 371 ? -52.487 27.338 -10.162 1.00 56.76 389 LEU A C 1
ATOM 2681 O O . LEU A 1 371 ? -52.391 28.504 -9.746 1.00 61.54 389 LEU A O 1
ATOM 2686 N N . LEU A 1 372 ? -51.559 26.704 -10.888 1.00 56.42 390 LEU A N 1
ATOM 2687 C CA . LEU A 1 372 ? -50.267 27.346 -11.265 1.00 57.41 390 LEU A CA 1
ATOM 2688 C C . LEU A 1 372 ? -50.531 28.571 -12.159 1.00 61.73 390 LEU A C 1
ATOM 2689 O O . LEU A 1 372 ? -49.904 29.621 -11.918 1.00 63.68 390 LEU A O 1
ATOM 2694 N N . LEU A 1 373 ? -51.443 28.449 -13.128 1.00 61.23 391 LEU A N 1
ATOM 2695 C CA . LEU A 1 373 ? -51.780 29.557 -14.066 1.00 62.11 391 LEU A CA 1
ATOM 2696 C C . LEU A 1 373 ? -52.456 30.728 -13.333 1.00 63.92 391 LEU A C 1
ATOM 2697 O O . LEU A 1 373 ? -52.327 31.859 -13.828 1.00 64.50 391 LEU A O 1
ATOM 2702 N N . LYS A 1 374 ? -53.127 30.481 -12.200 1.00 68.94 392 LYS A N 1
ATOM 2703 C CA . LYS A 1 374 ? -53.848 31.565 -11.467 1.00 78.36 392 LYS A CA 1
ATOM 2704 C C . LYS A 1 374 ? -52.899 32.336 -10.539 1.00 80.18 392 LYS A C 1
ATOM 2705 O O . LYS A 1 374 ? -53.397 33.098 -9.690 1.00 87.29 392 LYS A O 1
ATOM 2711 N N . ARG A 1 375 ? -51.589 32.176 -10.720 1.00 88.54 393 ARG A N 1
ATOM 2712 C CA . ARG A 1 375 ? -50.594 32.896 -9.883 1.00 95.37 393 ARG A CA 1
ATOM 2713 C C . ARG A 1 375 ? -50.184 34.191 -10.603 1.00 103.10 393 ARG A C 1
ATOM 2714 O O . ARG A 1 375 ? -50.213 34.219 -11.846 1.00 103.54 393 ARG A O 1
ATOM 2722 N N . LYS A 1 376 ? -49.865 35.225 -9.826 1.00 111.76 394 LYS A N 1
ATOM 2723 C CA . LYS A 1 376 ? -49.436 36.555 -10.341 1.00 113.07 394 LYS A CA 1
ATOM 2724 C C . LYS A 1 376 ? -48.095 36.424 -11.086 1.00 113.10 394 LYS A C 1
ATOM 2725 O O . LYS A 1 376 ? -47.604 37.374 -11.696 1.00 105.91 394 LYS A O 1
ATOM 2732 N N . PRO B 1 32 ? -14.798 -11.501 28.381 1.00 84.01 50 PRO B N 1
ATOM 2733 C CA . PRO B 1 32 ? -15.334 -11.035 27.076 1.00 80.85 50 PRO B CA 1
ATOM 2734 C C . PRO B 1 32 ? -14.452 -9.959 26.400 1.00 83.66 50 PRO B C 1
ATOM 2735 O O . PRO B 1 32 ? -15.000 -9.093 25.737 1.00 88.05 50 PRO B O 1
ATOM 2739 N N . ILE B 1 33 ? -13.122 -10.071 26.524 1.00 83.66 51 ILE B N 1
ATOM 2740 C CA . ILE B 1 33 ? -12.168 -9.053 25.976 1.00 84.19 51 ILE B CA 1
ATOM 2741 C C . ILE B 1 33 ? -12.409 -8.788 24.480 1.00 80.29 51 ILE B C 1
ATOM 2742 O O . ILE B 1 33 ? -12.460 -7.594 24.119 1.00 78.35 51 ILE B O 1
ATOM 2747 N N . GLU B 1 34 ? -12.539 -9.825 23.641 1.00 79.01 52 GLU B N 1
ATOM 2748 C CA . GLU B 1 34 ? -12.767 -9.579 22.183 1.00 77.12 52 GLU B CA 1
ATOM 2749 C C . GLU B 1 34 ? -14.065 -8.784 21.966 1.00 67.00 52 GLU B C 1
ATOM 2750 O O . GLU B 1 34 ? -14.054 -7.896 21.108 1.00 60.13 52 GLU B O 1
ATOM 2756 N N . SER B 1 35 ? -15.138 -9.110 22.697 1.00 60.41 53 SER B N 1
ATOM 2757 C CA . SER B 1 35 ? -16.440 -8.402 22.568 1.00 57.42 53 SER B CA 1
ATOM 2758 C C . SER B 1 35 ? -16.351 -6.995 23.168 1.00 57.30 53 SER B C 1
ATOM 2759 O O . SER B 1 35 ? -16.953 -6.059 22.584 1.00 61.27 53 SER B O 1
ATOM 2762 N N . ILE B 1 36 ? -15.656 -6.855 24.301 1.00 53.63 54 ILE B N 1
ATOM 2763 C CA . ILE B 1 36 ? -15.517 -5.523 24.963 1.00 52.08 54 ILE B CA 1
ATOM 2764 C C . ILE B 1 36 ? -14.760 -4.587 24.017 1.00 52.63 54 ILE B C 1
ATOM 2765 O O . ILE B 1 36 ? -15.188 -3.432 23.874 1.00 52.06 54 ILE B O 1
ATOM 2770 N N . GLN B 1 37 ? -13.679 -5.088 23.410 1.00 56.37 55 GLN B N 1
ATOM 2771 C CA . GLN B 1 37 ? -12.833 -4.326 22.456 1.00 59.09 55 GLN B CA 1
ATOM 2772 C C . GLN B 1 37 ? -13.685 -3.893 21.254 1.00 55.45 55 GLN B C 1
ATOM 2773 O O . GLN B 1 37 ? -13.569 -2.739 20.835 1.00 54.84 55 GLN B O 1
ATOM 2779 N N . GLN B 1 38 ? -14.552 -4.772 20.757 1.00 55.18 56 GLN B N 1
ATOM 2780 C CA . GLN B 1 38 ? -15.398 -4.414 19.588 1.00 55.54 56 GLN B CA 1
ATOM 2781 C C . GLN B 1 38 ? -16.391 -3.326 20.021 1.00 52.11 56 GLN B C 1
ATOM 2782 O O . GLN B 1 38 ? -16.576 -2.355 19.260 1.00 49.42 56 GLN B O 1
ATOM 2788 N N . PHE B 1 39 ? -16.963 -3.466 21.222 1.00 49.70 57 PHE B N 1
ATOM 2789 C CA . PHE B 1 39 ? -17.973 -2.497 21.726 1.00 49.28 57 PHE B CA 1
ATOM 2790 C C . PHE B 1 39 ? -17.368 -1.102 21.905 1.00 50.16 57 PHE B C 1
ATOM 2791 O O . PHE B 1 39 ? -17.999 -0.147 21.410 1.00 50.39 57 PHE B O 1
ATOM 2799 N N . VAL B 1 40 ? -16.211 -0.987 22.575 1.00 50.99 58 VAL B N 1
ATOM 2800 C CA . VAL B 1 40 ? -15.591 0.359 22.785 1.00 51.67 58 VAL B CA 1
ATOM 2801 C C . VAL B 1 40 ? -15.175 0.941 21.427 1.00 52.55 58 VAL B C 1
ATOM 2802 O O . VAL B 1 40 ? -15.279 2.170 21.276 1.00 53.76 58 VAL B O 1
ATOM 2806 N N . GLN B 1 41 ? -14.740 0.109 20.475 1.00 53.89 59 GLN B N 1
ATOM 2807 C CA . GLN B 1 41 ? -14.327 0.638 19.143 1.00 57.22 59 GLN B CA 1
ATOM 2808 C C . GLN B 1 41 ? -15.539 1.319 18.489 1.00 56.27 59 GLN B C 1
ATOM 2809 O O . GLN B 1 41 ? -15.415 2.490 18.042 1.00 55.54 59 GLN B O 1
ATOM 2815 N N . ILE B 1 42 ? -16.667 0.608 18.462 1.00 53.83 60 ILE B N 1
ATOM 2816 C CA . ILE B 1 42 ? -17.942 1.107 17.871 1.00 51.75 60 ILE B CA 1
ATOM 2817 C C . ILE B 1 42 ? -18.397 2.353 18.636 1.00 51.88 60 ILE B C 1
ATOM 2818 O O . ILE B 1 42 ? -18.801 3.327 17.982 1.00 50.68 60 ILE B O 1
ATOM 2823 N N . TYR B 1 43 ? -18.328 2.314 19.970 1.00 51.69 61 TYR B N 1
ATOM 2824 C CA . TYR B 1 43 ? -18.739 3.469 20.811 1.00 52.53 61 TYR B CA 1
ATOM 2825 C C . TYR B 1 43 ? -17.961 4.703 20.348 1.00 54.74 61 TYR B C 1
ATOM 2826 O O . TYR B 1 43 ? -18.582 5.770 20.142 1.00 56.28 61 TYR B O 1
ATOM 2835 N N . GLY B 1 44 ? -16.642 4.547 20.185 1.00 55.48 62 GLY B N 1
ATOM 2836 C CA . GLY B 1 44 ? -15.760 5.642 19.742 1.00 58.18 62 GLY B CA 1
ATOM 2837 C C . GLY B 1 44 ? -16.151 6.168 18.371 1.00 57.01 62 GLY B C 1
ATOM 2838 O O . GLY B 1 44 ? -16.198 7.393 18.212 1.00 61.25 62 GLY B O 1
ATOM 2839 N N . ILE B 1 45 ? -16.418 5.275 17.417 1.00 55.58 63 ILE B N 1
ATOM 2840 C CA . ILE B 1 45 ? -16.820 5.712 16.047 1.00 56.81 63 ILE B CA 1
ATOM 2841 C C . ILE B 1 45 ? -18.131 6.501 16.137 1.00 57.90 63 ILE B C 1
ATOM 2842 O O . ILE B 1 45 ? -18.236 7.537 15.459 1.00 65.41 63 ILE B O 1
ATOM 2847 N N . VAL B 1 46 ? -19.081 6.029 16.947 1.00 56.73 64 VAL B N 1
ATOM 2848 C CA . VAL B 1 46 ? -20.402 6.710 17.114 1.00 57.35 64 VAL B CA 1
ATOM 2849 C C . VAL B 1 46 ? -20.182 8.087 17.742 1.00 59.76 64 VAL B C 1
ATOM 2850 O O . VAL B 1 46 ? -20.662 9.094 17.184 1.00 64.85 64 VAL B O 1
ATOM 2854 N N . ARG B 1 47 ? -19.484 8.117 18.869 1.00 61.11 65 ARG B N 1
ATOM 2855 C CA . ARG B 1 47 ? -19.239 9.394 19.575 1.00 64.58 65 ARG B CA 1
ATOM 2856 C C . ARG B 1 47 ? -18.524 10.397 18.664 1.00 62.26 65 ARG B C 1
ATOM 2857 O O . ARG B 1 47 ? -18.900 11.576 18.698 1.00 67.10 65 ARG B O 1
ATOM 2865 N N . ASP B 1 48 ? -17.568 9.939 17.854 1.00 60.34 66 ASP B N 1
ATOM 2866 C CA . ASP B 1 48 ? -16.734 10.876 17.055 1.00 61.15 66 ASP B CA 1
ATOM 2867 C C . ASP B 1 48 ? -17.302 11.204 15.674 1.00 61.31 66 ASP B C 1
ATOM 2868 O O . ASP B 1 48 ? -16.875 12.244 15.147 1.00 64.86 66 ASP B O 1
ATOM 2873 N N . ASN B 1 49 ? -18.220 10.406 15.110 1.00 58.43 67 ASN B N 1
ATOM 2874 C CA . ASN B 1 49 ? -18.678 10.742 13.736 1.00 58.74 67 ASN B CA 1
ATOM 2875 C C . ASN B 1 49 ? -20.200 10.934 13.636 1.00 59.60 67 ASN B C 1
ATOM 2876 O O . ASN B 1 49 ? -20.661 11.310 12.517 1.00 59.94 67 ASN B O 1
ATOM 2881 N N . TYR B 1 50 ? -20.973 10.706 14.706 1.00 55.94 68 TYR B N 1
ATOM 2882 C CA . TYR B 1 50 ? -22.434 10.915 14.513 1.00 54.40 68 TYR B CA 1
ATOM 2883 C C . TYR B 1 50 ? -22.679 12.402 14.220 1.00 56.38 68 TYR B C 1
ATOM 2884 O O . TYR B 1 50 ? -21.975 13.252 14.788 1.00 57.97 68 TYR B O 1
ATOM 2893 N N . VAL B 1 51 ? -23.636 12.691 13.334 1.00 55.98 69 VAL B N 1
ATOM 2894 C CA . VAL B 1 51 ? -23.960 14.087 12.919 1.00 58.30 69 VAL B CA 1
ATOM 2895 C C . VAL B 1 51 ? -24.084 14.984 14.158 1.00 60.30 69 VAL B C 1
ATOM 2896 O O . VAL B 1 51 ? -23.610 16.131 14.096 1.00 64.53 69 VAL B O 1
ATOM 2900 N N . ASP B 1 52 ? -24.706 14.485 15.226 1.00 60.35 70 ASP B N 1
ATOM 2901 C CA . ASP B 1 52 ? -24.911 15.249 16.486 1.00 63.56 70 ASP B CA 1
ATOM 2902 C C . ASP B 1 52 ? -23.959 14.733 17.567 1.00 64.98 70 ASP B C 1
ATOM 2903 O O . ASP B 1 52 ? -23.730 13.508 17.643 1.00 63.52 70 ASP B O 1
ATOM 2908 N N . GLU B 1 53 ? -23.411 15.646 18.359 1.00 69.57 71 GLU B N 1
ATOM 2909 C CA . GLU B 1 53 ? -22.524 15.214 19.459 1.00 72.02 71 GLU B CA 1
ATOM 2910 C C . GLU B 1 53 ? -23.435 14.736 20.594 1.00 69.54 71 GLU B C 1
ATOM 2911 O O . GLU B 1 53 ? -24.301 15.519 21.021 1.00 70.64 71 GLU B O 1
ATOM 2917 N N . LYS B 1 54 ? -23.295 13.476 21.003 1.00 66.42 72 LYS B N 1
ATOM 2918 C CA . LYS B 1 54 ? -24.141 12.959 22.109 1.00 68.33 72 LYS B CA 1
ATOM 2919 C C . LYS B 1 54 ? -23.287 12.759 23.366 1.00 68.73 72 LYS B C 1
ATOM 2920 O O . LYS B 1 54 ? -22.060 12.550 23.241 1.00 68.88 72 LYS B O 1
ATOM 2926 N N . SER B 1 55 ? -23.925 12.864 24.535 1.00 66.79 73 SER B N 1
ATOM 2927 C CA . SER B 1 55 ? -23.217 12.685 25.828 1.00 65.21 73 SER B CA 1
ATOM 2928 C C . SER B 1 55 ? -22.972 11.192 26.072 1.00 63.39 73 SER B C 1
ATOM 2929 O O . SER B 1 55 ? -23.726 10.365 25.519 1.00 59.37 73 SER B O 1
ATOM 2932 N N . ASP B 1 56 ? -21.966 10.870 26.886 1.00 64.64 74 ASP B N 1
ATOM 2933 C CA . ASP B 1 56 ? -21.664 9.453 27.212 1.00 64.64 74 ASP B CA 1
ATOM 2934 C C . ASP B 1 56 ? -22.872 8.848 27.927 1.00 65.19 74 ASP B C 1
ATOM 2935 O O . ASP B 1 56 ? -23.212 7.690 27.649 1.00 63.00 74 ASP B O 1
ATOM 2940 N N . ASP B 1 57 ? -23.519 9.638 28.775 1.00 71.03 75 ASP B N 1
ATOM 2941 C CA . ASP B 1 57 ? -24.701 9.158 29.534 1.00 74.70 75 ASP B CA 1
ATOM 2942 C C . ASP B 1 57 ? -25.796 8.745 28.535 1.00 70.52 75 ASP B C 1
ATOM 2943 O O . ASP B 1 57 ? -26.422 7.691 28.736 1.00 67.97 75 ASP B O 1
ATOM 2948 N N . ALA B 1 58 ? -25.978 9.517 27.462 1.00 69.86 76 ALA B N 1
ATOM 2949 C CA . ALA B 1 58 ? -27.023 9.201 26.454 1.00 66.73 76 ALA B CA 1
ATOM 2950 C C . ALA B 1 58 ? -26.611 7.986 25.611 1.00 61.85 76 ALA B C 1
ATOM 2951 O O . ALA B 1 58 ? -27.502 7.194 25.269 1.00 60.79 76 ALA B O 1
ATOM 2953 N N . LEU B 1 59 ? -25.320 7.853 25.284 1.00 57.25 77 LEU B N 1
ATOM 2954 C CA . LEU B 1 59 ? -24.858 6.697 24.465 1.00 55.25 77 LEU B CA 1
ATOM 2955 C C . LEU B 1 59 ? -24.994 5.403 25.283 1.00 55.02 77 LEU B C 1
ATOM 2956 O O . LEU B 1 59 ? -25.563 4.435 24.738 1.00 53.83 77 LEU B O 1
ATOM 2961 N N . PHE B 1 60 ? -24.510 5.382 26.534 1.00 54.74 78 PHE B N 1
ATOM 2962 C CA . PHE B 1 60 ? -24.661 4.153 27.355 1.00 53.44 78 PHE B CA 1
ATOM 2963 C C . PHE B 1 60 ? -26.149 3.843 27.555 1.00 55.64 78 PHE B C 1
ATOM 2964 O O . PHE B 1 60 ? -26.519 2.657 27.526 1.00 58.50 78 PHE B O 1
ATOM 2972 N N . LEU B 1 61 ? -26.989 4.867 27.705 1.00 59.18 79 LEU B N 1
ATOM 2973 C CA . LEU B 1 61 ? -28.434 4.580 27.901 1.00 59.92 79 LEU B CA 1
ATOM 2974 C C . LEU B 1 61 ? -28.974 3.866 26.652 1.00 56.22 79 LEU B C 1
ATOM 2975 O O . LEU B 1 61 ? -29.743 2.911 26.825 1.00 56.92 79 LEU B O 1
ATOM 2980 N N . GLN B 1 62 ? -28.555 4.279 25.447 1.00 54.72 80 GLN B N 1
ATOM 2981 C CA . GLN B 1 62 ? -29.006 3.621 24.182 1.00 52.75 80 GLN B CA 1
ATOM 2982 C C . GLN B 1 62 ? -28.464 2.183 24.148 1.00 48.78 80 GLN B C 1
ATOM 2983 O O . GLN B 1 62 ? -29.180 1.286 23.658 1.00 44.69 80 GLN B O 1
ATOM 2989 N N . ALA B 1 63 ? -27.240 1.983 24.653 1.00 47.11 81 ALA B N 1
ATOM 2990 C CA . ALA B 1 63 ? -26.622 0.636 24.687 1.00 46.02 81 ALA B CA 1
ATOM 2991 C C . ALA B 1 63 ? -27.397 -0.235 25.682 1.00 47.40 81 ALA B C 1
ATOM 2992 O O . ALA B 1 63 ? -27.665 -1.406 25.360 1.00 48.44 81 ALA B O 1
ATOM 2994 N N . ILE B 1 64 ? -27.758 0.328 26.839 1.00 49.05 82 ILE B N 1
ATOM 2995 C CA . ILE B 1 64 ? -28.543 -0.410 27.872 1.00 50.31 82 ILE B CA 1
ATOM 2996 C C . ILE B 1 64 ? -29.901 -0.808 27.289 1.00 52.25 82 ILE B C 1
ATOM 2997 O O . ILE B 1 64 ? -30.292 -1.963 27.486 1.00 54.27 82 ILE B O 1
ATOM 3002 N N . LYS B 1 65 ? -30.591 0.110 26.608 1.00 55.63 83 LYS B N 1
ATOM 3003 C CA . LYS B 1 65 ? -31.922 -0.227 26.027 1.00 60.79 83 LYS B CA 1
ATOM 3004 C C . LYS B 1 65 ? -31.802 -1.419 25.067 1.00 58.99 83 LYS B C 1
ATOM 3005 O O . LYS B 1 65 ? -32.688 -2.288 25.118 1.00 61.40 83 LYS B O 1
ATOM 3011 N N . GLY B 1 66 ? -30.764 -1.454 24.228 1.00 55.58 84 GLY B N 1
ATOM 3012 C CA . GLY B 1 66 ? -30.603 -2.568 23.268 1.00 55.60 84 GLY B CA 1
ATOM 3013 C C . GLY B 1 66 ? -30.223 -3.860 23.971 1.00 54.33 84 GLY B C 1
ATOM 3014 O O . GLY B 1 66 ? -30.669 -4.936 23.539 1.00 57.78 84 GLY B O 1
ATOM 3015 N N . LEU B 1 67 ? -29.415 -3.749 25.020 1.00 51.74 85 LEU B N 1
ATOM 3016 C CA . LEU B 1 67 ? -28.988 -4.926 25.808 1.00 51.46 85 LEU B CA 1
ATOM 3017 C C . LEU B 1 67 ? -30.210 -5.601 26.440 1.00 50.80 85 LEU B C 1
ATOM 3018 O O . LEU B 1 67 ? -30.342 -6.824 26.298 1.00 58.72 85 LEU B O 1
ATOM 3023 N N . VAL B 1 68 ? -31.071 -4.828 27.104 1.00 48.25 86 VAL B N 1
ATOM 3024 C CA . VAL B 1 68 ? -32.242 -5.420 27.816 1.00 48.80 86 VAL B CA 1
ATOM 3025 C C . VAL B 1 68 ? -33.427 -5.662 26.872 1.00 49.98 86 VAL B C 1
ATOM 3026 O O . VAL B 1 68 ? -34.028 -6.739 26.980 1.00 49.80 86 VAL B O 1
ATOM 3030 N N . SER B 1 69 ? -33.783 -4.702 26.012 1.00 52.80 87 SER B N 1
ATOM 3031 C CA . SER B 1 69 ? -34.952 -4.905 25.104 1.00 53.83 87 SER B CA 1
ATOM 3032 C C . SER B 1 69 ? -34.626 -5.949 24.022 1.00 51.06 87 SER B C 1
ATOM 3033 O O . SER B 1 69 ? -35.574 -6.524 23.456 1.00 48.02 87 SER B O 1
ATOM 3036 N N . GLY B 1 70 ? -33.337 -6.199 23.761 1.00 51.93 88 GLY B N 1
ATOM 3037 C CA . GLY B 1 70 ? -32.927 -7.192 22.744 1.00 51.34 88 GLY B CA 1
ATOM 3038 C C . GLY B 1 70 ? -33.149 -8.637 23.197 1.00 50.78 88 GLY B C 1
ATOM 3039 O O . GLY B 1 70 ? -32.945 -9.543 22.361 1.00 48.82 88 GLY B O 1
ATOM 3040 N N . LEU B 1 71 ? -33.546 -8.841 24.464 1.00 48.96 89 LEU B N 1
ATOM 3041 C CA . LEU B 1 71 ? -33.795 -10.188 25.055 1.00 47.97 89 LEU B CA 1
ATOM 3042 C C . LEU B 1 71 ? -35.136 -10.727 24.552 1.00 48.65 89 LEU B C 1
ATOM 3043 O O . LEU B 1 71 ? -35.167 -11.873 24.100 1.00 49.66 89 LEU B O 1
ATOM 3048 N N . ASP B 1 72 ? -36.204 -9.937 24.688 1.00 51.63 90 ASP B N 1
ATOM 3049 C CA . ASP B 1 72 ? -37.564 -10.331 24.227 1.00 52.88 90 ASP B CA 1
ATOM 3050 C C . ASP B 1 72 ? -38.440 -9.072 24.151 1.00 54.12 90 ASP B C 1
ATOM 3051 O O . ASP B 1 72 ? -37.946 -7.974 24.492 1.00 55.78 90 ASP B O 1
ATOM 3056 N N . ARG B 1 73 ? -39.699 -9.222 23.748 1.00 55.88 91 ARG B N 1
ATOM 3057 C CA . ARG B 1 73 ? -40.591 -8.041 23.583 1.00 59.13 91 ARG B CA 1
ATOM 3058 C C . ARG B 1 73 ? -41.192 -7.570 24.913 1.00 60.00 91 ARG B C 1
ATOM 3059 O O . ARG B 1 73 ? -42.079 -6.699 24.849 1.00 63.35 91 ARG B O 1
ATOM 3067 N N . TYR B 1 74 ? -40.724 -8.075 26.063 1.00 59.30 92 TYR B N 1
ATOM 3068 C CA . TYR B 1 74 ? -41.312 -7.630 27.358 1.00 58.37 92 TYR B CA 1
ATOM 3069 C C . TYR B 1 74 ? -40.233 -7.134 28.316 1.00 56.43 92 TYR B C 1
ATOM 3070 O O . TYR B 1 74 ? -40.589 -6.491 29.318 1.00 59.79 92 TYR B O 1
ATOM 3079 N N . SER B 1 75 ? -38.969 -7.420 28.022 1.00 53.74 93 SER B N 1
ATOM 3080 C CA . SER B 1 75 ? -37.874 -6.971 28.916 1.00 51.70 93 SER B CA 1
ATOM 3081 C C . SER B 1 75 ? -37.444 -5.552 28.528 1.00 53.42 93 SER B C 1
ATOM 3082 O O . SER B 1 75 ? -37.404 -5.244 27.313 1.00 56.42 93 SER B O 1
ATOM 3085 N N . ARG B 1 76 ? -37.129 -4.717 29.520 1.00 55.27 94 ARG B N 1
ATOM 3086 C CA . ARG B 1 76 ? -36.715 -3.327 29.204 1.00 56.34 94 ARG B CA 1
ATOM 3087 C C . ARG B 1 76 ? -36.164 -2.601 30.430 1.00 56.36 94 ARG B C 1
ATOM 3088 O O . ARG B 1 76 ? -36.397 -3.056 31.569 1.00 52.95 94 ARG B O 1
ATOM 3096 N N . TYR B 1 77 ? -35.466 -1.499 30.154 1.00 59.84 95 TYR B N 1
ATOM 3097 C CA . TYR B 1 77 ? -34.916 -0.569 31.170 1.00 59.83 95 TYR B CA 1
ATOM 3098 C C . TYR B 1 77 ? -36.048 0.375 31.578 1.00 60.63 95 TYR B C 1
ATOM 3099 O O . TYR B 1 77 ? -36.823 0.804 30.706 1.00 61.89 95 TYR B O 1
ATOM 3108 N N . LEU B 1 78 ? -36.166 0.641 32.875 1.00 61.74 96 LEU B N 1
ATOM 3109 C CA . LEU B 1 78 ? -37.196 1.577 33.389 1.00 63.68 96 LEU B CA 1
ATOM 3110 C C . LEU B 1 78 ? -36.488 2.809 33.950 1.00 66.30 96 LEU B C 1
ATOM 3111 O O . LEU B 1 78 ? -35.502 2.622 34.691 1.00 65.63 96 LEU B O 1
ATOM 3116 N N . SER B 1 79 ? -36.933 4.008 33.556 1.00 69.07 97 SER B N 1
ATOM 3117 C CA . SER B 1 79 ? -36.330 5.240 34.120 1.00 68.02 97 SER B CA 1
ATOM 3118 C C . SER B 1 79 ? -36.791 5.311 35.576 1.00 68.85 97 SER B C 1
ATOM 3119 O O . SER B 1 79 ? -37.798 4.632 35.904 1.00 68.59 97 SER B O 1
ATOM 3122 N N . ALA B 1 80 ? -36.094 6.084 36.410 1.00 68.89 98 ALA B N 1
ATOM 3123 C CA . ALA B 1 80 ? -36.469 6.195 37.840 1.00 69.01 98 ALA B CA 1
ATOM 3124 C C . ALA B 1 80 ? -37.967 6.485 37.982 1.00 69.88 98 ALA B C 1
ATOM 3125 O O . ALA B 1 80 ? -38.584 5.940 38.919 1.00 68.60 98 ALA B O 1
ATOM 3127 N N . GLU B 1 81 ? -38.535 7.259 37.054 1.00 72.11 99 GLU B N 1
ATOM 3128 C CA . GLU B 1 81 ? -39.975 7.620 37.158 1.00 78.73 99 GLU B CA 1
ATOM 3129 C C . GLU B 1 81 ? -40.845 6.439 36.713 1.00 77.03 99 GLU B C 1
ATOM 3130 O O . GLU B 1 81 ? -41.841 6.151 37.428 1.00 75.83 99 GLU B O 1
ATOM 3136 N N . GLU B 1 82 ? -40.490 5.789 35.590 1.00 73.37 100 GLU B N 1
ATOM 3137 C CA . GLU B 1 82 ? -41.274 4.622 35.094 1.00 71.37 100 GLU B CA 1
ATOM 3138 C C . GLU B 1 82 ? -41.315 3.551 36.186 1.00 70.34 100 GLU B C 1
ATOM 3139 O O . GLU B 1 82 ? -42.359 2.872 36.304 1.00 68.48 100 GLU B O 1
ATOM 3145 N N . TYR B 1 83 ? -40.231 3.441 36.966 1.00 71.02 101 TYR B N 1
ATOM 3146 C CA . TYR B 1 83 ? -40.154 2.439 38.062 1.00 70.64 101 TYR B CA 1
ATOM 3147 C C . TYR B 1 83 ? -41.048 2.870 39.227 1.00 74.02 101 TYR B C 1
ATOM 3148 O O . TYR B 1 83 ? -41.812 2.021 39.699 1.00 76.50 101 TYR B O 1
ATOM 3157 N N . ARG B 1 84 ? -40.950 4.132 39.662 1.00 78.07 102 ARG B N 1
ATOM 3158 C CA . ARG B 1 84 ? -41.793 4.646 40.772 1.00 83.40 102 ARG B CA 1
ATOM 3159 C C . ARG B 1 84 ? -43.277 4.427 40.436 1.00 86.84 102 ARG B C 1
ATOM 3160 O O . ARG B 1 84 ? -44.047 4.053 41.343 1.00 87.97 102 ARG B O 1
ATOM 3162 N N . GLN B 1 85 ? -43.646 4.622 39.165 1.00 90.16 103 GLN B N 1
ATOM 3163 C CA . GLN B 1 85 ? -45.046 4.458 38.697 1.00 95.82 103 GLN B CA 1
ATOM 3164 C C . GLN B 1 85 ? -45.465 2.982 38.717 1.00 93.71 103 GLN B C 1
ATOM 3165 O O . GLN B 1 85 ? -46.583 2.702 39.160 1.00 99.57 103 GLN B O 1
ATOM 3171 N N . LEU B 1 86 ? -44.590 2.083 38.262 1.00 89.18 104 LEU B N 1
ATOM 3172 C CA . LEU B 1 86 ? -44.892 0.626 38.157 1.00 88.04 104 LEU B CA 1
ATOM 3173 C C . LEU B 1 86 ? -45.029 -0.048 39.531 1.00 89.27 104 LEU B C 1
ATOM 3174 O O . LEU B 1 86 ? -45.788 -1.016 39.621 1.00 87.62 104 LEU B O 1
ATOM 3179 N N . ILE B 1 87 ? -44.307 0.417 40.553 1.00 92.43 105 ILE B N 1
ATOM 3180 C CA . ILE B 1 87 ? -44.405 -0.169 41.928 1.00 96.57 105 ILE B CA 1
ATOM 3181 C C . ILE B 1 87 ? -45.795 0.090 42.519 1.00 101.84 105 ILE B C 1
ATOM 3182 O O . ILE B 1 87 ? -46.214 -0.692 43.390 1.00 99.84 105 ILE B O 1
ATOM 3187 N N . GLN B 1 88 ? -46.467 1.158 42.081 1.00 108.96 106 GLN B N 1
ATOM 3188 C CA . GLN B 1 88 ? -47.817 1.500 42.606 1.00 118.11 106 GLN B CA 1
ATOM 3189 C C . GLN B 1 88 ? -48.811 0.394 42.233 1.00 122.79 106 GLN B C 1
ATOM 3190 O O . GLN B 1 88 ? -49.709 0.117 43.053 1.00 126.15 106 GLN B O 1
ATOM 3196 N N . TYR B 1 89 ? -48.642 -0.228 41.062 1.00 112.16 107 TYR B N 1
ATOM 3197 C CA . TYR B 1 89 ? -49.578 -1.291 40.620 1.00 110.74 107 TYR B CA 1
ATOM 3198 C C . TYR B 1 89 ? -49.159 -2.655 41.179 1.00 107.20 107 TYR B C 1
ATOM 3199 O O . TYR B 1 89 ? -47.946 -2.892 41.363 1.00 111.05 107 TYR B O 1
ATOM 3208 N N . THR B 1 90 ? -50.142 -3.531 41.412 1.00 103.04 108 THR B N 1
ATOM 3209 C CA . THR B 1 90 ? -49.860 -4.935 41.820 1.00 104.25 108 THR B CA 1
ATOM 3210 C C . THR B 1 90 ? -49.707 -5.729 40.516 1.00 98.45 108 THR B C 1
ATOM 3211 O O . THR B 1 90 ? -50.480 -5.476 39.570 1.00 96.37 108 THR B O 1
ATOM 3215 N N . GLU B 1 91 ? -48.748 -6.647 40.455 1.00 98.44 109 GLU B N 1
ATOM 3216 C CA . GLU B 1 91 ? -48.523 -7.404 39.196 1.00 95.77 109 GLU B CA 1
ATOM 3217 C C . GLU B 1 91 ? -49.760 -8.244 38.851 1.00 92.98 109 GLU B C 1
ATOM 3218 O O . GLU B 1 91 ? -50.343 -8.860 39.763 1.00 93.35 109 GLU B O 1
ATOM 3224 N N . GLY B 1 92 ? -50.163 -8.207 37.579 1.00 89.50 110 GLY B N 1
ATOM 3225 C CA . GLY B 1 92 ? -51.299 -9.008 37.084 1.00 90.43 110 GLY B CA 1
ATOM 3226 C C . GLY B 1 92 ? -52.668 -8.484 37.492 1.00 85.69 110 GLY B C 1
ATOM 3227 O O . GLY B 1 92 ? -53.562 -9.313 37.709 1.00 88.33 110 GLY B O 1
ATOM 3228 N N . ASP B 1 93 ? -52.842 -7.171 37.630 1.00 80.02 111 ASP B N 1
ATOM 3229 C CA . ASP B 1 93 ? -54.202 -6.666 37.950 1.00 74.30 111 ASP B CA 1
ATOM 3230 C C . ASP B 1 93 ? -54.877 -6.266 36.638 1.00 66.54 111 ASP B C 1
ATOM 3231 O O . ASP B 1 93 ? -54.152 -5.901 35.681 1.00 64.79 111 ASP B O 1
ATOM 3236 N N . LEU B 1 94 ? -56.202 -6.401 36.572 1.00 60.13 112 LEU B N 1
ATOM 3237 C CA . LEU B 1 94 ? -56.926 -5.957 35.355 1.00 55.36 112 LEU B CA 1
ATOM 3238 C C . LEU B 1 94 ? -56.967 -4.427 35.401 1.00 52.76 112 LEU B C 1
ATOM 3239 O O . LEU B 1 94 ? -57.170 -3.869 36.493 1.00 50.27 112 LEU B O 1
ATOM 3244 N N . ALA B 1 95 ? -56.783 -3.771 34.263 1.00 51.43 113 ALA B N 1
ATOM 3245 C CA . ALA B 1 95 ? -56.789 -2.297 34.291 1.00 54.65 113 ALA B CA 1
ATOM 3246 C C . ALA B 1 95 ? -57.337 -1.716 32.985 1.00 53.49 113 ALA B C 1
ATOM 3247 O O . ALA B 1 95 ? -57.479 -2.469 31.997 1.00 51.48 113 ALA B O 1
ATOM 3249 N N . SER B 1 96 ? -57.647 -0.418 33.026 1.00 51.79 114 SER B N 1
ATOM 3250 C CA . SER B 1 96 ? -58.137 0.365 31.865 1.00 51.92 114 SER B CA 1
ATOM 3251 C C . SER B 1 96 ? -57.461 1.735 31.909 1.00 55.20 114 SER B C 1
ATOM 3252 O O . SER B 1 96 ? -56.514 1.910 32.710 1.00 53.00 114 SER B O 1
ATOM 3255 N N . VAL B 1 97 ? -57.943 2.659 31.078 1.00 56.20 115 VAL B N 1
ATOM 3256 C CA . VAL B 1 97 ? -57.382 4.037 31.023 1.00 55.26 115 VAL B CA 1
ATOM 3257 C C . VAL B 1 97 ? -57.986 4.866 32.169 1.00 55.51 115 VAL B C 1
ATOM 3258 O O . VAL B 1 97 ? -58.985 4.405 32.783 1.00 52.40 115 VAL B O 1
ATOM 3262 N N . ASP B 1 98 ? -57.402 6.046 32.422 1.00 56.71 116 ASP B N 1
ATOM 3263 C CA . ASP B 1 98 ? -57.786 6.990 33.510 1.00 54.03 116 ASP B CA 1
ATOM 3264 C C . ASP B 1 98 ? -59.039 7.795 33.127 1.00 52.24 116 ASP B C 1
ATOM 3265 O O . ASP B 1 98 ? -59.128 8.978 33.527 1.00 54.61 116 ASP B O 1
ATOM 3270 N N . PHE B 1 99 ? -59.975 7.172 32.400 1.00 52.01 117 PHE B N 1
ATOM 3271 C CA . PHE B 1 99 ? -61.242 7.836 31.977 1.00 51.91 117 PHE B CA 1
ATOM 3272 C C . PHE B 1 99 ? -62.225 6.782 31.452 1.00 50.64 117 PHE B C 1
ATOM 3273 O O . PHE B 1 99 ? -61.838 5.594 31.359 1.00 56.76 117 PHE B O 1
ATOM 3281 N N . VAL B 1 100 ? -63.447 7.208 31.110 1.00 49.58 118 VAL B N 1
ATOM 3282 C CA . VAL B 1 100 ? -64.481 6.270 30.576 1.00 52.55 118 VAL B CA 1
ATOM 3283 C C . VAL B 1 100 ? -65.040 6.811 29.255 1.00 56.85 118 VAL B C 1
ATOM 3284 O O . VAL B 1 100 ? -64.904 8.018 28.979 1.00 55.30 118 VAL B O 1
ATOM 3288 N N . LEU B 1 101 ? -65.638 5.916 28.470 1.00 59.37 119 LEU B N 1
ATOM 3289 C CA . LEU B 1 101 ? -66.273 6.265 27.179 1.00 60.82 119 LEU B CA 1
ATOM 3290 C C . LEU B 1 101 ? -67.765 5.950 27.280 1.00 66.20 119 LEU B C 1
ATOM 3291 O O . LEU B 1 101 ? -68.107 4.865 27.786 1.00 68.44 119 LEU B O 1
ATOM 3296 N N . SER B 1 102 ? -68.604 6.887 26.832 1.00 74.95 120 SER B N 1
ATOM 3297 C CA . SER B 1 102 ? -70.080 6.726 26.880 1.00 80.83 120 SER B CA 1
ATOM 3298 C C . SER B 1 102 ? -70.675 7.231 25.571 1.00 88.75 120 SER B C 1
ATOM 3299 O O . SER B 1 102 ? -70.280 8.283 25.068 1.00 84.97 120 SER B O 1
ATOM 3302 N N . PRO B 1 103 ? -71.634 6.483 24.985 1.00 100.08 121 PRO B N 1
ATOM 3303 C CA . PRO B 1 103 ? -72.231 6.856 23.709 1.00 105.38 121 PRO B CA 1
ATOM 3304 C C . PRO B 1 103 ? -73.222 8.014 23.850 1.00 112.05 121 PRO B C 1
ATOM 3305 O O . PRO B 1 103 ? -74.101 7.922 24.677 1.00 121.47 121 PRO B O 1
ATOM 3309 N N . GLU B 1 104 ? -73.048 9.062 23.044 1.00 121.07 122 GLU B N 1
ATOM 3310 C CA . GLU B 1 104 ? -73.969 10.231 23.092 1.00 128.03 122 GLU B CA 1
ATOM 3311 C C . GLU B 1 104 ? -74.319 10.646 21.654 1.00 134.17 122 GLU B C 1
ATOM 3312 O O . GLU B 1 104 ? -73.837 11.709 21.201 1.00 133.16 122 GLU B O 1
ATOM 3318 N N . SER B 1 105 ? -75.134 9.820 20.981 1.00 133.26 123 SER B N 1
ATOM 3319 C CA . SER B 1 105 ? -75.623 10.009 19.582 1.00 131.48 123 SER B CA 1
ATOM 3320 C C . SER B 1 105 ? -74.487 9.756 18.582 1.00 126.98 123 SER B C 1
ATOM 3321 O O . SER B 1 105 ? -74.563 8.735 17.868 1.00 122.40 123 SER B O 1
ATOM 3324 N N . LYS B 1 109 ? -71.420 7.921 18.995 1.00 108.31 127 LYS B N 1
ATOM 3325 C CA . LYS B 1 109 ? -70.141 8.662 19.180 1.00 103.58 127 LYS B CA 1
ATOM 3326 C C . LYS B 1 109 ? -69.651 8.407 20.610 1.00 95.22 127 LYS B C 1
ATOM 3327 O O . LYS B 1 109 ? -70.374 8.811 21.560 1.00 93.55 127 LYS B O 1
ATOM 3333 N N . TRP B 1 110 ? -68.490 7.756 20.757 1.00 89.07 128 TRP B N 1
ATOM 3334 C CA . TRP B 1 110 ? -67.908 7.471 22.099 1.00 81.56 128 TRP B CA 1
ATOM 3335 C C . TRP B 1 110 ? -67.083 8.667 22.570 1.00 78.22 128 TRP B C 1
ATOM 3336 O O . TRP B 1 110 ? -65.999 8.926 22.052 1.00 73.90 128 TRP B O 1
ATOM 3355 N N . ILE B 1 112 ? -65.198 10.993 25.683 1.00 59.15 130 ILE B N 1
ATOM 3356 C CA . ILE B 1 112 ? -64.404 10.863 26.892 1.00 56.68 130 ILE B CA 1
ATOM 3357 C C . ILE B 1 112 ? -65.113 11.563 28.052 1.00 54.71 130 ILE B C 1
ATOM 3358 O O . ILE B 1 112 ? -65.596 12.687 27.852 1.00 52.96 130 ILE B O 1
ATOM 3363 N N . ARG B 1 113 ? -65.141 10.916 29.219 1.00 58.26 131 ARG B N 1
ATOM 3364 C CA . ARG B 1 113 ? -65.752 11.516 30.432 1.00 61.49 131 ARG B CA 1
ATOM 3365 C C . ARG B 1 113 ? -65.003 11.020 31.668 1.00 55.01 131 ARG B C 1
ATOM 3366 O O . ARG B 1 113 ? -64.311 9.984 31.579 1.00 52.74 131 ARG B O 1
ATOM 3374 N N . ASP B 1 114 ? -65.114 11.786 32.756 1.00 49.86 132 ASP B N 1
ATOM 3375 C CA . ASP B 1 114 ? -64.498 11.482 34.078 1.00 51.45 132 ASP B CA 1
ATOM 3376 C C . ASP B 1 114 ? -62.970 11.635 34.032 1.00 52.08 132 ASP B C 1
ATOM 3377 O O . ASP B 1 114 ? -62.329 11.159 34.980 1.00 48.73 132 ASP B O 1
ATOM 3382 N N . LEU B 1 115 ? -62.423 12.271 32.985 1.00 51.64 133 LEU B N 1
ATOM 3383 C CA . LEU B 1 115 ? -60.955 12.505 32.883 1.00 50.65 133 LEU B CA 1
ATOM 3384 C C . LEU B 1 115 ? -60.568 13.548 33.936 1.00 47.26 133 LEU B C 1
ATOM 3385 O O . LEU B 1 115 ? -61.079 14.687 33.864 1.00 47.39 133 LEU B O 1
ATOM 3390 N N . LYS B 1 116 ? -59.655 13.185 34.831 1.00 46.50 134 LYS B N 1
ATOM 3391 C CA . LYS B 1 116 ? -59.230 14.093 35.924 1.00 49.08 134 LYS B CA 1
ATOM 3392 C C . LYS B 1 116 ? -58.113 15.014 35.417 1.00 48.01 134 LYS B C 1
ATOM 3393 O O . LYS B 1 116 ? -57.244 14.545 34.668 1.00 49.92 134 LYS B O 1
ATOM 3399 N N . THR B 1 117 ? -58.176 16.294 35.795 1.00 51.46 135 THR B N 1
ATOM 3400 C CA . THR B 1 117 ? -57.163 17.306 35.404 1.00 50.23 135 THR B CA 1
ATOM 3401 C C . THR B 1 117 ? -55.819 16.888 36.004 1.00 48.07 135 THR B C 1
ATOM 3402 O O . THR B 1 117 ? -55.813 16.518 37.212 1.00 48.60 135 THR B O 1
ATOM 3406 N N . GLY B 1 118 ? -54.743 16.935 35.208 1.00 44.23 136 GLY B N 1
ATOM 3407 C CA . GLY B 1 118 ? -53.389 16.575 35.679 1.00 46.04 136 GLY B CA 1
ATOM 3408 C C . GLY B 1 118 ? -53.037 15.114 35.435 1.00 45.02 136 GLY B C 1
ATOM 3409 O O . GLY B 1 118 ? -51.866 14.757 35.633 1.00 49.13 136 GLY B O 1
ATOM 3410 N N . SER B 1 119 ? -54.012 14.297 35.035 1.00 44.39 137 SER B N 1
ATOM 3411 C CA . SER B 1 119 ? -53.774 12.858 34.755 1.00 43.09 137 SER B CA 1
ATOM 3412 C C . SER B 1 119 ? -52.855 12.728 33.539 1.00 44.72 137 SER B C 1
ATOM 3413 O O . SER B 1 119 ? -52.775 13.685 32.767 1.00 45.15 137 SER B O 1
ATOM 3416 N N . ASP B 1 120 ? -52.218 11.567 33.371 1.00 50.37 138 ASP B N 1
ATOM 3417 C CA . ASP B 1 120 ? -51.305 11.313 32.227 1.00 52.90 138 ASP B CA 1
ATOM 3418 C C . ASP B 1 120 ? -52.038 11.563 30.899 1.00 53.85 138 ASP B C 1
ATOM 3419 O O . ASP B 1 120 ? -51.398 12.129 29.988 1.00 58.76 138 ASP B O 1
ATOM 3424 N N . SER B 1 121 ? -53.310 11.165 30.787 1.00 48.21 139 SER B N 1
ATOM 3425 C CA . SER B 1 121 ? -54.072 11.389 29.530 1.00 51.10 139 SER B CA 1
ATOM 3426 C C . SER B 1 121 ? -54.318 12.890 29.326 1.00 53.20 139 SER B C 1
ATOM 3427 O O . SER B 1 121 ? -54.253 13.354 28.150 1.00 60.00 139 SER B O 1
ATOM 3430 N N . TYR B 1 122 ? -54.584 13.626 30.413 1.00 48.06 140 TYR B N 1
ATOM 3431 C CA . TYR B 1 122 ? -54.817 15.092 30.299 1.00 50.19 140 TYR B CA 1
ATOM 3432 C C . TYR B 1 122 ? -53.539 15.753 29.755 1.00 57.23 140 TYR B C 1
ATOM 3433 O O . TYR B 1 122 ? -53.649 16.626 28.866 1.00 59.64 140 TYR B O 1
ATOM 3442 N N . LYS B 1 123 ? -52.369 15.339 30.265 1.00 57.84 141 LYS B N 1
ATOM 3443 C CA . LYS B 1 123 ? -51.057 15.900 29.843 1.00 63.95 141 LYS B CA 1
ATOM 3444 C C . LYS B 1 123 ? -50.812 15.616 28.360 1.00 64.26 141 LYS B C 1
ATOM 3445 O O . LYS B 1 123 ? -50.183 16.461 27.703 1.00 69.67 141 LYS B O 1
ATOM 3451 N N . LEU B 1 124 ? -51.311 14.482 27.856 1.00 60.50 142 LEU B N 1
ATOM 3452 C CA . LEU B 1 124 ? -51.093 14.106 26.433 1.00 60.07 142 LEU B CA 1
ATOM 3453 C C . LEU B 1 124 ? -52.031 14.884 25.497 1.00 60.44 142 LEU B C 1
ATOM 3454 O O . LEU B 1 124 ? -51.730 14.917 24.286 1.00 63.21 142 LEU B O 1
ATOM 3459 N N . GLY B 1 125 ? -53.120 15.470 26.009 1.00 58.27 143 GLY B N 1
ATOM 3460 C CA . GLY B 1 125 ? -54.006 16.285 25.150 1.00 57.67 143 GLY B CA 1
ATOM 3461 C C . GLY B 1 125 ? -55.462 15.873 25.202 1.00 56.42 143 GLY B C 1
ATOM 3462 O O . GLY B 1 125 ? -56.311 16.633 24.689 1.00 55.80 143 GLY B O 1
ATOM 3463 N N . LEU B 1 126 ? -55.760 14.733 25.815 1.00 54.29 144 LEU B N 1
ATOM 3464 C CA . LEU B 1 126 ? -57.179 14.301 25.866 1.00 55.90 144 LEU B CA 1
ATOM 3465 C C . LEU B 1 126 ? -57.954 15.221 26.811 1.00 54.06 144 LEU B C 1
ATOM 3466 O O . LEU B 1 126 ? -57.356 15.734 27.763 1.00 53.95 144 LEU B O 1
ATOM 3471 N N . ARG B 1 127 ? -59.230 15.435 26.506 1.00 51.34 145 ARG B N 1
ATOM 3472 C CA . ARG B 1 127 ? -60.127 16.295 27.310 1.00 55.22 145 ARG B CA 1
ATOM 3473 C C . ARG B 1 127 ? -61.536 15.696 27.321 1.00 55.04 145 ARG B C 1
ATOM 3474 O O . ARG B 1 127 ? -61.928 15.056 26.318 1.00 59.27 145 ARG B O 1
ATOM 3482 N N . ASN B 1 128 ? -62.266 15.904 28.413 1.00 53.74 146 ASN B N 1
ATOM 3483 C CA . ASN B 1 128 ? -63.675 15.443 28.497 1.00 53.82 146 ASN B CA 1
ATOM 3484 C C . ASN B 1 128 ? -64.429 16.086 27.327 1.00 59.41 146 ASN B C 1
ATOM 3485 O O . ASN B 1 128 ? -64.203 17.283 27.078 1.00 59.61 146 ASN B O 1
ATOM 3490 N N . GLY B 1 129 ? -65.272 15.325 26.628 1.00 63.58 147 GLY B N 1
ATOM 3491 C CA . GLY B 1 129 ? -66.013 15.872 25.471 1.00 69.07 147 GLY B CA 1
ATOM 3492 C C . GLY B 1 129 ? -65.425 15.407 24.146 1.00 68.89 147 GLY B C 1
ATOM 3493 O O . GLY B 1 129 ? -66.209 15.257 23.185 1.00 76.88 147 GLY B O 1
ATOM 3494 N N . GLN B 1 130 ? -64.101 15.209 24.082 1.00 64.76 148 GLN B N 1
ATOM 3495 C CA . GLN B 1 130 ? -63.453 14.722 22.836 1.00 66.35 148 GLN B CA 1
ATOM 3496 C C . GLN B 1 130 ? -64.036 13.347 22.487 1.00 68.67 148 GLN B C 1
ATOM 3497 O O . GLN B 1 130 ? -64.441 12.621 23.420 1.00 63.77 148 GLN B O 1
ATOM 3503 N N . THR B 1 131 ? -64.078 12.998 21.198 1.00 73.11 149 THR B N 1
ATOM 3504 C CA . THR B 1 131 ? -64.643 11.677 20.810 1.00 73.17 149 THR B CA 1
ATOM 3505 C C . THR B 1 131 ? -63.497 10.765 20.359 1.00 72.99 149 THR B C 1
ATOM 3506 O O . THR B 1 131 ? -62.557 11.280 19.717 1.00 74.22 149 THR B O 1
ATOM 3510 N N . ILE B 1 132 ? -63.558 9.480 20.724 1.00 69.14 150 ILE B N 1
ATOM 3511 C CA . ILE B 1 132 ? -62.519 8.503 20.282 1.00 68.30 150 ILE B CA 1
ATOM 3512 C C . ILE B 1 132 ? -63.143 7.681 19.151 1.00 71.55 150 ILE B C 1
ATOM 3513 O O . ILE B 1 132 ? -64.237 7.115 19.358 1.00 64.39 150 ILE B O 1
ATOM 3518 N N . LEU B 1 133 ? -62.492 7.692 17.988 1.00 78.85 151 LEU B N 1
ATOM 3519 C CA . LEU B 1 133 ? -62.968 6.979 16.773 1.00 84.51 151 LEU B CA 1
ATOM 3520 C C . LEU B 1 133 ? -62.364 5.573 16.702 1.00 84.82 151 LEU B C 1
ATOM 3521 O O . LEU B 1 133 ? -63.084 4.650 16.263 1.00 88.10 151 LEU B O 1
ATOM 3526 N N . LYS B 1 134 ? -61.100 5.416 17.119 1.00 83.81 152 LYS B N 1
ATOM 3527 C CA . LYS B 1 134 ? -60.423 4.093 17.013 1.00 83.87 152 LYS B CA 1
ATOM 3528 C C . LYS B 1 134 ? -59.557 3.777 18.239 1.00 78.79 152 LYS B C 1
ATOM 3529 O O . LYS B 1 134 ? -59.068 4.714 18.900 1.00 77.67 152 LYS B O 1
ATOM 3535 N N . ILE B 1 135 ? -59.387 2.480 18.507 1.00 75.83 153 ILE B N 1
ATOM 3536 C CA . ILE B 1 135 ? -58.515 1.940 19.591 1.00 72.88 153 ILE B CA 1
ATOM 3537 C C . ILE B 1 135 ? -57.741 0.800 18.936 1.00 72.73 153 ILE B C 1
ATOM 3538 O O . ILE B 1 135 ? -58.395 -0.179 18.542 1.00 80.74 153 ILE B O 1
ATOM 3543 N N . ASP B 1 136 ? -56.424 0.952 18.773 1.00 71.85 154 ASP B N 1
ATOM 3544 C CA . ASP B 1 136 ? -55.585 -0.084 18.110 1.00 75.88 154 ASP B CA 1
ATOM 3545 C C . ASP B 1 136 ? -56.126 -0.321 16.685 1.00 84.08 154 ASP B C 1
ATOM 3546 O O . ASP B 1 136 ? -56.347 -1.496 16.312 1.00 85.78 154 ASP B O 1
ATOM 3551 N N . ASN B 1 137 ? -56.355 0.775 15.943 1.00 87.50 155 ASN B N 1
ATOM 3552 C CA . ASN B 1 137 ? -56.847 0.792 14.533 1.00 91.97 155 ASN B CA 1
ATOM 3553 C C . ASN B 1 137 ? -58.261 0.213 14.389 1.00 90.80 155 ASN B C 1
ATOM 3554 O O . ASN B 1 137 ? -58.651 -0.038 13.234 1.00 98.05 155 ASN B O 1
ATOM 3559 N N . GLN B 1 138 ? -59.016 0.051 15.480 1.00 85.53 156 GLN B N 1
ATOM 3560 C CA . GLN B 1 138 ? -60.383 -0.535 15.373 1.00 88.23 156 GLN B CA 1
ATOM 3561 C C . GLN B 1 138 ? -61.439 0.539 15.671 1.00 84.42 156 GLN B C 1
ATOM 3562 O O . GLN B 1 138 ? -61.449 1.075 16.790 1.00 77.19 156 GLN B O 1
ATOM 3568 N N . GLU B 1 139 ? -62.291 0.827 14.683 1.00 89.42 157 GLU B N 1
ATOM 3569 C CA . GLU B 1 139 ? -63.373 1.841 14.805 1.00 89.03 157 GLU B CA 1
ATOM 3570 C C . GLU B 1 139 ? -64.355 1.414 15.899 1.00 86.99 157 GLU B C 1
ATOM 3571 O O . GLU B 1 139 ? -64.685 0.205 15.964 1.00 84.97 157 GLU B O 1
ATOM 3577 N N . LEU B 1 140 ? -64.808 2.376 16.708 1.00 84.52 158 LEU B N 1
ATOM 3578 C CA . LEU B 1 140 ? -65.772 2.082 17.802 1.00 82.31 158 LEU B CA 1
ATOM 3579 C C . LEU B 1 140 ? -67.209 2.180 17.273 1.00 83.69 158 LEU B C 1
ATOM 3580 O O . LEU B 1 140 ? -68.146 1.859 18.036 1.00 79.84 158 LEU B O 1
ATOM 3585 N N . LYS B 1 141 ? -67.381 2.578 16.012 1.00 87.08 159 LYS B N 1
ATOM 3586 C CA . LYS B 1 141 ? -68.761 2.636 15.469 1.00 93.07 159 LYS B CA 1
ATOM 3587 C C . LYS B 1 141 ? -69.299 1.198 15.409 1.00 97.79 159 LYS B C 1
ATOM 3588 O O . LYS B 1 141 ? -68.536 0.284 15.004 1.00 97.47 159 LYS B O 1
ATOM 3594 N N . ASN B 1 142 ? -70.548 0.999 15.836 1.00 98.10 160 ASN B N 1
ATOM 3595 C CA . ASN B 1 142 ? -71.243 -0.321 15.776 1.00 99.40 160 ASN B CA 1
ATOM 3596 C C . ASN B 1 142 ? -70.814 -1.273 16.905 1.00 91.17 160 ASN B C 1
ATOM 3597 O O . ASN B 1 142 ? -71.340 -2.393 16.928 1.00 96.63 160 ASN B O 1
ATOM 3602 N N . LEU B 1 143 ? -69.898 -0.872 17.787 1.00 88.67 161 LEU B N 1
ATOM 3603 C CA . LEU B 1 143 ? -69.479 -1.784 18.888 1.00 86.41 161 LEU B CA 1
ATOM 3604 C C . LEU B 1 143 ? -70.366 -1.556 20.115 1.00 81.75 161 LEU B C 1
ATOM 3605 O O . LEU B 1 143 ? -70.878 -0.436 20.282 1.00 78.57 161 LEU B O 1
ATOM 3610 N N . THR B 1 144 ? -70.545 -2.602 20.924 1.00 79.41 162 THR B N 1
ATOM 3611 C CA . THR B 1 144 ? -71.352 -2.512 22.167 1.00 81.14 162 THR B CA 1
ATOM 3612 C C . THR B 1 144 ? -70.452 -1.964 23.280 1.00 77.65 162 THR B C 1
ATOM 3613 O O . THR B 1 144 ? -69.224 -1.902 23.076 1.00 67.36 162 THR B O 1
ATOM 3617 N N . HIS B 1 145 ? -71.040 -1.585 24.415 1.00 84.88 163 HIS B N 1
ATOM 3618 C CA . HIS B 1 145 ? -70.227 -1.071 25.547 1.00 90.17 163 HIS B CA 1
ATOM 3619 C C . HIS B 1 145 ? -69.196 -2.145 25.942 1.00 92.69 163 HIS B C 1
ATOM 3620 O O . HIS B 1 145 ? -68.066 -1.755 26.298 1.00 90.48 163 HIS B O 1
ATOM 3627 N N . ASP B 1 146 ? -69.566 -3.434 25.834 1.00 92.83 164 ASP B N 1
ATOM 3628 C CA . ASP B 1 146 ? -68.679 -4.588 26.170 1.00 87.96 164 ASP B CA 1
ATOM 3629 C C . ASP B 1 146 ? -67.514 -4.695 25.182 1.00 86.46 164 ASP B C 1
ATOM 3630 O O . ASP B 1 146 ? -66.374 -4.935 25.640 1.00 84.35 164 ASP B O 1
ATOM 3635 N N . GLN B 1 147 ? -67.795 -4.566 23.882 1.00 85.52 165 GLN B N 1
ATOM 3636 C CA . GLN B 1 147 ? -66.729 -4.677 22.848 1.00 83.27 165 GLN B CA 1
ATOM 3637 C C . GLN B 1 147 ? -65.729 -3.530 23.037 1.00 78.94 165 GLN B C 1
ATOM 3638 O O . GLN B 1 147 ? -64.529 -3.743 22.762 1.00 78.79 165 GLN B O 1
ATOM 3644 N N . VAL B 1 148 ? -66.202 -2.375 23.516 1.00 73.43 166 VAL B N 1
ATOM 3645 C CA . VAL B 1 148 ? -65.301 -1.212 23.766 1.00 68.75 166 VAL B CA 1
ATOM 3646 C C . VAL B 1 148 ? -64.434 -1.546 24.991 1.00 63.12 166 VAL B C 1
ATOM 3647 O O . VAL B 1 148 ? -63.207 -1.352 24.909 1.00 58.40 166 VAL B O 1
ATOM 3651 N N . LEU B 1 149 ? -65.041 -2.045 26.075 1.00 63.10 167 LEU B N 1
ATOM 3652 C CA . LEU B 1 149 ? -64.253 -2.430 27.279 1.00 64.32 167 LEU B CA 1
ATOM 3653 C C . LEU B 1 149 ? -63.244 -3.512 26.882 1.00 68.40 167 LEU B C 1
ATOM 3654 O O . LEU B 1 149 ? -62.168 -3.545 27.486 1.00 73.74 167 LEU B O 1
ATOM 3659 N N . GLY B 1 150 ? -63.598 -4.369 25.916 1.00 72.87 168 GLY B N 1
ATOM 3660 C CA . GLY B 1 150 ? -62.693 -5.443 25.456 1.00 71.61 168 GLY B CA 1
ATOM 3661 C C . GLY B 1 150 ? -61.384 -4.876 24.924 1.00 71.07 168 GLY B C 1
ATOM 3662 O O . GLY B 1 150 ? -60.335 -5.508 25.141 1.00 79.53 168 GLY B O 1
ATOM 3663 N N . LEU B 1 151 ? -61.450 -3.704 24.282 1.00 67.05 169 LEU B N 1
ATOM 3664 C CA . LEU B 1 151 ? -60.278 -2.995 23.698 1.00 69.44 169 LEU B CA 1
ATOM 3665 C C . LEU B 1 151 ? -59.610 -2.120 24.773 1.00 65.89 169 LEU B C 1
ATOM 3666 O O . LEU B 1 151 ? -58.359 -1.991 24.755 1.00 65.62 169 LEU B O 1
ATOM 3671 N N . LEU B 1 152 ? -60.410 -1.550 25.681 1.00 61.59 170 LEU B N 1
ATOM 3672 C CA . LEU B 1 152 ? -59.865 -0.667 26.752 1.00 58.43 170 LEU B CA 1
ATOM 3673 C C . LEU B 1 152 ? -59.173 -1.476 27.852 1.00 55.85 170 LEU B C 1
ATOM 3674 O O . LEU B 1 152 ? -58.151 -0.991 28.346 1.00 56.69 170 LEU B O 1
ATOM 3679 N N . TYR B 1 153 ? -59.716 -2.644 28.205 1.00 55.24 171 TYR B N 1
ATOM 3680 C CA . TYR B 1 153 ? -59.188 -3.517 29.291 1.00 57.49 171 TYR B CA 1
ATOM 3681 C C . TYR B 1 153 ? -57.914 -4.247 28.854 1.00 56.65 171 TYR B C 1
ATOM 3682 O O . TYR B 1 153 ? -57.737 -4.529 27.653 1.00 57.17 171 TYR B O 1
ATOM 3691 N N . GLY B 1 154 ? -57.059 -4.543 29.837 1.00 54.15 172 GLY B N 1
ATOM 3692 C CA . GLY B 1 154 ? -55.781 -5.241 29.619 1.00 56.47 172 GLY B CA 1
ATOM 3693 C C . GLY B 1 154 ? -54.963 -5.293 30.896 1.00 58.09 172 GLY B C 1
ATOM 3694 O O . GLY B 1 154 ? -55.405 -4.735 31.908 1.00 56.70 172 GLY B O 1
ATOM 3695 N N . SER B 1 155 ? -53.815 -5.964 30.858 1.00 66.43 173 SER B N 1
ATOM 3696 C CA . SER B 1 155 ? -52.962 -6.062 32.069 1.00 72.04 173 SER B CA 1
ATOM 3697 C C . SER B 1 155 ? -52.522 -4.655 32.478 1.00 67.91 173 SER B C 1
ATOM 3698 O O . SER B 1 155 ? -52.257 -3.837 31.580 1.00 59.09 173 SER B O 1
ATOM 3701 N N . ILE B 1 156 ? -52.459 -4.386 33.783 1.00 68.63 174 ILE B N 1
ATOM 3702 C CA . ILE B 1 156 ? -52.029 -3.036 34.250 1.00 68.81 174 ILE B CA 1
ATOM 3703 C C . ILE B 1 156 ? -50.589 -2.794 33.773 1.00 68.73 174 ILE B C 1
ATOM 3704 O O . ILE B 1 156 ? -49.784 -3.744 33.809 1.00 67.83 174 ILE B O 1
ATOM 3709 N N . GLY B 1 157 ? -50.295 -1.572 33.315 1.00 68.41 175 GLY B N 1
ATOM 3710 C CA . GLY B 1 157 ? -48.964 -1.222 32.782 1.00 66.44 175 GLY B CA 1
ATOM 3711 C C . GLY B 1 157 ? -48.918 -1.373 31.266 1.00 63.73 175 GLY B C 1
ATOM 3712 O O . GLY B 1 157 ? -47.983 -0.832 30.651 1.00 60.46 175 GLY B O 1
ATOM 3713 N N . SER B 1 158 ? -49.904 -2.069 30.689 1.00 63.13 176 SER B N 1
ATOM 3714 C CA . SER B 1 158 ? -49.990 -2.316 29.223 1.00 61.78 176 SER B CA 1
ATOM 3715 C C . SER B 1 158 ? -50.269 -1.013 28.467 1.00 61.07 176 SER B C 1
ATOM 3716 O O . SER B 1 158 ? -50.705 -0.034 29.099 1.00 62.25 176 SER B O 1
ATOM 3719 N N . THR B 1 159 ? -50.062 -1.051 27.148 1.00 64.43 177 THR B N 1
ATOM 3720 C CA . THR B 1 159 ? -50.216 0.105 26.227 1.00 65.17 177 THR B CA 1
ATOM 3721 C C . THR B 1 159 ? -51.343 -0.095 25.208 1.00 63.39 177 THR B C 1
ATOM 3722 O O . THR B 1 159 ? -51.625 -1.240 24.853 1.00 68.00 177 THR B O 1
ATOM 3726 N N . LEU B 1 160 ? -51.934 1.007 24.740 1.00 63.65 178 LEU B N 1
ATOM 3727 C CA . LEU B 1 160 ? -53.000 1.008 23.704 1.00 66.86 178 LEU B CA 1
ATOM 3728 C C . LEU B 1 160 ? -52.947 2.357 22.975 1.00 66.28 178 LEU B C 1
ATOM 3729 O O . LEU B 1 160 ? -52.453 3.325 23.574 1.00 58.48 178 LEU B O 1
ATOM 3734 N N . GLN B 1 161 ? -53.355 2.388 21.702 1.00 70.84 179 GLN B N 1
ATOM 3735 C CA . GLN B 1 161 ? -53.364 3.636 20.894 1.00 73.25 179 GLN B CA 1
ATOM 3736 C C . GLN B 1 161 ? -54.799 4.117 20.720 1.00 71.65 179 GLN B C 1
ATOM 3737 O O . GLN B 1 161 ? -55.691 3.274 20.621 1.00 75.26 179 GLN B O 1
ATOM 3743 N N . VAL B 1 162 ? -54.990 5.434 20.677 1.00 73.31 180 VAL B N 1
ATOM 3744 C CA . VAL B 1 162 ? -56.352 6.012 20.485 1.00 70.15 180 VAL B CA 1
ATOM 3745 C C . VAL B 1 162 ? -56.266 7.132 19.444 1.00 76.92 180 VAL B C 1
ATOM 3746 O O . VAL B 1 162 ? -55.237 7.847 19.398 1.00 74.01 180 VAL B O 1
ATOM 3750 N N . GLN B 1 163 ? -57.297 7.216 18.604 1.00 83.90 181 GLN B N 1
ATOM 3751 C CA . GLN B 1 163 ? -57.430 8.258 17.561 1.00 87.53 181 GLN B CA 1
ATOM 3752 C C . GLN B 1 163 ? -58.634 9.103 17.968 1.00 82.34 181 GLN B C 1
ATOM 3753 O O . GLN B 1 163 ? -59.735 8.519 18.093 1.00 77.91 181 GLN B O 1
ATOM 3759 N N . THR B 1 164 ? -58.423 10.390 18.248 1.00 80.32 182 THR B N 1
ATOM 3760 C CA . THR B 1 164 ? -59.565 11.268 18.615 1.00 79.51 182 THR B CA 1
ATOM 3761 C C . THR B 1 164 ? -60.006 12.007 17.350 1.00 84.89 182 THR B C 1
ATOM 3762 O O . THR B 1 164 ? -59.162 12.163 16.439 1.00 87.96 182 THR B O 1
ATOM 3766 N N . GLU B 1 165 ? -61.276 12.411 17.291 1.00 89.12 183 GLU B N 1
ATOM 3767 C CA . GLU B 1 165 ? -61.812 13.163 16.125 1.00 92.84 183 GLU B CA 1
ATOM 3768 C C . GLU B 1 165 ? -61.090 14.516 16.054 1.00 90.40 183 GLU B C 1
ATOM 3769 O O . GLU B 1 165 ? -60.878 15.009 14.940 1.00 95.11 183 GLU B O 1
ATOM 3775 N N . GLU B 1 166 ? -60.717 15.071 17.214 1.00 91.28 184 GLU B N 1
ATOM 3776 C CA . GLU B 1 166 ? -59.996 16.371 17.323 1.00 97.81 184 GLU B CA 1
ATOM 3777 C C . GLU B 1 166 ? -58.566 16.212 16.784 1.00 102.84 184 GLU B C 1
ATOM 3778 O O . GLU B 1 166 ? -58.302 16.710 15.673 1.00 111.20 184 GLU B O 1
ATOM 3784 N N . SER B 1 167 ? -57.689 15.541 17.535 1.00 98.13 185 SER B N 1
ATOM 3785 C CA . SER B 1 167 ? -56.280 15.323 17.101 1.00 100.57 185 SER B CA 1
ATOM 3786 C C . SER B 1 167 ? -56.239 14.572 15.758 1.00 106.07 185 SER B C 1
ATOM 3787 O O . SER B 1 167 ? -57.092 13.688 15.540 1.00 107.02 185 SER B O 1
ATOM 3790 N N . ASN B 1 168 ? -55.280 14.927 14.891 1.00 112.00 186 ASN B N 1
ATOM 3791 C CA . ASN B 1 168 ? -55.094 14.305 13.546 1.00 118.78 186 ASN B CA 1
ATOM 3792 C C . ASN B 1 168 ? -54.127 13.116 13.624 1.00 118.65 186 ASN B C 1
ATOM 3793 O O . ASN B 1 168 ? -53.957 12.437 12.591 1.00 114.35 186 ASN B O 1
ATOM 3798 N N . SER B 1 169 ? -53.520 12.872 14.794 1.00 119.77 187 SER B N 1
ATOM 3799 C CA . SER B 1 169 ? -52.547 11.757 14.963 1.00 116.13 187 SER B CA 1
ATOM 3800 C C . SER B 1 169 ? -52.933 10.845 16.132 1.00 104.37 187 SER B C 1
ATOM 3801 O O . SER B 1 169 ? -53.639 11.263 17.052 1.00 94.31 187 SER B O 1
ATOM 3804 N N . PRO B 1 170 ? -52.470 9.570 16.145 1.00 96.88 188 PRO B N 1
ATOM 3805 C CA . PRO B 1 170 ? -52.768 8.646 17.240 1.00 91.24 188 PRO B CA 1
ATOM 3806 C C . PRO B 1 170 ? -52.028 9.050 18.525 1.00 85.41 188 PRO B C 1
ATOM 3807 O O . PRO B 1 170 ? -51.121 9.863 18.453 1.00 83.22 188 PRO B O 1
ATOM 3811 N N . ILE B 1 171 ? -52.430 8.470 19.658 1.00 81.29 189 ILE B N 1
ATOM 3812 C CA . ILE B 1 171 ? -51.824 8.793 20.985 1.00 78.05 189 ILE B CA 1
ATOM 3813 C C . ILE B 1 171 ? -51.661 7.491 21.777 1.00 70.35 189 ILE B C 1
ATOM 3814 O O . ILE B 1 171 ? -52.633 6.722 21.855 1.00 66.78 189 ILE B O 1
ATOM 3819 N N . SER B 1 172 ? -50.470 7.271 22.336 1.00 65.16 190 SER B N 1
ATOM 3820 C CA . SER B 1 172 ? -50.181 6.063 23.149 1.00 60.11 190 SER B CA 1
ATOM 3821 C C . SER B 1 172 ? -50.570 6.326 24.619 1.00 56.89 190 SER B C 1
ATOM 3822 O O . SER B 1 172 ? -50.113 7.333 25.185 1.00 62.15 190 SER B O 1
ATOM 3825 N N . LEU B 1 173 ? -51.407 5.464 25.200 1.00 53.44 191 LEU B N 1
ATOM 3826 C CA . LEU B 1 173 ? -51.884 5.581 26.608 1.00 51.30 191 LEU B CA 1
ATOM 3827 C C . LEU B 1 173 ? -51.461 4.335 27.390 1.00 55.46 191 LEU B C 1
ATOM 3828 O O . LEU B 1 173 ? -51.188 3.290 26.760 1.00 68.41 191 LEU B O 1
ATOM 3833 N N . VAL B 1 174 ? -51.476 4.423 28.715 1.00 54.79 192 VAL B N 1
ATOM 3834 C CA . VAL B 1 174 ? -51.089 3.266 29.568 1.00 56.50 192 VAL B CA 1
ATOM 3835 C C . VAL B 1 174 ? -52.286 2.878 30.436 1.00 55.93 192 VAL B C 1
ATOM 3836 O O . VAL B 1 174 ? -52.897 3.788 31.032 1.00 66.57 192 VAL B O 1
ATOM 3840 N N . ARG B 1 175 ? -52.629 1.588 30.470 1.00 56.68 193 ARG B N 1
ATOM 3841 C CA . ARG B 1 175 ? -53.728 1.129 31.357 1.00 54.64 193 ARG B CA 1
ATOM 3842 C C . ARG B 1 175 ? -53.181 1.222 32.780 1.00 57.80 193 ARG B C 1
ATOM 3843 O O . ARG B 1 175 ? -52.523 0.249 33.230 1.00 63.05 193 ARG B O 1
ATOM 3851 N N . ASN B 1 176 ? -53.413 2.362 33.434 1.00 53.86 194 ASN B N 1
ATOM 3852 C CA . ASN B 1 176 ? -52.894 2.613 34.807 1.00 55.35 194 ASN B CA 1
ATOM 3853 C C . ASN B 1 176 ? -54.020 2.620 35.850 1.00 54.39 194 ASN B C 1
ATOM 3854 O O . ASN B 1 176 ? -53.705 2.875 37.015 1.00 57.42 194 ASN B O 1
ATOM 3859 N N . LYS B 1 177 ? -55.266 2.340 35.460 1.00 57.66 195 LYS B N 1
ATOM 3860 C CA . LYS B 1 177 ? -56.382 2.365 36.448 1.00 62.78 195 LYS B CA 1
ATOM 3861 C C . LYS B 1 177 ? -56.906 0.950 36.701 1.00 60.23 195 LYS B C 1
ATOM 3862 O O . LYS B 1 177 ? -57.528 0.373 35.799 1.00 53.70 195 LYS B O 1
ATOM 3868 N N . LYS B 1 178 ? -56.640 0.427 37.896 1.00 65.59 196 LYS B N 1
ATOM 3869 C CA . LYS B 1 178 ? -57.096 -0.914 38.354 1.00 68.15 196 LYS B CA 1
ATOM 3870 C C . LYS B 1 178 ? -58.616 -1.004 38.205 1.00 62.27 196 LYS B C 1
ATOM 3871 O O . LYS B 1 178 ? -59.290 0.006 38.488 1.00 59.35 196 LYS B O 1
ATOM 3877 N N . ILE B 1 179 ? -59.120 -2.159 37.761 1.00 68.27 197 ILE B N 1
ATOM 3878 C CA . ILE B 1 179 ? -60.587 -2.386 37.592 1.00 61.90 197 ILE B CA 1
ATOM 3879 C C . ILE B 1 179 ? -61.013 -3.605 38.407 1.00 58.12 197 ILE B C 1
ATOM 3880 O O . ILE B 1 179 ? -60.530 -4.704 38.093 1.00 61.42 197 ILE B O 1
ATOM 3885 N N . GLU B 1 180 ? -61.848 -3.397 39.434 1.00 60.63 198 GLU B N 1
ATOM 3886 C CA . GLU B 1 180 ? -62.378 -4.512 40.264 1.00 60.91 198 GLU B CA 1
ATOM 3887 C C . GLU B 1 180 ? -63.349 -5.336 39.412 1.00 55.89 198 GLU B C 1
ATOM 3888 O O . GLU B 1 180 ? -64.070 -4.735 38.621 1.00 60.33 198 GLU B O 1
ATOM 3894 N N . THR B 1 181 ? -63.329 -6.661 39.557 1.00 55.62 199 THR B N 1
ATOM 3895 C CA . THR B 1 181 ? -64.242 -7.546 38.784 1.00 57.68 199 THR B CA 1
ATOM 3896 C C . THR B 1 181 ? -64.634 -8.769 39.609 1.00 57.19 199 THR B C 1
ATOM 3897 O O . THR B 1 181 ? -63.916 -9.133 40.571 1.00 60.84 199 THR B O 1
ATOM 3901 N N . ASP B 1 182 ? -65.728 -9.390 39.193 1.00 52.70 200 ASP B N 1
ATOM 3902 C CA . ASP B 1 182 ? -66.301 -10.621 39.777 1.00 52.28 200 ASP B CA 1
ATOM 3903 C C . ASP B 1 182 ? -66.708 -11.502 38.604 1.00 50.01 200 ASP B C 1
ATOM 3904 O O . ASP B 1 182 ? -66.884 -10.958 37.505 1.00 55.49 200 ASP B O 1
ATOM 3909 N N . ILE B 1 183 ? -66.793 -12.808 38.811 1.00 50.59 201 ILE B N 1
ATOM 3910 C CA . ILE B 1 183 ? -67.234 -13.666 37.682 1.00 49.99 201 ILE B CA 1
ATOM 3911 C C . ILE B 1 183 ? -68.655 -13.222 37.317 1.00 53.62 201 ILE B C 1
ATOM 3912 O O . ILE B 1 183 ? -69.454 -12.955 38.240 1.00 57.01 201 ILE B O 1
ATOM 3917 N N . GLU B 1 184 ? -68.945 -13.115 36.024 1.00 55.40 202 GLU B N 1
ATOM 3918 C CA . GLU B 1 184 ? -70.289 -12.685 35.555 1.00 60.44 202 GLU B CA 1
ATOM 3919 C C . GLU B 1 184 ? -71.000 -13.913 34.998 1.00 58.82 202 GLU B C 1
ATOM 3920 O O . GLU B 1 184 ? -70.723 -14.347 33.884 1.00 62.12 202 GLU B O 1
ATOM 3926 N N . PRO B 1 185 ? -71.913 -14.526 35.782 1.00 61.13 203 PRO B N 1
ATOM 3927 C CA . PRO B 1 185 ? -72.628 -15.725 35.352 1.00 62.19 203 PRO B CA 1
ATOM 3928 C C . PRO B 1 185 ? -73.907 -15.429 34.563 1.00 67.18 203 PRO B C 1
ATOM 3929 O O . PRO B 1 185 ? -74.586 -14.467 34.878 1.00 67.83 203 PRO B O 1
ATOM 3933 N N . VAL B 1 186 ? -74.194 -16.271 33.569 1.00 69.95 204 VAL B N 1
ATOM 3934 C CA . VAL B 1 186 ? -75.401 -16.126 32.705 1.00 73.35 204 VAL B CA 1
ATOM 3935 C C . VAL B 1 186 ? -75.892 -17.527 32.354 1.00 76.45 204 VAL B C 1
ATOM 3936 O O . VAL B 1 186 ? -75.121 -18.348 31.849 1.00 71.71 204 VAL B O 1
ATOM 3948 N N . LEU B 1 188 ? -77.983 -19.764 30.005 1.00 92.00 206 LEU B N 1
ATOM 3949 C CA . LEU B 1 188 ? -78.538 -19.729 28.660 1.00 98.47 206 LEU B CA 1
ATOM 3950 C C . LEU B 1 188 ? -79.755 -20.657 28.568 1.00 104.51 206 LEU B C 1
ATOM 3951 O O . LEU B 1 188 ? -79.824 -21.626 29.343 1.00 104.81 206 LEU B O 1
ATOM 3956 N N . HIS B 1 189 ? -80.648 -20.381 27.616 1.00 112.04 207 HIS B N 1
ATOM 3957 C CA . HIS B 1 189 ? -81.881 -21.192 27.420 1.00 124.64 207 HIS B CA 1
ATOM 3958 C C . HIS B 1 189 ? -81.536 -22.680 27.257 1.00 122.88 207 HIS B C 1
ATOM 3959 O O . HIS B 1 189 ? -82.328 -23.522 27.723 1.00 134.12 207 HIS B O 1
ATOM 3966 N N . ASN B 1 190 ? -80.389 -22.989 26.645 1.00 111.40 208 ASN B N 1
ATOM 3967 C CA . ASN B 1 190 ? -79.997 -24.407 26.410 1.00 107.96 208 ASN B CA 1
ATOM 3968 C C . ASN B 1 190 ? -79.448 -25.040 27.700 1.00 103.55 208 ASN B C 1
ATOM 3969 O O . ASN B 1 190 ? -78.914 -26.161 27.617 1.00 101.68 208 ASN B O 1
ATOM 3974 N N . GLN B 1 191 ? -79.579 -24.347 28.838 1.00 101.58 209 GLN B N 1
ATOM 3975 C CA . GLN B 1 191 ? -79.145 -24.846 30.178 1.00 101.19 209 GLN B CA 1
ATOM 3976 C C . GLN B 1 191 ? -77.618 -24.913 30.294 1.00 91.67 209 GLN B C 1
ATOM 3977 O O . GLN B 1 191 ? -77.114 -25.758 31.074 1.00 88.05 209 GLN B O 1
ATOM 3983 N N . VAL B 1 192 ? -76.913 -24.055 29.558 1.00 84.68 210 VAL B N 1
ATOM 3984 C CA . VAL B 1 192 ? -75.426 -24.000 29.650 1.00 78.86 210 VAL B CA 1
ATOM 3985 C C . VAL B 1 192 ? -75.084 -22.780 30.506 1.00 74.43 210 VAL B C 1
ATOM 3986 O O . VAL B 1 192 ? -75.555 -21.679 30.168 1.00 79.59 210 VAL B O 1
ATOM 3990 N N . LEU B 1 193 ? -74.353 -22.985 31.603 1.00 72.57 211 LEU B N 1
ATOM 3991 C CA . LEU B 1 193 ? -73.960 -21.860 32.492 1.00 72.75 211 LEU B CA 1
ATOM 3992 C C . LEU B 1 193 ? -72.686 -21.207 31.947 1.00 66.84 211 LEU B C 1
ATOM 3993 O O . LEU B 1 193 ? -71.643 -21.904 31.880 1.00 65.03 211 LEU B O 1
ATOM 3998 N N . VAL B 1 194 ? -72.771 -19.926 31.579 1.00 63.81 212 VAL B N 1
ATOM 3999 C CA . VAL B 1 194 ? -71.575 -19.189 31.073 1.00 60.30 212 VAL B CA 1
ATOM 4000 C C . VAL B 1 194 ? -70.959 -18.413 32.242 1.00 56.79 212 VAL B C 1
ATOM 4001 O O . VAL B 1 194 ? -71.677 -17.614 32.869 1.00 56.39 212 VAL B O 1
ATOM 4005 N N . LEU B 1 195 ? -69.683 -18.667 32.528 1.00 53.17 213 LEU B N 1
ATOM 4006 C CA . LEU B 1 195 ? -68.958 -17.935 33.594 1.00 50.81 213 LEU B CA 1
ATOM 4007 C C . LEU B 1 195 ? -67.964 -17.001 32.906 1.00 50.36 213 LEU B C 1
ATOM 4008 O O . LEU B 1 195 ? -66.975 -17.520 32.346 1.00 50.71 213 LEU B O 1
ATOM 4013 N N . LYS B 1 196 ? -68.235 -15.691 32.907 1.00 51.37 214 LYS B N 1
ATOM 4014 C CA . LYS B 1 196 ? -67.295 -14.751 32.243 1.00 53.36 214 LYS B CA 1
ATOM 4015 C C . LYS B 1 196 ? -66.232 -14.339 33.269 1.00 51.81 214 LYS B C 1
ATOM 4016 O O . LYS B 1 196 ? -66.589 -13.698 34.273 1.00 53.40 214 LYS B O 1
ATOM 4022 N N . ILE B 1 197 ? -64.983 -14.738 33.018 1.00 48.52 215 ILE B N 1
ATOM 4023 C CA . ILE B 1 197 ? -63.826 -14.438 33.904 1.00 47.00 215 ILE B CA 1
ATOM 4024 C C . ILE B 1 197 ? -62.929 -13.452 33.157 1.00 47.23 215 ILE B C 1
ATOM 4025 O O . ILE B 1 197 ? -62.191 -13.893 32.257 1.00 51.81 215 ILE B O 1
ATOM 4030 N N . ARG B 1 198 ? -63.010 -12.167 33.509 1.00 46.31 216 ARG B N 1
ATOM 4031 C CA . ARG B 1 198 ? -62.203 -11.115 32.834 1.00 45.47 216 ARG B CA 1
ATOM 4032 C C . ARG B 1 198 ? -60.746 -11.208 33.299 1.00 44.29 216 ARG B C 1
ATOM 4033 O O . ARG B 1 198 ? -59.878 -10.742 32.557 1.00 39.30 216 ARG B O 1
ATOM 4041 N N . VAL B 1 199 ? -60.498 -11.804 34.470 1.00 44.81 217 VAL B N 1
ATOM 4042 C CA . VAL B 1 199 ? -59.108 -11.940 34.993 1.00 43.82 217 VAL B CA 1
ATOM 4043 C C . VAL B 1 199 ? -59.115 -12.920 36.167 1.00 43.89 217 VAL B C 1
ATOM 4044 O O . VAL B 1 199 ? -60.107 -12.928 36.925 1.00 42.96 217 VAL B O 1
ATOM 4048 N N . PHE B 1 200 ? -58.054 -13.722 36.289 1.00 42.30 218 PHE B N 1
ATOM 4049 C CA . PHE B 1 200 ? -57.899 -14.660 37.430 1.00 42.03 218 PHE B CA 1
ATOM 4050 C C . PHE B 1 200 ? -57.361 -13.861 38.629 1.00 43.49 218 PHE B C 1
ATOM 4051 O O . PHE B 1 200 ? -56.328 -13.176 38.507 1.00 45.73 218 PHE B O 1
ATOM 4059 N N . GLN B 1 201 ? -58.090 -13.928 39.741 1.00 48.38 219 GLN B N 1
ATOM 4060 C CA . GLN B 1 201 ? -57.809 -13.243 41.032 1.00 47.88 219 GLN B CA 1
ATOM 4061 C C . GLN B 1 201 ? -57.691 -14.299 42.130 1.00 48.48 219 GLN B C 1
ATOM 4062 O O . GLN B 1 201 ? -58.085 -15.450 41.887 1.00 44.40 219 GLN B O 1
ATOM 4068 N N . GLN B 1 202 ? -57.263 -13.894 43.324 1.00 54.89 220 GLN B N 1
ATOM 4069 C CA . GLN B 1 202 ? -57.107 -14.845 44.451 1.00 57.49 220 GLN B CA 1
ATOM 4070 C C . GLN B 1 202 ? -58.376 -15.688 44.659 1.00 53.76 220 GLN B C 1
ATOM 4071 O O . GLN B 1 202 ? -58.225 -16.897 44.875 1.00 54.09 220 GLN B O 1
ATOM 4077 N N . ASP B 1 203 ? -59.568 -15.090 44.557 1.00 55.15 221 ASP B N 1
ATOM 4078 C CA . ASP B 1 203 ? -60.843 -15.815 44.842 1.00 60.61 221 ASP B CA 1
ATOM 4079 C C . ASP B 1 203 ? -61.506 -16.423 43.598 1.00 57.45 221 ASP B C 1
ATOM 4080 O O . ASP B 1 203 ? -62.604 -16.976 43.764 1.00 62.41 221 ASP B O 1
ATOM 4085 N N . THR B 1 204 ? -60.872 -16.390 42.422 1.00 51.42 222 THR B N 1
ATOM 4086 C CA . THR B 1 204 ? -61.517 -16.949 41.197 1.00 46.93 222 THR B CA 1
ATOM 4087 C C . THR B 1 204 ? -61.921 -18.424 41.380 1.00 48.41 222 THR B C 1
ATOM 4088 O O . THR B 1 204 ? -63.103 -18.738 41.134 1.00 51.08 222 THR B O 1
ATOM 4092 N N . ALA B 1 205 ? -60.996 -19.298 41.784 1.00 48.41 223 ALA B N 1
ATOM 4093 C CA . ALA B 1 205 ? -61.326 -20.740 41.949 1.00 49.01 223 ALA B CA 1
ATOM 4094 C C . ALA B 1 205 ? -62.527 -20.923 42.898 1.00 56.33 223 ALA B C 1
ATOM 4095 O O . ALA B 1 205 ? -63.485 -21.615 42.498 1.00 57.77 223 ALA B O 1
ATOM 4097 N N . ASN B 1 206 ? -62.492 -20.333 44.102 1.00 56.76 224 ASN B N 1
ATOM 4098 C CA . ASN B 1 206 ? -63.637 -20.482 45.044 1.00 62.76 224 ASN B CA 1
ATOM 4099 C C . ASN B 1 206 ? -64.930 -19.945 44.426 1.00 61.10 224 ASN B C 1
ATOM 4100 O O . ASN B 1 206 ? -65.998 -20.499 44.717 1.00 61.91 224 ASN B O 1
ATOM 4105 N N . GLU B 1 207 ? -64.823 -18.917 43.592 1.00 61.28 225 GLU B N 1
ATOM 4106 C CA . GLU B 1 207 ? -66.019 -18.268 42.999 1.00 61.86 225 GLU B CA 1
ATOM 4107 C C . GLU B 1 207 ? -66.577 -19.173 41.885 1.00 58.76 225 GLU B C 1
ATOM 4108 O O . GLU B 1 207 ? -67.804 -19.200 41.721 1.00 64.77 225 GLU B O 1
ATOM 4114 N N . ILE B 1 208 ? -65.718 -19.890 41.153 1.00 55.68 226 ILE B N 1
ATOM 4115 C CA . ILE B 1 208 ? -66.192 -20.840 40.096 1.00 56.77 226 ILE B CA 1
ATOM 4116 C C . ILE B 1 208 ? -66.989 -21.948 40.799 1.00 56.26 226 ILE B C 1
ATOM 4117 O O . ILE B 1 208 ? -68.106 -22.253 40.350 1.00 55.43 226 ILE B O 1
ATOM 4122 N N . LYS B 1 209 ? -66.396 -22.524 41.852 1.00 57.94 227 LYS B N 1
ATOM 4123 C CA . LYS B 1 209 ? -66.991 -23.581 42.715 1.00 63.01 227 LYS B CA 1
ATOM 4124 C C . LYS B 1 209 ? -68.396 -23.148 43.150 1.00 63.46 227 LYS B C 1
ATOM 4125 O O . LYS B 1 209 ? -69.364 -23.912 42.928 1.00 64.72 227 LYS B O 1
ATOM 4131 N N . ARG B 1 210 ? -68.487 -21.940 43.717 1.00 62.56 228 ARG B N 1
ATOM 4132 C CA . ARG B 1 210 ? -69.756 -21.392 44.263 1.00 67.52 228 ARG B CA 1
ATOM 4133 C C . ARG B 1 210 ? -70.799 -21.177 43.161 1.00 66.23 228 ARG B C 1
ATOM 4134 O O . ARG B 1 210 ? -71.952 -21.579 43.378 1.00 74.10 228 ARG B O 1
ATOM 4142 N N . LEU B 1 211 ? -70.422 -20.552 42.045 1.00 60.73 229 LEU B N 1
ATOM 4143 C CA . LEU B 1 211 ? -71.408 -20.262 40.964 1.00 62.32 229 LEU B CA 1
ATOM 4144 C C . LEU B 1 211 ? -71.889 -21.565 40.316 1.00 64.03 229 LEU B C 1
ATOM 4145 O O . LEU B 1 211 ? -73.092 -21.631 39.975 1.00 63.85 229 LEU B O 1
ATOM 4150 N N . ILE B 1 212 ? -71.006 -22.560 40.164 1.00 63.39 230 ILE B N 1
ATOM 4151 C CA . ILE B 1 212 ? -71.439 -23.855 39.560 1.00 69.08 230 ILE B CA 1
ATOM 4152 C C . ILE B 1 212 ? -72.405 -24.550 40.529 1.00 74.58 230 ILE B C 1
ATOM 4153 O O . ILE B 1 212 ? -73.468 -24.994 40.069 1.00 76.44 230 ILE B O 1
ATOM 4158 N N . GLU B 1 213 ? -72.054 -24.604 41.818 1.00 80.31 231 GLU B N 1
ATOM 4159 C CA . GLU B 1 213 ? -72.891 -25.283 42.849 1.00 86.69 231 GLU B CA 1
ATOM 4160 C C . GLU B 1 213 ? -74.226 -24.555 43.044 1.00 89.44 231 GLU B C 1
ATOM 4161 O O . GLU B 1 213 ? -75.247 -25.231 43.153 1.00 95.54 231 GLU B O 1
ATOM 4167 N N . GLU B 1 214 ? -74.205 -23.226 43.089 1.00 93.27 232 GLU B N 1
ATOM 4168 C CA . GLU B 1 214 ? -75.414 -22.386 43.297 1.00 102.40 232 GLU B CA 1
ATOM 4169 C C . GLU B 1 214 ? -76.382 -22.541 42.111 1.00 106.29 232 GLU B C 1
ATOM 4170 O O . GLU B 1 214 ? -77.574 -22.216 42.273 1.00 109.76 232 GLU B O 1
ATOM 4176 N N . ASN B 1 215 ? -75.883 -23.022 40.966 1.00 112.80 233 ASN B N 1
ATOM 4177 C CA . ASN B 1 215 ? -76.713 -23.216 39.742 1.00 112.73 233 ASN B CA 1
ATOM 4178 C C . ASN B 1 215 ? -76.706 -24.695 39.333 1.00 112.06 233 ASN B C 1
ATOM 4179 O O . ASN B 1 215 ? -77.290 -25.015 38.287 1.00 115.00 233 ASN B O 1
ATOM 4184 N N . SER B 1 216 ? -76.046 -25.550 40.121 1.00 109.98 234 SER B N 1
ATOM 4185 C CA . SER B 1 216 ? -75.941 -26.998 39.806 1.00 114.32 234 SER B CA 1
ATOM 4186 C C . SER B 1 216 ? -77.252 -27.699 40.173 1.00 125.74 234 SER B C 1
ATOM 4187 O O . SER B 1 216 ? -77.841 -27.369 41.223 1.00 124.99 234 SER B O 1
ATOM 4190 N N . SER B 1 217 ? -77.681 -28.630 39.321 1.00 129.70 235 SER B N 1
ATOM 4191 C CA . SER B 1 217 ? -78.924 -29.430 39.477 1.00 134.55 235 SER B CA 1
ATOM 4192 C C . SER B 1 217 ? -79.016 -30.429 38.318 1.00 134.38 235 SER B C 1
ATOM 4193 O O . SER B 1 217 ? -78.079 -30.479 37.499 1.00 117.27 235 SER B O 1
ATOM 4196 N N . SER B 1 218 ? -80.108 -31.192 38.261 1.00 143.13 236 SER B N 1
ATOM 4197 C CA . SER B 1 218 ? -80.329 -32.183 37.178 1.00 149.29 236 SER B CA 1
ATOM 4198 C C . SER B 1 218 ? -80.471 -31.463 35.831 1.00 152.27 236 SER B C 1
ATOM 4199 O O . SER B 1 218 ? -80.301 -32.126 34.795 1.00 154.82 236 SER B O 1
ATOM 4202 N N . ARG B 1 219 ? -80.730 -30.148 35.864 1.00 151.84 237 ARG B N 1
ATOM 4203 C CA . ARG B 1 219 ? -80.961 -29.306 34.651 1.00 149.52 237 ARG B CA 1
ATOM 4204 C C . ARG B 1 219 ? -79.645 -28.816 34.036 1.00 144.49 237 ARG B C 1
ATOM 4205 O O . ARG B 1 219 ? -79.584 -28.723 32.793 1.00 151.53 237 ARG B O 1
ATOM 4213 N N . LEU B 1 220 ? -78.641 -28.506 34.861 1.00 133.78 238 LEU B N 1
ATOM 4214 C CA . LEU B 1 220 ? -77.338 -27.998 34.336 1.00 117.76 238 LEU B CA 1
ATOM 4215 C C . LEU B 1 220 ? -76.721 -29.008 33.352 1.00 113.81 238 LEU B C 1
ATOM 4216 O O . LEU B 1 220 ? -76.397 -30.133 33.779 1.00 113.00 238 LEU B O 1
ATOM 4221 N N . LYS B 1 221 ? -76.543 -28.591 32.090 1.00 108.51 239 LYS B N 1
ATOM 4222 C CA . LYS B 1 221 ? -75.992 -29.444 30.994 1.00 105.67 239 LYS B CA 1
ATOM 4223 C C . LYS B 1 221 ? -74.470 -29.309 30.903 1.00 96.00 239 LYS B C 1
ATOM 4224 O O . LYS B 1 221 ? -73.790 -30.343 30.765 1.00 92.87 239 LYS B O 1
ATOM 4230 N N . ALA B 1 222 ? -73.960 -28.076 30.938 1.00 91.55 240 ALA B N 1
ATOM 4231 C CA . ALA B 1 222 ? -72.499 -27.858 30.850 1.00 83.72 240 ALA B CA 1
ATOM 4232 C C . ALA B 1 222 ? -72.135 -26.457 31.342 1.00 75.95 240 ALA B C 1
ATOM 4233 O O . ALA B 1 222 ? -73.051 -25.623 31.549 1.00 74.99 240 ALA B O 1
ATOM 4235 N N . VAL B 1 223 ? -70.832 -26.229 31.513 1.00 68.14 241 VAL B N 1
ATOM 4236 C CA . VAL B 1 223 ? -70.304 -24.917 31.978 1.00 65.38 241 VAL B CA 1
ATOM 4237 C C . VAL B 1 223 ? -69.371 -24.384 30.892 1.00 63.83 241 VAL B C 1
ATOM 4238 O O . VAL B 1 223 ? -68.444 -25.131 30.484 1.00 65.71 241 VAL B O 1
ATOM 4242 N N . LEU B 1 224 ? -69.630 -23.152 30.441 1.00 61.81 242 LEU B N 1
ATOM 4243 C CA . LEU B 1 224 ? -68.805 -22.479 29.407 1.00 56.85 242 LEU B CA 1
ATOM 4244 C C . LEU B 1 224 ? -68.021 -21.360 30.085 1.00 54.35 242 LEU B C 1
ATOM 4245 O O . LEU B 1 224 ? -68.646 -20.400 30.568 1.00 56.28 242 LEU B O 1
ATOM 4250 N N . ILE B 1 225 ? -66.698 -21.499 30.116 1.00 56.34 243 ILE B N 1
ATOM 4251 C CA . ILE B 1 225 ? -65.811 -20.486 30.756 1.00 54.49 243 ILE B CA 1
ATOM 4252 C C . ILE B 1 225 ? -65.346 -19.516 29.671 1.00 52.66 243 ILE B C 1
ATOM 4253 O O . ILE B 1 225 ? -64.545 -19.934 28.808 1.00 48.12 243 ILE B O 1
ATOM 4258 N N . ASP B 1 226 ? -65.866 -18.283 29.714 1.00 53.28 244 ASP B N 1
ATOM 4259 C CA . ASP B 1 226 ? -65.518 -17.229 28.727 1.00 51.67 244 ASP B CA 1
ATOM 4260 C C . ASP B 1 226 ? -64.265 -16.498 29.216 1.00 46.03 244 ASP B C 1
ATOM 4261 O O . ASP B 1 226 ? -64.377 -15.719 30.185 1.00 43.42 244 ASP B O 1
ATOM 4266 N N . LEU B 1 227 ? -63.132 -16.751 28.556 1.00 40.99 245 LEU B N 1
ATOM 4267 C CA . LEU B 1 227 ? -61.822 -16.139 28.897 1.00 38.83 245 LEU B CA 1
ATOM 4268 C C . LEU B 1 227 ? -61.405 -15.132 27.819 1.00 37.94 245 LEU B C 1
ATOM 4269 O O . LEU B 1 227 ? -60.225 -14.773 27.780 1.00 41.98 245 LEU B O 1
ATOM 4274 N N . ARG B 1 228 ? -62.330 -14.704 26.966 1.00 38.35 246 ARG B N 1
ATOM 4275 C CA . ARG B 1 228 ? -61.975 -13.720 25.910 1.00 41.04 246 ARG B CA 1
ATOM 4276 C C . ARG B 1 228 ? -61.540 -12.409 26.563 1.00 39.88 246 ARG B C 1
ATOM 4277 O O . ARG B 1 228 ? -62.138 -12.041 27.583 1.00 44.01 246 ARG B O 1
ATOM 4285 N N . ASN B 1 229 ? -60.522 -11.757 26.008 1.00 39.00 247 ASN B N 1
ATOM 4286 C CA . ASN B 1 229 ? -60.031 -10.460 26.545 1.00 41.18 247 ASN B CA 1
ATOM 4287 C C . ASN B 1 229 ? -59.462 -10.624 27.965 1.00 41.23 247 ASN B C 1
ATOM 4288 O O . ASN B 1 229 ? -59.211 -9.593 28.609 1.00 45.35 247 ASN B O 1
ATOM 4293 N N . ASN B 1 230 ? -59.253 -11.856 28.435 1.00 39.02 248 ASN B N 1
ATOM 4294 C CA . ASN B 1 230 ? -58.683 -12.060 29.792 1.00 40.31 248 ASN B CA 1
ATOM 4295 C C . ASN B 1 230 ? -57.161 -11.986 29.667 1.00 40.33 248 ASN B C 1
ATOM 4296 O O . ASN B 1 230 ? -56.539 -12.881 29.119 1.00 39.41 248 ASN B O 1
ATOM 4301 N N . PRO B 1 231 ? -56.513 -10.928 30.200 1.00 41.09 249 PRO B N 1
ATOM 4302 C CA . PRO B 1 231 ? -55.070 -10.756 30.063 1.00 41.81 249 PRO B CA 1
ATOM 4303 C C . PRO B 1 231 ? -54.252 -11.657 30.992 1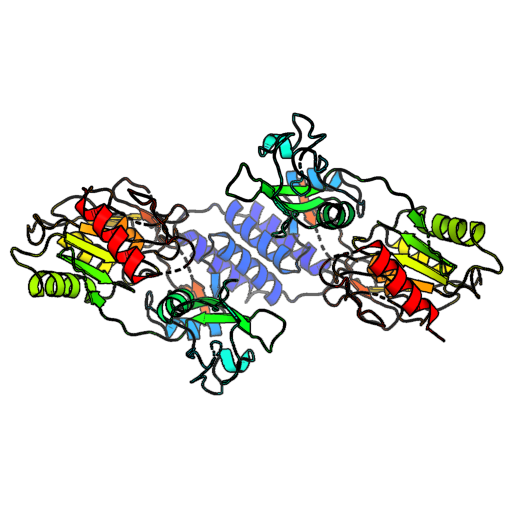.00 38.15 249 PRO B C 1
ATOM 4304 O O . PRO B 1 231 ? -53.049 -11.639 30.882 1.00 35.29 249 PRO B O 1
ATOM 4308 N N . GLY B 1 232 ? -54.918 -12.373 31.896 1.00 35.11 250 GLY B N 1
ATOM 4309 C CA . GLY B 1 232 ? -54.170 -13.282 32.779 1.00 35.14 250 GLY B CA 1
ATOM 4310 C C . GLY B 1 232 ? -54.528 -13.152 34.243 1.00 34.73 250 GLY B C 1
ATOM 4311 O O . GLY B 1 232 ? -55.526 -13.747 34.668 1.00 38.54 250 GLY B O 1
ATOM 4312 N N . GLY B 1 233 ? -53.735 -12.394 34.990 1.00 38.98 251 GLY B N 1
ATOM 4313 C CA . GLY B 1 233 ? -53.977 -12.265 36.437 1.00 42.85 251 GLY B CA 1
ATOM 4314 C C . GLY B 1 233 ? -52.991 -13.124 37.198 1.00 45.43 251 GLY B C 1
ATOM 4315 O O . GLY B 1 233 ? -51.853 -13.268 36.710 1.00 46.89 251 GLY B O 1
ATOM 4316 N N . LEU B 1 234 ? -53.412 -13.710 38.320 1.00 48.76 252 LEU B N 1
ATOM 4317 C CA . LEU B 1 234 ? -52.485 -14.546 39.130 1.00 52.15 252 LEU B CA 1
ATOM 4318 C C . LEU B 1 234 ? -52.367 -15.963 38.568 1.00 49.44 252 LEU B C 1
ATOM 4319 O O . LEU B 1 234 ? -53.406 -16.607 38.335 1.00 47.97 252 LEU B O 1
ATOM 4324 N N . LEU B 1 235 ? -51.127 -16.422 38.398 1.00 50.29 253 LEU B N 1
ATOM 4325 C CA . LEU B 1 235 ? -50.844 -17.800 37.927 1.00 47.11 253 LEU B CA 1
ATOM 4326 C C . LEU B 1 235 ? -51.474 -18.789 38.913 1.00 44.29 253 LEU B C 1
ATOM 4327 O O . LEU B 1 235 ? -52.141 -19.739 38.455 1.00 41.79 253 LEU B O 1
ATOM 4332 N N . SER B 1 236 ? -51.267 -18.556 40.214 1.00 42.55 254 SER B N 1
ATOM 4333 C CA . SER B 1 236 ? -51.814 -19.437 41.279 1.00 45.13 254 SER B CA 1
ATOM 4334 C C . SER B 1 236 ? -53.336 -19.583 41.123 1.00 43.43 254 SER B C 1
ATOM 4335 O O . SER B 1 236 ? -53.834 -20.699 41.298 1.00 47.14 254 SER B O 1
ATOM 4338 N N . ALA B 1 237 ? -54.037 -18.509 40.768 1.00 41.10 255 ALA B N 1
ATOM 4339 C CA . ALA B 1 237 ? -55.511 -18.578 40.617 1.00 43.64 255 ALA B CA 1
ATOM 4340 C C . ALA B 1 237 ? -55.891 -19.474 39.429 1.00 44.23 255 ALA B C 1
ATOM 4341 O O . ALA B 1 237 ? -56.896 -20.205 39.540 1.00 48.07 255 ALA B O 1
ATOM 4343 N N . ALA B 1 238 ? -55.129 -19.414 38.333 1.00 41.70 256 ALA B N 1
ATOM 4344 C CA . ALA B 1 238 ? -55.419 -20.255 37.146 1.00 41.49 256 ALA B CA 1
ATOM 4345 C C . ALA B 1 238 ? -55.145 -21.724 37.496 1.00 43.82 256 ALA B C 1
ATOM 4346 O O . ALA B 1 238 ? -55.938 -22.595 37.102 1.00 46.78 256 ALA B O 1
ATOM 4348 N N . VAL B 1 239 ? -54.043 -21.978 38.202 1.00 47.29 257 VAL B N 1
ATOM 4349 C CA . VAL B 1 239 ? -53.677 -23.355 38.640 1.00 49.85 257 VAL B CA 1
ATOM 4350 C C . VAL B 1 239 ? -54.784 -23.888 39.568 1.00 50.01 257 VAL B C 1
ATOM 4351 O O . VAL B 1 239 ? -55.260 -25.018 39.337 1.00 48.77 257 VAL B O 1
ATOM 4355 N N . GLU B 1 240 ? -55.189 -23.106 40.571 1.00 47.63 258 GLU B N 1
ATOM 4356 C CA . GLU B 1 240 ? -56.265 -23.561 41.487 1.00 54.33 258 GLU B CA 1
ATOM 4357 C C . GLU B 1 240 ? -57.542 -23.806 40.677 1.00 52.65 258 GLU B C 1
ATOM 4358 O O . GLU B 1 240 ? -58.213 -24.823 40.934 1.00 53.62 258 GLU B O 1
ATOM 4364 N N . SER B 1 241 ? -57.853 -22.912 39.731 1.00 48.81 259 SER B N 1
ATOM 4365 C CA . SER B 1 241 ? -59.084 -23.043 38.907 1.00 46.41 259 SER B CA 1
ATOM 4366 C C . SER B 1 241 ? -59.048 -24.349 38.112 1.00 49.20 259 SER B C 1
ATOM 4367 O O . SER B 1 241 ? -60.088 -25.033 38.081 1.00 52.64 259 SER B O 1
ATOM 4370 N N . ALA B 1 242 ? -57.895 -24.691 37.523 1.00 49.60 260 ALA B N 1
ATOM 4371 C CA . ALA B 1 242 ? -57.763 -25.942 36.730 1.00 51.92 260 ALA B CA 1
ATOM 4372 C C . ALA B 1 242 ? -57.832 -27.162 37.651 1.00 54.89 260 ALA B C 1
ATOM 4373 O O . ALA B 1 242 ? -58.395 -28.184 37.238 1.00 55.56 260 ALA B O 1
ATOM 4375 N N . ASP B 1 243 ? -57.278 -27.036 38.857 1.00 55.53 261 ASP B N 1
ATOM 4376 C CA . ASP B 1 243 ? -57.236 -28.143 39.845 1.00 58.96 261 ASP B CA 1
ATOM 4377 C C . ASP B 1 243 ? -58.667 -28.519 40.251 1.00 61.27 261 ASP B C 1
ATOM 4378 O O . ASP B 1 243 ? -58.870 -29.636 40.717 1.00 70.97 261 ASP B O 1
ATOM 4383 N N . LEU B 1 244 ? -59.633 -27.624 40.060 1.00 61.35 262 LEU B N 1
ATOM 4384 C CA . LEU B 1 244 ? -61.037 -27.959 40.424 1.00 64.69 262 LEU B CA 1
ATOM 4385 C C . LEU B 1 244 ? -61.553 -29.088 39.522 1.00 63.76 262 LEU B C 1
ATOM 4386 O O . LEU B 1 244 ? -62.378 -29.896 39.997 1.00 66.39 262 LEU B O 1
ATOM 4391 N N . PHE B 1 245 ? -61.055 -29.143 38.282 1.00 60.68 263 PHE B N 1
ATOM 4392 C CA . PHE B 1 245 ? -61.552 -30.086 37.243 1.00 61.19 263 PHE B CA 1
ATOM 4393 C C . PHE B 1 245 ? -60.547 -31.199 36.902 1.00 63.32 263 PHE B C 1
ATOM 4394 O O . PHE B 1 245 ? -60.881 -32.025 36.032 1.00 62.36 263 PHE B O 1
ATOM 4402 N N . LEU B 1 246 ? -59.381 -31.238 37.554 1.00 64.33 264 LEU B N 1
ATOM 4403 C CA . LEU B 1 246 ? -58.355 -32.270 37.234 1.00 68.43 264 LEU B CA 1
ATOM 4404 C C . LEU B 1 246 ? -57.935 -33.009 38.506 1.00 71.92 264 LEU B C 1
ATOM 4405 O O . LEU B 1 246 ? -57.631 -32.322 39.504 1.00 73.63 264 LEU B O 1
ATOM 4410 N N . ASN B 1 247 ? -57.905 -34.350 38.446 1.00 77.09 265 ASN B N 1
ATOM 4411 C CA . ASN B 1 247 ? -57.548 -35.221 39.602 1.00 81.84 265 ASN B CA 1
ATOM 4412 C C . ASN B 1 247 ? -56.066 -35.594 39.557 1.00 82.02 265 ASN B C 1
ATOM 4413 O O . ASN B 1 247 ? -55.553 -36.050 40.599 1.00 88.31 265 ASN B O 1
ATOM 4418 N N . HIS B 1 248 ? -55.415 -35.418 38.404 1.00 81.41 266 HIS B N 1
ATOM 4419 C CA . HIS B 1 248 ? -53.989 -35.815 38.277 1.00 85.46 266 HIS B CA 1
ATOM 4420 C C . HIS B 1 248 ? -53.356 -35.145 37.056 1.00 78.82 266 HIS B C 1
ATOM 4421 O O . HIS B 1 248 ? -54.107 -34.595 36.226 1.00 78.14 266 HIS B O 1
ATOM 4428 N N . GLY B 1 249 ? -52.028 -35.247 36.939 1.00 76.71 267 GLY B N 1
ATOM 4429 C CA . GLY B 1 249 ? -51.280 -34.682 35.802 1.00 71.60 267 GLY B CA 1
ATOM 4430 C C . GLY B 1 249 ? -50.739 -33.301 36.105 1.00 67.66 267 GLY B C 1
ATOM 4431 O O . GLY B 1 249 ? -51.221 -32.667 37.062 1.00 69.59 267 GLY B O 1
ATOM 4432 N N . ILE B 1 250 ? -49.743 -32.868 35.336 1.00 66.89 268 ILE B N 1
ATOM 4433 C CA . ILE B 1 250 ? -49.142 -31.515 35.506 1.00 65.99 268 ILE B CA 1
ATOM 4434 C C . ILE B 1 250 ? -50.070 -30.479 34.861 1.00 59.48 268 ILE B C 1
ATOM 4435 O O . ILE B 1 250 ? -50.538 -30.719 33.736 1.00 60.42 268 ILE B O 1
ATOM 4440 N N . ILE B 1 251 ? -50.340 -29.391 35.583 1.00 53.52 269 ILE B N 1
ATOM 4441 C CA . ILE B 1 251 ? -51.223 -28.289 35.091 1.00 51.30 269 ILE B CA 1
ATOM 4442 C C . ILE B 1 251 ? -50.359 -27.323 34.279 1.00 51.54 269 ILE B C 1
ATOM 4443 O O . ILE B 1 251 ? -50.805 -26.890 33.193 1.00 50.51 269 ILE B O 1
ATOM 4448 N N . VAL B 1 252 ? -49.166 -27.015 34.798 1.00 50.58 270 VAL B N 1
ATOM 4449 C CA . VAL B 1 252 ? -48.229 -26.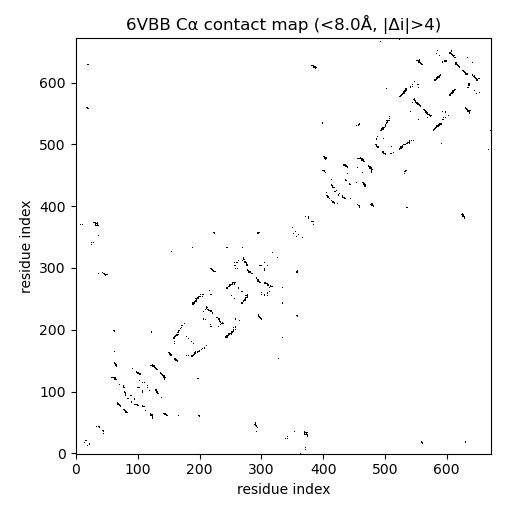086 34.105 1.00 48.35 270 VAL B CA 1
ATOM 4450 C C . VAL B 1 252 ? -46.824 -26.318 34.661 1.00 48.23 270 VAL B C 1
ATOM 4451 O O . VAL B 1 252 ? -46.707 -26.778 35.816 1.00 49.44 270 VAL B O 1
ATOM 4455 N N . SER B 1 253 ? -45.807 -26.043 33.850 1.00 48.02 271 SER B N 1
ATOM 4456 C CA . SER B 1 253 ? -44.406 -26.174 34.305 1.00 51.83 271 SER B CA 1
ATOM 4457 C C . SER B 1 253 ? -43.717 -24.853 33.987 1.00 52.00 271 SER B C 1
ATOM 4458 O O . SER B 1 253 ? -44.181 -24.164 33.065 1.00 47.46 271 SER B O 1
ATOM 4461 N N . THR B 1 254 ? -42.718 -24.492 34.793 1.00 56.21 272 THR B N 1
ATOM 4462 C CA . THR B 1 254 ? -41.962 -23.227 34.620 1.00 57.56 272 THR B CA 1
ATOM 4463 C C . THR B 1 254 ? -40.482 -23.553 34.444 1.00 58.85 272 THR B C 1
ATOM 4464 O O . THR B 1 254 ? -39.988 -24.396 35.189 1.00 58.49 272 THR B O 1
ATOM 4468 N N . LYS B 1 255 ? -39.840 -22.935 33.458 1.00 60.43 273 LYS B N 1
ATOM 4469 C CA . LYS B 1 255 ? -38.384 -23.074 33.204 1.00 65.85 273 LYS B CA 1
ATOM 4470 C C . LYS B 1 255 ? -37.763 -21.763 33.701 1.00 67.92 273 LYS B C 1
ATOM 4471 O O . LYS B 1 255 ? -38.119 -20.716 33.147 1.00 64.35 273 LYS B O 1
ATOM 4477 N N . SER B 1 256 ? -36.917 -21.808 34.731 1.00 59.45 274 SER B N 1
ATOM 4478 C CA . SER B 1 256 ? -36.307 -20.561 35.269 1.00 58.42 274 SER B CA 1
ATOM 4479 C C . SER B 1 256 ? -34.934 -20.841 35.882 1.00 60.78 274 SER B C 1
ATOM 4480 O O . SER B 1 256 ? -34.753 -21.924 36.457 1.00 67.23 274 SER B O 1
ATOM 4483 N N . ARG B 1 257 ? -34.001 -19.900 35.753 1.00 62.54 275 ARG B N 1
ATOM 4484 C CA . ARG B 1 257 ? -32.659 -20.090 36.365 1.00 65.03 275 ARG B CA 1
ATOM 4485 C C . ARG B 1 257 ? -32.662 -19.443 37.753 1.00 66.47 275 ARG B C 1
ATOM 4486 O O . ARG B 1 257 ? -32.175 -20.081 38.708 1.00 68.14 275 ARG B O 1
ATOM 4494 N N . SER B 1 258 ? -33.252 -18.248 37.854 1.00 66.13 276 SER B N 1
ATOM 4495 C CA . SER B 1 258 ? -33.294 -17.485 39.128 1.00 67.43 276 SER B CA 1
ATOM 4496 C C . SER B 1 258 ? -34.383 -18.016 40.064 1.00 66.53 276 SER B C 1
ATOM 4497 O O . SER B 1 258 ? -34.226 -17.835 41.288 1.00 67.60 276 SER B O 1
ATOM 4500 N N . GLU B 1 259 ? -35.429 -18.651 39.521 1.00 62.59 277 GLU B N 1
ATOM 4501 C CA . GLU B 1 259 ? -36.558 -19.146 40.362 1.00 62.03 277 GLU B CA 1
ATOM 4502 C C . GLU B 1 259 ? -36.557 -20.681 40.404 1.00 62.00 277 GLU B C 1
ATOM 4503 O O . GLU B 1 259 ? -37.237 -21.240 41.287 1.00 60.43 277 GLU B O 1
ATOM 4509 N N . GLY B 1 260 ? -35.842 -21.328 39.472 1.00 63.72 278 GLY B N 1
ATOM 4510 C CA . GLY B 1 260 ? -35.770 -22.802 39.401 1.00 62.33 278 GLY B CA 1
ATOM 4511 C C . GLY B 1 260 ? -36.895 -23.391 38.564 1.00 59.19 278 GLY B C 1
ATOM 4512 O O . GLY B 1 260 ? -37.930 -22.716 38.400 1.00 60.29 278 GLY B O 1
ATOM 4513 N N . ASN B 1 261 ? -36.705 -24.617 38.068 1.00 58.70 279 ASN B N 1
ATOM 4514 C CA . ASN B 1 261 ? -37.723 -25.309 37.236 1.00 57.45 279 ASN B CA 1
ATOM 4515 C C . ASN B 1 261 ? -38.787 -25.946 38.137 1.00 60.21 279 ASN B C 1
ATOM 4516 O O . ASN B 1 261 ? -38.528 -27.029 38.703 1.00 68.34 279 ASN B O 1
ATOM 4521 N N . GLN B 1 262 ? -39.947 -25.302 38.250 1.00 60.38 280 GLN B N 1
ATOM 4522 C CA . GLN B 1 262 ? -41.063 -25.857 39.059 1.00 64.23 280 GLN B CA 1
ATOM 4523 C C . GLN B 1 262 ? -42.037 -26.589 38.128 1.00 61.56 280 GLN B C 1
ATOM 4524 O O . GLN B 1 262 ? -41.959 -26.398 36.912 1.00 59.89 280 GLN B O 1
ATOM 4530 N N . GLN B 1 263 ? -42.913 -27.397 38.712 1.00 62.73 281 GLN B N 1
ATOM 4531 C CA . GLN B 1 263 ? -43.927 -28.185 37.973 1.00 62.31 281 GLN B CA 1
ATOM 4532 C C . GLN B 1 263 ? -45.122 -28.319 38.907 1.00 62.53 281 GLN B C 1
ATOM 4533 O O . GLN B 1 263 ? -44.974 -28.994 39.936 1.00 68.67 281 GLN B O 1
ATOM 4539 N N . PHE B 1 264 ? -46.236 -27.673 38.572 1.00 60.45 282 PHE B N 1
ATOM 4540 C CA . PHE B 1 264 ? -47.434 -27.690 39.448 1.00 61.92 282 PHE B CA 1
ATOM 4541 C C . PHE B 1 264 ? -48.329 -28.867 39.051 1.00 61.10 282 PHE B C 1
ATOM 4542 O O . PHE B 1 264 ? -48.802 -28.897 37.904 1.00 57.85 282 PHE B O 1
ATOM 4550 N N . GLN B 1 265 ? -48.538 -29.803 39.986 1.00 66.97 283 GLN B N 1
ATOM 4551 C CA . GLN B 1 265 ? -49.364 -31.012 39.730 1.00 72.50 283 GLN B CA 1
ATOM 4552 C C . GLN B 1 265 ? -50.789 -30.834 40.268 1.00 71.47 283 GLN B C 1
ATOM 4553 O O . GLN B 1 265 ? -50.964 -30.114 41.272 1.00 74.33 283 GLN B O 1
ATOM 4559 N N . ALA B 1 266 ? -51.762 -31.468 39.602 1.00 67.45 284 ALA B N 1
ATOM 4560 C CA . ALA B 1 266 ? -53.177 -31.441 40.036 1.00 68.07 284 ALA B CA 1
ATOM 4561 C C . ALA B 1 266 ? -53.319 -32.363 41.253 1.00 72.01 284 ALA B C 1
ATOM 4562 O O . ALA B 1 266 ? -52.370 -33.124 41.512 1.00 76.38 284 ALA B O 1
ATOM 4564 N N . LEU B 1 267 ? -54.456 -32.318 41.957 1.00 73.78 285 LEU B N 1
ATOM 4565 C CA . LEU B 1 267 ? -54.658 -33.177 43.160 1.00 81.49 285 LEU B CA 1
ATOM 4566 C C . LEU B 1 267 ? -56.008 -33.890 43.102 1.00 81.29 285 LEU B C 1
ATOM 4567 O O . LEU B 1 267 ? -56.949 -33.377 42.517 1.00 80.86 285 LEU B O 1
ATOM 4572 N N . PRO B 1 268 ? -56.146 -35.095 43.708 1.00 89.01 286 PRO B N 1
ATOM 4573 C CA . PRO B 1 268 ? -57.422 -35.820 43.724 1.00 89.82 286 PRO B CA 1
ATOM 4574 C C . PRO B 1 268 ? -58.576 -35.012 44.346 1.00 93.99 286 PRO B C 1
ATOM 4575 O O . PRO B 1 268 ? -58.318 -34.230 45.242 1.00 91.76 286 PRO B O 1
ATOM 4579 N N . GLY B 1 269 ? -59.805 -35.239 43.870 1.00 101.17 287 GLY B N 1
ATOM 4580 C CA . GLY B 1 269 ? -61.015 -34.537 44.352 1.00 102.28 287 GLY B CA 1
ATOM 4581 C C . GLY B 1 269 ? -62.068 -34.499 43.258 1.00 108.09 287 GLY B C 1
ATOM 4582 O O . GLY B 1 269 ? -62.001 -33.588 42.414 1.00 95.16 287 GLY B O 1
ATOM 4583 N N . ASN B 1 270 ? -63.019 -35.443 43.287 1.00 125.80 288 ASN B N 1
ATOM 4584 C CA . ASN B 1 270 ? -64.084 -35.560 42.244 1.00 132.15 288 ASN B CA 1
ATOM 4585 C C . ASN B 1 270 ? -65.186 -34.504 42.431 1.00 128.30 288 ASN B C 1
ATOM 4586 O O . ASN B 1 270 ? -66.371 -34.855 42.248 1.00 115.44 288 ASN B O 1
ATOM 4591 N N . ASP B 1 271 ? -64.808 -33.254 42.720 1.00 132.47 289 ASP B N 1
ATOM 4592 C CA . ASP B 1 271 ? -65.796 -32.157 42.904 1.00 133.36 289 ASP B CA 1
ATOM 4593 C C . ASP B 1 271 ? -66.532 -31.927 41.581 1.00 118.29 289 ASP B C 1
ATOM 4594 O O . ASP B 1 271 ? -67.768 -31.846 41.606 1.00 114.47 289 ASP B O 1
ATOM 4599 N N . PHE B 1 272 ? -65.784 -31.858 40.477 1.00 105.46 290 PHE B N 1
ATOM 4600 C CA . PHE B 1 272 ? -66.363 -31.630 39.130 1.00 101.04 290 PHE B CA 1
ATOM 4601 C C . PHE B 1 272 ? -65.867 -32.724 38.178 1.00 100.66 290 PHE B C 1
ATOM 4602 O O . PHE B 1 272 ? -64.838 -32.544 37.503 1.00 92.05 290 PHE B O 1
ATOM 4610 N N . GLN B 1 273 ? -66.592 -33.847 38.173 1.00 102.94 291 GLN B N 1
ATOM 4611 C CA . GLN B 1 273 ? -66.281 -35.043 37.341 1.00 104.72 291 GLN B CA 1
ATOM 4612 C C . GLN B 1 273 ? -67.341 -35.216 36.243 1.00 104.82 291 GLN B C 1
ATOM 4613 O O . GLN B 1 273 ? -66.948 -35.358 35.063 1.00 99.77 291 GLN B O 1
ATOM 4619 N N . ASN B 1 274 ? -68.629 -35.172 36.610 1.00 106.53 292 ASN B N 1
ATOM 4620 C CA . ASN B 1 274 ? -69.742 -35.363 35.634 1.00 114.95 292 ASN B CA 1
ATOM 4621 C C . ASN B 1 274 ? -70.135 -34.039 34.963 1.00 109.45 292 ASN B C 1
ATOM 4622 O O . ASN B 1 274 ? -71.179 -34.017 34.281 1.00 114.72 292 ASN B O 1
ATOM 4627 N N . ILE B 1 275 ? -69.334 -32.982 35.117 1.00 100.93 293 ILE B N 1
ATOM 4628 C CA . ILE B 1 275 ? -69.722 -31.664 34.534 1.00 90.66 293 ILE B CA 1
ATOM 4629 C C . ILE B 1 275 ? -68.958 -31.414 33.222 1.00 81.69 293 ILE B C 1
ATOM 4630 O O . ILE B 1 275 ? -67.717 -31.380 33.255 1.00 74.40 293 ILE B O 1
ATOM 4635 N N . LYS B 1 276 ? -69.692 -31.307 32.106 1.00 80.62 294 LYS B N 1
ATOM 4636 C CA . LYS B 1 276 ? -69.125 -31.040 30.752 1.00 78.11 294 LYS B CA 1
ATOM 4637 C C . LYS B 1 276 ? -68.604 -29.592 30.767 1.00 76.12 294 LYS B C 1
ATOM 4638 O O . LYS B 1 276 ? -69.339 -28.711 31.260 1.00 82.00 294 LYS B O 1
ATOM 4644 N N . VAL B 1 277 ? -67.398 -29.344 30.249 1.00 68.05 295 VAL B N 1
ATOM 4645 C CA . VAL B 1 277 ? -66.848 -27.958 30.322 1.00 60.04 295 VAL B CA 1
ATOM 4646 C C . VAL B 1 277 ? -66.337 -27.481 28.961 1.00 60.68 295 VAL B C 1
ATOM 4647 O O . VAL B 1 277 ? -65.691 -28.264 28.226 1.00 55.86 295 VAL B O 1
ATOM 4651 N N . GLY B 1 278 ? -66.583 -26.202 28.682 1.00 59.42 296 GLY B N 1
ATOM 4652 C CA . GLY B 1 278 ? -66.105 -25.550 27.452 1.00 55.48 296 GLY B CA 1
ATOM 4653 C C . GLY B 1 278 ? -65.339 -24.290 27.803 1.00 51.05 296 GLY B C 1
ATOM 4654 O O . GLY B 1 278 ? -65.596 -23.726 28.883 1.00 48.32 296 GLY B O 1
ATOM 4655 N N . ILE B 1 279 ? -64.390 -23.897 26.959 1.00 48.90 297 ILE B N 1
ATOM 4656 C CA . ILE B 1 279 ? -63.591 -22.656 27.165 1.00 47.36 297 ILE B CA 1
ATOM 4657 C C . ILE B 1 279 ? -63.657 -21.841 25.881 1.00 47.98 297 ILE B C 1
ATOM 4658 O O . ILE B 1 279 ? -63.445 -22.410 24.796 1.00 45.70 297 ILE B O 1
ATOM 4663 N N . LEU B 1 280 ? -63.955 -20.555 26.022 1.00 50.76 298 LEU B N 1
ATOM 4664 C CA . LEU B 1 280 ? -64.028 -19.644 24.855 1.00 50.66 298 LEU B CA 1
ATOM 4665 C C . LEU B 1 280 ? -62.858 -18.668 24.959 1.00 47.73 298 LEU B C 1
ATOM 4666 O O . LEU B 1 280 ? -62.738 -18.024 26.004 1.00 48.53 298 LEU B O 1
ATOM 4671 N N . ILE B 1 281 ? -62.004 -18.609 23.937 1.00 46.66 299 ILE B N 1
ATOM 4672 C CA . ILE B 1 281 ? -60.836 -17.680 23.963 1.00 44.51 299 ILE B CA 1
ATOM 4673 C C . ILE B 1 281 ? -60.826 -16.821 22.701 1.00 43.23 299 ILE B C 1
ATOM 4674 O O . ILE B 1 281 ? -61.522 -17.174 21.743 1.00 50.32 299 ILE B O 1
ATOM 4679 N N . ASN B 1 282 ? -60.085 -15.715 22.742 1.00 43.11 300 ASN B N 1
ATOM 4680 C CA . ASN B 1 282 ? -59.908 -14.832 21.560 1.00 45.76 300 ASN B CA 1
ATOM 4681 C C . ASN B 1 282 ? -58.418 -14.474 21.525 1.00 44.86 300 ASN B C 1
ATOM 4682 O O . ASN B 1 282 ? -57.673 -14.968 22.396 1.00 42.88 300 ASN B O 1
ATOM 4687 N N . HIS B 1 283 ? -58.010 -13.632 20.580 1.00 46.15 301 HIS B N 1
ATOM 4688 C CA . HIS B 1 283 ? -56.576 -13.279 20.430 1.00 45.99 301 HIS B CA 1
ATOM 4689 C C . HIS B 1 283 ? -56.088 -12.449 21.628 1.00 47.93 301 HIS B C 1
ATOM 4690 O O . HIS B 1 283 ? -54.864 -12.213 21.689 1.00 46.45 301 HIS B O 1
ATOM 4697 N N . ARG B 1 284 ? -56.994 -11.986 22.506 1.00 48.24 302 ARG B N 1
ATOM 4698 C CA . ARG B 1 284 ? -56.561 -11.201 23.701 1.00 49.48 302 ARG B CA 1
ATOM 4699 C C . ARG B 1 284 ? -56.493 -12.100 24.951 1.00 47.71 302 ARG B C 1
ATOM 4700 O O . ARG B 1 284 ? -56.122 -11.586 26.020 1.00 54.67 302 ARG B O 1
ATOM 4708 N N . SER B 1 285 ? -56.854 -13.382 24.841 1.00 45.42 303 SER B N 1
ATOM 4709 C CA . SER B 1 285 ? -56.745 -14.293 26.009 1.00 41.00 303 SER B CA 1
ATOM 4710 C C . SER B 1 285 ? -55.244 -14.514 26.253 1.00 40.06 303 SER B C 1
ATOM 4711 O O . SER B 1 285 ? -54.556 -14.956 25.296 1.00 35.29 303 SER B O 1
ATOM 4714 N N . ALA B 1 286 ? -54.748 -14.249 27.469 1.00 39.41 304 ALA B N 1
ATOM 4715 C CA . ALA B 1 286 ? -53.283 -14.364 27.658 1.00 41.95 304 ALA B CA 1
ATOM 4716 C C . ALA B 1 286 ? -52.840 -14.821 29.052 1.00 41.97 304 ALA B C 1
ATOM 4717 O O . ALA B 1 286 ? -53.639 -14.789 30.006 1.00 45.87 304 ALA B O 1
ATOM 4719 N N . SER B 1 287 ? -51.557 -15.185 29.123 1.00 40.62 305 SER B N 1
ATOM 4720 C CA . SER B 1 287 ? -50.832 -15.607 30.349 1.00 40.28 305 SER B CA 1
ATOM 4721 C C . SER B 1 287 ? -51.618 -16.626 31.171 1.00 37.91 305 SER B C 1
ATOM 4722 O O . SER B 1 287 ? -51.859 -17.730 30.663 1.00 39.94 305 SER B O 1
ATOM 4725 N N . ALA B 1 288 ? -51.970 -16.269 32.406 1.00 35.01 306 ALA B N 1
ATOM 4726 C CA . ALA B 1 288 ? -52.687 -17.209 33.291 1.00 36.58 306 ALA B CA 1
ATOM 4727 C C . ALA B 1 288 ? -53.897 -17.799 32.554 1.00 35.06 306 ALA B C 1
ATOM 4728 O O . ALA B 1 288 ? -54.106 -19.004 32.681 1.00 39.23 306 ALA B O 1
ATOM 4730 N N . ALA B 1 289 ? -54.640 -16.996 31.791 1.00 34.11 307 ALA B N 1
ATOM 4731 C CA . ALA B 1 289 ? -55.807 -17.525 31.040 1.00 37.95 307 ALA B CA 1
ATOM 4732 C C . ALA B 1 289 ? -55.352 -18.611 30.059 1.00 39.03 307 ALA B C 1
ATOM 4733 O O . ALA B 1 289 ? -56.132 -19.549 29.819 1.00 44.49 307 ALA B O 1
ATOM 4735 N N . GLU B 1 290 ? -54.142 -18.472 29.512 1.00 36.14 308 GLU B N 1
ATOM 4736 C CA . GLU B 1 290 ? -53.593 -19.478 28.567 1.00 37.93 308 GLU B CA 1
ATOM 4737 C C . GLU B 1 290 ? -53.139 -20.711 29.355 1.00 38.28 308 GLU B C 1
ATOM 4738 O O . GLU B 1 290 ? -53.319 -21.829 28.858 1.00 40.61 308 GLU B O 1
ATOM 4744 N N . VAL B 1 291 ? -52.573 -20.504 30.542 1.00 39.45 309 VAL B N 1
ATOM 4745 C CA . VAL B 1 291 ? -52.132 -21.653 31.389 1.00 41.21 309 VAL B CA 1
ATOM 4746 C C . VAL B 1 291 ? -53.373 -22.496 31.688 1.00 40.57 309 VAL B C 1
ATOM 4747 O O . VAL B 1 291 ? -53.365 -23.692 31.371 1.00 43.93 309 VAL B O 1
ATOM 4751 N N . PHE B 1 292 ? -54.412 -21.871 32.241 1.00 41.96 310 PHE B N 1
ATOM 4752 C CA . PHE B 1 292 ? -55.674 -22.593 32.547 1.00 46.14 310 PHE B CA 1
ATOM 4753 C C . PHE B 1 292 ? -56.201 -23.288 31.287 1.00 47.86 310 PHE B C 1
ATOM 4754 O O . PHE B 1 292 ? -56.455 -24.492 31.342 1.00 50.60 310 PHE B O 1
ATOM 4762 N N . THR B 1 293 ? -56.333 -22.544 30.184 1.00 51.18 311 THR B N 1
ATOM 4763 C CA . THR B 1 293 ? -56.872 -23.104 28.912 1.00 51.72 311 THR B CA 1
ATOM 4764 C C . THR B 1 293 ? -56.046 -24.319 28.469 1.00 50.36 311 THR B C 1
ATOM 4765 O O . THR B 1 293 ? -56.658 -25.365 28.170 1.00 53.45 311 THR B O 1
ATOM 4769 N N . ALA B 1 294 ? -54.718 -24.183 28.440 1.00 48.97 312 ALA B N 1
ATOM 4770 C CA . ALA B 1 294 ? -53.816 -25.278 28.000 1.00 49.26 312 ALA B CA 1
ATOM 4771 C C . ALA B 1 294 ? -53.970 -26.507 28.900 1.00 53.75 312 ALA B C 1
ATOM 4772 O O . ALA B 1 294 ? -54.060 -27.628 28.361 1.00 54.97 312 ALA B O 1
ATOM 4774 N N . ALA B 1 295 ? -53.983 -26.304 30.222 1.00 56.50 313 ALA B N 1
ATOM 4775 C CA . ALA B 1 295 ? -54.112 -27.433 31.174 1.00 55.59 313 ALA B CA 1
ATOM 4776 C C . ALA B 1 295 ? -55.402 -28.208 30.914 1.00 56.85 313 ALA B C 1
ATOM 4777 O O . ALA B 1 295 ? -55.380 -29.430 30.826 1.00 59.46 313 ALA B O 1
ATOM 4787 N N . LYS B 1 297 ? -57.261 -28.183 28.178 1.00 58.99 315 LYS B N 1
ATOM 4788 C CA . LYS B 1 297 ? -57.291 -28.725 26.829 1.00 57.57 315 LYS B CA 1
ATOM 4789 C C . LYS B 1 297 ? -56.389 -29.952 26.675 1.00 59.37 315 LYS B C 1
ATOM 4790 O O . LYS B 1 297 ? -56.872 -30.960 26.136 1.00 63.26 315 LYS B O 1
ATOM 4796 N N . GLU B 1 298 ? -55.130 -29.865 27.111 1.00 61.03 316 GLU B N 1
ATOM 4797 C CA . GLU B 1 298 ? -54.154 -30.979 26.917 1.00 63.16 316 GLU B CA 1
ATOM 4798 C C . GLU B 1 298 ? -54.511 -32.188 27.797 1.00 64.50 316 GLU B C 1
ATOM 4799 O O . GLU B 1 298 ? -54.074 -33.289 27.452 1.00 68.93 316 GLU B O 1
ATOM 4805 N N . HIS B 1 299 ? -55.289 -32.007 28.866 1.00 69.28 317 HIS B N 1
ATOM 4806 C CA . HIS B 1 299 ? -55.742 -33.177 29.669 1.00 71.57 317 HIS B CA 1
ATOM 4807 C C . HIS B 1 299 ? -57.127 -33.592 29.152 1.00 72.89 317 HIS B C 1
ATOM 4808 O O . HIS B 1 299 ? -57.785 -34.414 29.803 1.00 85.90 317 HIS B O 1
ATOM 4815 N N . GLN B 1 300 ? -57.543 -33.024 28.014 1.00 71.05 318 GLN B N 1
ATOM 4816 C CA . GLN B 1 300 ? -58.835 -33.317 27.338 1.00 70.42 318 GLN B CA 1
ATOM 4817 C C . GLN B 1 300 ? -59.973 -33.232 28.355 1.00 69.33 318 GLN B C 1
ATOM 4818 O O . GLN B 1 300 ? -60.830 -34.114 28.356 1.00 75.36 318 GLN B O 1
ATOM 4824 N N . ARG B 1 301 ? -59.980 -32.182 29.175 1.00 65.91 319 ARG B N 1
ATOM 4825 C CA . ARG B 1 301 ? -61.028 -32.006 30.214 1.00 64.60 319 ARG B CA 1
ATOM 4826 C C . ARG B 1 301 ? -62.055 -30.979 29.730 1.00 62.68 319 ARG B C 1
ATOM 4827 O O . ARG B 1 301 ? -63.203 -31.015 30.227 1.00 62.64 319 ARG B O 1
ATOM 4835 N N . ALA B 1 302 ? -61.660 -30.114 28.791 1.00 60.23 320 ALA B N 1
ATOM 4836 C CA . ALA B 1 302 ? -62.579 -29.068 28.289 1.00 59.83 320 ALA B CA 1
ATOM 4837 C C . ALA B 1 302 ? -62.413 -28.883 26.780 1.00 62.43 320 ALA B C 1
ATOM 4838 O O . ALA B 1 302 ? -61.282 -29.018 26.279 1.00 61.35 320 ALA B O 1
ATOM 4840 N N . TRP B 1 303 ? -63.525 -28.612 26.096 1.00 63.44 321 TRP B N 1
ATOM 4841 C CA . TRP B 1 303 ? -63.506 -28.362 24.634 1.00 64.28 321 TRP B CA 1
ATOM 4842 C C . TRP B 1 303 ? -63.280 -26.861 24.450 1.00 64.96 321 TRP B C 1
ATOM 4843 O O . TRP B 1 303 ? -64.137 -26.080 24.906 1.00 70.20 321 TRP B O 1
ATOM 4854 N N . VAL B 1 304 ? -62.156 -26.488 23.838 1.00 60.80 322 VAL B N 1
ATOM 4855 C CA . VAL B 1 304 ? -61.776 -25.058 23.661 1.00 55.16 322 VAL B CA 1
ATOM 4856 C C . VAL B 1 304 ? -62.193 -24.576 22.275 1.00 56.03 322 VAL B C 1
ATOM 4857 O O . VAL B 1 304 ? -61.783 -25.142 21.265 1.00 56.95 322 VAL B O 1
ATOM 4869 N N . GLY B 1 306 ? -63.121 -20.850 19.778 1.00 51.68 324 GLY B N 1
ATOM 4870 C CA . GLY B 1 306 ? -62.766 -19.455 19.573 1.00 50.91 324 GLY B CA 1
ATOM 4871 C C . GLY B 1 306 ? -61.621 -19.313 18.588 1.00 49.07 324 GLY B C 1
ATOM 4872 O O . GLY B 1 306 ? -61.678 -19.968 17.531 1.00 45.95 324 GLY B O 1
ATOM 4873 N N . GLU B 1 307 ? -60.641 -18.463 18.909 1.00 49.67 325 GLU B N 1
ATOM 4874 C CA . GLU B 1 307 ? -59.452 -18.271 18.033 1.00 51.42 325 GLU B CA 1
ATOM 4875 C C . GLU B 1 307 ? -58.188 -18.396 18.886 1.00 49.34 325 GLU B C 1
ATOM 4876 O O . GLU B 1 307 ? -58.292 -18.260 20.117 1.00 47.19 325 GLU B O 1
ATOM 4882 N N . LYS B 1 308 ? -57.049 -18.638 18.233 1.00 47.55 326 LYS B N 1
ATOM 4883 C CA . LYS B 1 308 ? -55.731 -18.803 18.898 1.00 47.76 326 LYS B CA 1
ATOM 4884 C C . LYS B 1 308 ? -55.527 -17.695 19.941 1.00 47.61 326 LYS B C 1
ATOM 4885 O O . LYS B 1 308 ? -55.849 -16.525 19.637 1.00 46.03 326 LYS B O 1
ATOM 4891 N N . SER B 1 309 ? -54.992 -18.060 21.116 1.00 48.42 327 SER B N 1
ATOM 4892 C CA . SER B 1 309 ? -54.740 -17.088 22.215 1.00 46.83 327 SER B CA 1
ATOM 4893 C C . SER B 1 309 ? -53.558 -16.168 21.855 1.00 48.31 327 SER B C 1
ATOM 4894 O O . SER B 1 309 ? -52.878 -16.429 20.847 1.00 44.96 327 SER B O 1
ATOM 4897 N N . TYR B 1 310 ? -53.320 -15.141 22.678 1.00 50.38 328 TYR B N 1
ATOM 4898 C CA . TYR B 1 310 ? -52.292 -14.093 22.424 1.00 52.56 328 TYR B CA 1
ATOM 4899 C C . TYR B 1 310 ? -50.880 -14.665 22.288 1.00 49.69 328 TYR B C 1
ATOM 4900 O O . TYR B 1 310 ? -50.143 -14.186 21.425 1.00 54.25 328 TYR B O 1
ATOM 4909 N N . GLY B 1 311 ? -50.512 -15.613 23.145 1.00 48.70 329 GLY B N 1
ATOM 4910 C CA . GLY B 1 311 ? -49.157 -16.194 23.126 1.00 49.12 329 GLY B CA 1
ATOM 4911 C C . GLY B 1 311 ? -48.207 -15.484 24.083 1.00 47.12 329 GLY B C 1
ATOM 4912 O O . GLY B 1 311 ? -47.084 -15.167 23.667 1.00 53.18 329 GLY B O 1
ATOM 4913 N N . LYS B 1 312 ? -48.636 -15.239 25.322 1.00 44.44 330 LYS B N 1
ATOM 4914 C CA . LYS B 1 312 ? -47.769 -14.591 26.337 1.00 43.97 330 LYS B CA 1
ATOM 4915 C C . LYS B 1 312 ? -47.623 -15.532 27.531 1.00 42.02 330 LYS B C 1
ATOM 4916 O O . LYS B 1 312 ? -48.595 -15.697 28.254 1.00 39.70 330 LYS B O 1
ATOM 4922 N N . GLY B 1 313 ? -46.442 -16.132 27.703 1.00 48.55 331 GLY B N 1
ATOM 4923 C CA . GLY B 1 313 ? -46.158 -17.087 28.797 1.00 48.64 331 GLY B CA 1
ATOM 4924 C C . GLY B 1 313 ? -44.852 -16.761 29.488 1.00 46.66 331 GLY B C 1
ATOM 4925 O O . GLY B 1 313 ? -43.929 -17.586 29.451 1.00 48.18 331 GLY B O 1
ATOM 4926 N N . VAL B 1 314 ? -44.800 -15.598 30.124 1.00 49.19 332 VAL B N 1
ATOM 4927 C CA . VAL B 1 314 ? -43.558 -15.146 30.802 1.00 49.87 332 VAL B CA 1
ATOM 4928 C C . VAL B 1 314 ? -43.870 -14.698 32.228 1.00 51.32 332 VAL B C 1
ATOM 4929 O O . VAL B 1 314 ? -45.005 -14.261 32.505 1.00 51.32 332 VAL B O 1
ATOM 4933 N N . VAL B 1 315 ? -42.870 -14.851 33.089 1.00 49.90 333 VAL B N 1
ATOM 4934 C CA . VAL B 1 315 ? -42.910 -14.368 34.492 1.00 51.32 333 VAL B CA 1
ATOM 4935 C C . VAL B 1 315 ? -41.843 -13.277 34.528 1.00 50.96 333 VAL B C 1
ATOM 4936 O O . VAL B 1 315 ? -40.709 -13.571 34.129 1.00 52.94 333 VAL B O 1
ATOM 4940 N N . GLN B 1 316 ? -42.216 -12.055 34.897 1.00 54.63 334 GLN B N 1
ATOM 4941 C CA . GLN B 1 316 ? -41.215 -10.967 34.943 1.00 52.28 334 GLN B CA 1
ATOM 4942 C C . GLN B 1 316 ? -40.928 -10.593 36.389 1.00 52.51 334 GLN B C 1
ATOM 4943 O O . GLN B 1 316 ? -41.787 -10.826 37.271 1.00 50.18 334 GLN B O 1
ATOM 4949 N N . LYS B 1 317 ? -39.724 -10.074 36.588 1.00 51.43 335 LYS B N 1
ATOM 4950 C CA . LYS B 1 317 ? -39.248 -9.635 37.913 1.00 57.42 335 LYS B CA 1
ATOM 4951 C C . LYS B 1 317 ? -38.675 -8.227 37.735 1.00 57.13 335 LYS B C 1
ATOM 4952 O O . LYS B 1 317 ? -38.156 -7.933 36.646 1.00 58.55 335 LYS B O 1
ATOM 4958 N N . LEU B 1 318 ? -38.830 -7.377 38.744 1.00 63.02 336 LEU B N 1
ATOM 4959 C CA . LEU B 1 318 ? -38.290 -5.995 38.687 1.00 61.46 336 LEU B CA 1
ATOM 4960 C C . LEU B 1 318 ? -36.941 -6.012 39.403 1.00 61.86 336 LEU B C 1
ATOM 4961 O O . LEU B 1 318 ? -36.857 -6.660 40.458 1.00 60.84 336 LEU B O 1
ATOM 4966 N N . PHE B 1 319 ? -35.928 -5.369 38.818 1.00 60.95 337 PHE B N 1
ATOM 4967 C CA . PHE B 1 319 ? -34.566 -5.343 39.405 1.00 56.20 337 PHE B CA 1
ATOM 4968 C C . PHE B 1 319 ? -34.157 -3.905 39.674 1.00 55.46 337 PHE B C 1
ATOM 4969 O O . PHE B 1 319 ? -33.649 -3.230 38.781 1.00 54.36 337 PHE B O 1
ATOM 4977 N N . PRO B 1 320 ? -34.360 -3.406 40.912 1.00 56.45 338 PRO B N 1
ATOM 4978 C CA . PRO B 1 320 ? -33.973 -2.043 41.269 1.00 58.07 338 PRO B CA 1
ATOM 4979 C C . PRO B 1 320 ? -32.474 -1.804 41.034 1.00 61.48 338 PRO B C 1
ATOM 4980 O O . PRO B 1 320 ? -31.704 -2.752 41.120 1.00 58.45 338 PRO B O 1
ATOM 4984 N N . LEU B 1 321 ? -32.113 -0.556 40.730 1.00 62.24 339 LEU B N 1
ATOM 4985 C CA . LEU B 1 321 ? -30.702 -0.158 40.498 1.00 64.87 339 LEU B CA 1
ATOM 4986 C C . LEU B 1 321 ? -30.365 0.970 41.462 1.00 67.18 339 LEU B C 1
ATOM 4987 O O . LEU B 1 321 ? -31.260 1.674 41.922 1.00 60.20 339 LEU B O 1
ATOM 4992 N N . PRO B 1 322 ? -29.071 1.182 41.793 1.00 72.08 340 PRO B N 1
ATOM 4993 C CA . PRO B 1 322 ? -28.679 2.267 42.694 1.00 78.31 340 PRO B CA 1
ATOM 4994 C C . PRO B 1 322 ? -29.122 3.640 42.152 1.00 84.21 340 PRO B C 1
ATOM 4995 O O . PRO B 1 322 ? -29.445 4.511 42.934 1.00 91.19 340 PRO B O 1
ATOM 4999 N N . SER B 1 323 ? -29.113 3.789 40.824 1.00 85.41 341 SER B N 1
ATOM 5000 C CA . SER B 1 323 ? -29.516 5.018 40.094 1.00 86.77 341 SER B CA 1
ATOM 5001 C C . SER B 1 323 ? -30.966 5.406 40.423 1.00 84.23 341 SER B C 1
ATOM 5002 O O . SER B 1 323 ? -31.331 6.560 40.166 1.00 90.26 341 SER B O 1
ATOM 5005 N N . GLY B 1 324 ? -31.745 4.485 40.993 1.00 78.33 342 GLY B N 1
ATOM 5006 C CA . GLY B 1 324 ? -33.171 4.730 41.284 1.00 74.11 342 GLY B CA 1
ATOM 5007 C C . GLY B 1 324 ? -34.030 4.098 40.201 1.00 73.96 342 GLY B C 1
ATOM 5008 O O . GLY B 1 324 ? -35.228 3.843 40.451 1.00 69.06 342 GLY B O 1
ATOM 5009 N N . ALA B 1 325 ? -33.425 3.855 39.030 1.00 74.61 343 ALA B N 1
ATOM 5010 C CA . ALA B 1 325 ? -34.115 3.220 37.885 1.00 71.02 343 ALA B CA 1
ATOM 5011 C C . ALA B 1 325 ? -34.239 1.714 38.157 1.00 70.33 343 ALA B C 1
ATOM 5012 O O . ALA B 1 325 ? -33.928 1.283 39.291 1.00 74.19 343 ALA B O 1
ATOM 5014 N N . ALA B 1 326 ? -34.655 0.936 37.157 1.00 65.56 344 ALA B N 1
ATOM 5015 C CA . ALA B 1 326 ? -34.802 -0.523 37.360 1.00 60.79 344 ALA B CA 1
ATOM 5016 C C . ALA B 1 326 ? -34.835 -1.256 36.018 1.00 58.50 344 ALA B C 1
ATOM 5017 O O . ALA B 1 326 ? -34.764 -0.589 34.972 1.00 62.60 344 ALA B O 1
ATOM 5019 N N . LEU B 1 327 ? -34.938 -2.585 36.074 1.00 56.33 345 LEU B N 1
ATOM 5020 C CA . LEU B 1 327 ? -35.046 -3.446 34.874 1.00 54.77 345 LEU B CA 1
ATOM 5021 C C . LEU B 1 327 ? -36.280 -4.323 35.024 1.00 52.71 345 LEU B C 1
ATOM 5022 O O . LEU B 1 327 ? -36.483 -4.853 36.127 1.00 51.38 345 LEU B O 1
ATOM 5027 N N . GLN B 1 328 ? -37.092 -4.415 33.973 1.00 54.72 346 GLN B N 1
ATOM 5028 C CA . GLN B 1 328 ? -38.232 -5.364 33.982 1.00 51.08 346 GLN B CA 1
ATOM 5029 C C . GLN B 1 328 ? -37.768 -6.478 33.051 1.00 50.27 346 GLN B C 1
ATOM 5030 O O . GLN B 1 328 ? -37.518 -6.227 31.874 1.00 53.89 346 GLN B O 1
ATOM 5044 N N . THR B 1 330 ? -37.728 -10.893 31.918 1.00 43.35 348 THR B N 1
ATOM 5045 C CA . THR B 1 330 ? -38.288 -12.226 31.908 1.00 44.08 348 THR B CA 1
ATOM 5046 C C . THR B 1 330 ? -37.326 -13.139 32.671 1.00 44.28 348 THR B C 1
ATOM 5047 O O . THR B 1 330 ? -36.119 -13.138 32.335 1.00 45.06 348 THR B O 1
ATOM 5051 N N . VAL B 1 331 ? -37.841 -13.894 33.641 1.00 44.61 349 VAL B N 1
ATOM 5052 C CA . VAL B 1 331 ? -36.982 -14.818 34.442 1.00 47.18 349 VAL B CA 1
ATOM 5053 C C . VAL B 1 331 ? -37.537 -16.241 34.320 1.00 50.71 349 VAL B C 1
ATOM 5054 O O . VAL B 1 331 ? -36.811 -17.176 34.715 1.00 53.90 349 VAL B O 1
ATOM 5058 N N . SER B 1 332 ? -38.757 -16.398 33.786 1.00 48.31 350 SER B N 1
ATOM 5059 C CA . SER B 1 332 ? -39.349 -17.756 33.660 1.00 48.63 350 SER B CA 1
ATOM 5060 C C . SER B 1 332 ? -40.274 -17.846 32.438 1.00 47.12 350 SER B C 1
ATOM 5061 O O . SER B 1 332 ? -40.867 -16.816 32.082 1.00 43.78 350 SER B O 1
ATOM 5064 N N . HIS B 1 333 ? -40.362 -19.033 31.825 1.00 47.57 351 HIS B N 1
ATOM 5065 C CA . HIS B 1 333 ? -41.317 -19.291 30.712 1.00 48.52 351 HIS B CA 1
ATOM 5066 C C . HIS B 1 333 ? -42.329 -20.343 31.167 1.00 48.19 351 HIS B C 1
ATOM 5067 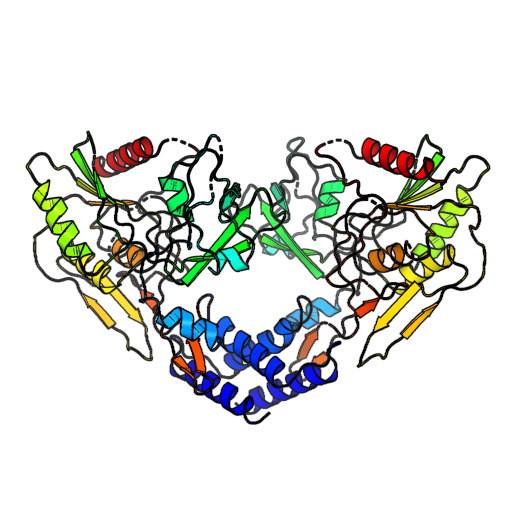O O . HIS B 1 333 ? -41.916 -21.268 31.890 1.00 45.90 351 HIS B O 1
ATOM 5074 N N . TYR B 1 334 ? -43.602 -20.182 30.791 1.00 47.93 352 TYR B N 1
ATOM 5075 C CA . TYR B 1 334 ? -44.615 -21.196 31.169 1.00 48.10 352 TYR B CA 1
ATOM 5076 C C . TYR B 1 334 ? -44.659 -22.257 30.070 1.00 46.36 352 TYR B C 1
ATOM 5077 O O . TYR B 1 334 ? -44.527 -21.879 28.882 1.00 42.22 352 TYR B O 1
ATOM 5086 N N . TYR B 1 335 ? -44.831 -23.524 30.465 1.00 47.89 353 TYR B N 1
ATOM 5087 C CA . TYR B 1 335 ? -44.954 -24.668 29.523 1.00 45.67 353 TYR B CA 1
ATOM 5088 C C . TYR B 1 335 ? -46.237 -25.434 29.843 1.00 45.81 353 TYR B C 1
ATOM 5089 O O . TYR B 1 335 ? -46.586 -25.598 31.027 1.00 45.50 353 TYR B O 1
ATOM 5098 N N . THR B 1 336 ? -46.916 -25.873 28.789 1.00 46.74 354 THR B N 1
ATOM 5099 C CA . THR B 1 336 ? -48.185 -26.625 28.904 1.00 50.54 354 THR B CA 1
ATOM 5100 C C . THR B 1 336 ? -47.881 -28.044 29.368 1.00 55.88 354 THR B C 1
ATOM 5101 O O . THR B 1 336 ? -46.716 -28.433 29.433 1.00 66.20 354 THR B O 1
ATOM 5105 N N . PRO B 1 337 ? -48.904 -28.855 29.726 1.00 56.42 355 PRO B N 1
ATOM 5106 C CA . PRO B 1 337 ? -48.672 -30.239 30.148 1.00 57.37 355 PRO B CA 1
ATOM 5107 C C . PRO B 1 337 ? -47.913 -31.076 29.101 1.00 61.02 355 PRO B C 1
ATOM 5108 O O . PRO B 1 337 ? -47.083 -31.883 29.507 1.00 63.99 355 PRO B O 1
ATOM 5112 N N . ASN B 1 338 ? -48.208 -30.869 27.805 1.00 57.89 356 ASN B N 1
ATOM 5113 C CA . ASN B 1 338 ? -47.558 -31.614 26.685 1.00 59.33 356 ASN B CA 1
ATOM 5114 C C . ASN B 1 338 ? -46.137 -31.097 26.446 1.00 57.68 356 ASN B C 1
ATOM 5115 O O . ASN B 1 338 ? -45.436 -31.689 25.592 1.00 56.44 356 ASN B O 1
ATOM 5120 N N . GLY B 1 339 ? -45.748 -30.025 27.139 1.00 55.65 357 GLY B N 1
ATOM 5121 C CA . GLY B 1 339 ? -44.392 -29.454 27.021 1.00 57.58 357 GLY B CA 1
ATOM 5122 C C . GLY B 1 339 ? -44.309 -28.331 26.004 1.00 57.15 357 GLY B C 1
ATOM 5123 O O . GLY B 1 339 ? -43.186 -27.992 25.601 1.00 61.96 357 GLY B O 1
ATOM 5124 N N . ASN B 1 340 ? -45.452 -27.774 25.603 1.00 57.55 358 ASN B N 1
ATOM 5125 C CA . ASN B 1 340 ? -45.478 -26.668 24.609 1.00 55.80 358 ASN B CA 1
ATOM 5126 C C . ASN B 1 340 ? -45.227 -25.341 25.313 1.00 57.63 358 ASN B C 1
ATOM 5127 O O . ASN B 1 340 ? -45.748 -25.091 26.399 1.00 55.34 358 ASN B O 1
ATOM 5140 N N . ILE B 1 342 ? -45.844 -21.530 25.760 1.00 53.97 360 ILE B N 1
ATOM 5141 C CA . ILE B 1 342 ? -46.964 -20.636 25.521 1.00 51.63 360 ILE B CA 1
ATOM 5142 C C . ILE B 1 342 ? -46.455 -19.351 24.854 1.00 51.07 360 ILE B C 1
ATOM 5143 O O . ILE B 1 342 ? -47.091 -18.903 23.883 1.00 53.26 360 ILE B O 1
ATOM 5148 N N . GLU B 1 343 ? -45.352 -18.791 25.359 1.00 48.97 361 GLU B N 1
ATOM 5149 C CA . GLU B 1 343 ? -44.775 -17.530 24.820 1.00 49.72 361 GLU B CA 1
ATOM 5150 C C . GLU B 1 343 ? -44.467 -17.647 23.320 1.00 47.92 361 GLU B C 1
ATOM 5151 O O . GLU B 1 343 ? -43.664 -18.508 22.946 1.00 46.76 361 GLU B O 1
ATOM 5157 N N . GLY B 1 344 ? -45.087 -16.790 22.504 1.00 49.76 362 GLY B N 1
ATOM 5158 C CA . GLY B 1 344 ? -44.848 -16.757 21.050 1.00 50.84 362 GLY B CA 1
ATOM 5159 C C . GLY B 1 344 ? -45.726 -17.713 20.264 1.00 54.57 362 GLY B C 1
ATOM 5160 O O . GLY B 1 344 ? -45.863 -17.498 19.051 1.00 68.65 362 GLY B O 1
ATOM 5161 N N . GLN B 1 345 ? -46.287 -18.740 20.900 1.00 64.86 363 GLN B N 1
ATOM 5162 C CA . GLN B 1 345 ? -47.136 -19.700 20.148 1.00 64.47 363 GLN B CA 1
ATOM 5163 C C . GLN B 1 345 ? -48.617 -19.429 20.409 1.00 63.38 363 GLN B C 1
ATOM 5164 O O . GLN B 1 345 ? -49.379 -19.238 19.444 1.00 65.04 363 GLN B O 1
ATOM 5170 N N . GLY B 1 346 ? -48.998 -19.402 21.680 1.00 57.12 364 GLY B N 1
ATOM 5171 C CA . GLY B 1 346 ? -50.416 -19.236 22.015 1.00 56.58 364 GLY B CA 1
ATOM 5172 C C . GLY B 1 346 ? -51.059 -20.605 22.003 1.00 53.92 364 GLY B C 1
ATOM 5173 O O . GLY B 1 346 ? -50.378 -21.566 21.625 1.00 55.23 364 GLY B O 1
ATOM 5174 N N . ILE B 1 347 ? -52.321 -20.683 22.401 1.00 53.60 365 ILE B N 1
ATOM 5175 C CA . ILE B 1 347 ? -53.063 -21.972 22.455 1.00 48.79 365 ILE B CA 1
ATOM 5176 C C . ILE B 1 347 ? -54.051 -22.015 21.293 1.00 47.00 365 ILE B C 1
ATOM 5177 O O . ILE B 1 347 ? -54.849 -21.072 21.169 1.00 47.21 365 ILE B O 1
ATOM 5182 N N . GLN B 1 348 ? -53.964 -23.048 20.460 1.00 50.37 366 GLN B N 1
ATOM 5183 C CA . GLN B 1 348 ? -54.930 -23.228 19.347 1.00 51.26 366 GLN B CA 1
ATOM 5184 C C . GLN B 1 348 ? -56.181 -23.858 19.944 1.00 49.56 366 GLN B C 1
ATOM 5185 O O . GLN B 1 348 ? -56.083 -24.770 20.759 1.00 47.11 366 GLN B O 1
ATOM 5191 N N . PRO B 1 349 ? -57.394 -23.385 19.599 1.00 52.93 367 PRO B N 1
ATOM 5192 C CA . PRO B 1 349 ? -58.606 -24.001 20.129 1.00 54.71 367 PRO B CA 1
ATOM 5193 C C . PRO B 1 349 ? -58.818 -25.397 19.529 1.00 57.40 367 PRO B C 1
ATOM 5194 O O . PRO B 1 349 ? -58.176 -25.714 18.541 1.00 56.89 367 PRO B O 1
ATOM 5198 N N . ASN B 1 350 ? -59.659 -26.207 20.178 1.00 62.20 368 ASN B N 1
ATOM 5199 C CA . ASN B 1 350 ? -60.004 -27.555 19.653 1.00 65.59 368 ASN B CA 1
ATOM 5200 C C . ASN B 1 350 ? -60.826 -27.336 18.380 1.00 67.14 368 ASN B C 1
ATOM 5201 O O . ASN B 1 350 ? -60.605 -28.066 17.402 1.00 78.43 368 ASN B O 1
ATOM 5206 N N . GLN B 1 351 ? -61.705 -26.323 18.406 1.00 63.31 369 GLN B N 1
ATOM 5207 C CA . GLN B 1 351 ? -62.591 -25.972 17.266 1.00 62.45 369 GLN B CA 1
ATOM 5208 C C . GLN B 1 351 ? -62.542 -24.457 17.035 1.00 60.12 369 GLN B C 1
ATOM 5209 O O . GLN B 1 351 ? -63.001 -23.702 17.909 1.00 55.63 369 GLN B O 1
ATOM 5215 N N . THR B 1 352 ? -61.990 -24.040 15.894 1.00 62.09 370 THR B N 1
ATOM 5216 C CA . THR B 1 352 ? -61.883 -22.600 15.538 1.00 57.70 370 THR B CA 1
ATOM 5217 C C . THR B 1 352 ? -63.274 -22.049 15.207 1.00 58.07 370 THR B C 1
ATOM 5218 O O . THR B 1 352 ? -63.979 -22.677 14.399 1.00 57.34 370 THR B O 1
ATOM 5222 N N . TYR B 1 353 ? -63.649 -20.934 15.835 1.00 57.68 371 TYR B N 1
ATOM 5223 C CA . TYR B 1 353 ? -64.955 -20.269 15.581 1.00 56.82 371 TYR B CA 1
ATOM 5224 C C . TYR B 1 353 ? -64.899 -18.868 16.175 1.00 55.44 371 TYR B C 1
ATOM 5225 O O . TYR B 1 353 ? -65.402 -18.617 17.267 1.00 56.33 371 TYR B O 1
ATOM 5234 N N . PRO B 1 354 ? -64.240 -17.917 15.478 1.00 59.15 372 PRO B N 1
ATOM 5235 C CA . PRO B 1 354 ? -64.143 -16.545 15.961 1.00 58.73 372 PRO B CA 1
ATOM 5236 C C . PRO B 1 354 ? -65.484 -15.820 15.788 1.00 64.63 372 PRO B C 1
ATOM 5237 O O . PRO B 1 354 ? -66.307 -16.302 15.024 1.00 70.37 372 PRO B O 1
ATOM 5241 N N . LEU B 1 355 ? -65.669 -14.714 16.517 1.00 66.76 373 LEU B N 1
ATOM 5242 C CA . LEU B 1 355 ? -66.902 -13.886 16.422 1.00 65.53 373 LEU B CA 1
ATOM 5243 C C . LEU B 1 355 ? -67.084 -13.470 14.967 1.00 69.97 373 LEU B C 1
ATOM 5244 O O . LEU B 1 355 ? -66.294 -12.678 14.459 1.00 70.78 373 LEU B O 1
ATOM 5249 N N . PRO B 1 356 ? -68.098 -14.001 14.237 1.00 74.95 374 PRO B N 1
ATOM 5250 C CA . PRO B 1 356 ? -68.304 -13.630 12.837 1.00 77.85 374 PRO B CA 1
ATOM 5251 C C . PRO B 1 356 ? -68.474 -12.121 12.700 1.00 78.77 374 PRO B C 1
ATOM 5252 O O . PRO B 1 356 ? -68.844 -11.445 13.656 1.00 74.36 374 PRO B O 1
ATOM 5256 N N . PRO B 1 357 ? -68.216 -11.541 11.511 1.00 87.84 375 PRO B N 1
ATOM 5257 C CA . PRO B 1 357 ? -68.343 -10.095 11.335 1.00 92.57 375 PRO B CA 1
ATOM 5258 C C . PRO B 1 357 ? -69.753 -9.551 11.635 1.00 87.04 375 PRO B C 1
ATOM 5259 O O . PRO B 1 357 ? -70.706 -9.984 11.016 1.00 79.89 375 PRO B O 1
ATOM 5263 N N . GLU B 1 358 ? -69.827 -8.655 12.624 1.00 83.80 376 GLU B N 1
ATOM 5264 C CA . GLU B 1 358 ? -71.059 -7.942 13.059 1.00 83.13 376 GLU B CA 1
ATOM 5265 C C . GLU B 1 358 ? -72.149 -8.862 13.607 1.00 79.02 376 GLU B C 1
ATOM 5266 O O . GLU B 1 358 ? -73.303 -8.444 13.660 1.00 79.16 376 GLU B O 1
ATOM 5280 N N . LYS B 1 360 ? -74.327 -10.518 16.497 1.00 80.96 378 LYS B N 1
ATOM 5281 C CA . LYS B 1 360 ? -74.717 -10.047 17.817 1.00 82.64 378 LYS B CA 1
ATOM 5282 C C . LYS B 1 360 ? -74.045 -10.940 18.878 1.00 78.99 378 LYS B C 1
ATOM 5283 O O . LYS B 1 360 ? -73.986 -12.171 18.675 1.00 72.25 378 LYS B O 1
ATOM 5289 N N . GLU B 1 361 ? -73.566 -10.329 19.965 1.00 80.20 379 GLU B N 1
ATOM 5290 C CA . GLU B 1 361 ? -72.841 -11.019 21.071 1.00 79.09 379 GLU B CA 1
ATOM 5291 C C . GLU B 1 361 ? -73.630 -12.203 21.657 1.00 76.00 379 GLU B C 1
ATOM 5292 O O . GLU B 1 361 ? -73.088 -13.334 21.643 1.00 71.08 379 GLU B O 1
ATOM 5298 N N . GLU B 1 362 ? -74.847 -11.959 22.165 1.00 79.94 380 GLU B N 1
ATOM 5299 C CA . GLU B 1 362 ? -75.636 -13.051 22.817 1.00 80.56 380 GLU B CA 1
ATOM 5300 C C . GLU B 1 362 ? -75.907 -14.184 21.819 1.00 73.61 380 GLU B C 1
ATOM 5301 O O . GLU B 1 362 ? -76.056 -15.335 22.289 1.00 72.54 380 GLU B O 1
ATOM 5307 N N . VAL B 1 363 ? -75.946 -13.892 20.512 1.00 69.66 381 VAL B N 1
ATOM 5308 C CA . VAL B 1 363 ? -76.173 -14.970 19.498 1.00 71.28 381 VAL B CA 1
ATOM 5309 C C . VAL B 1 363 ? -74.894 -15.816 19.417 1.00 67.16 381 VAL B C 1
ATOM 5310 O O . VAL B 1 363 ? -75.007 -17.064 19.410 1.00 67.36 381 VAL B O 1
ATOM 5314 N N . TYR B 1 364 ? -73.730 -15.159 19.352 1.00 64.82 382 TYR B N 1
ATOM 5315 C CA . TYR B 1 364 ? -72.428 -15.874 19.322 1.00 61.66 382 TYR B CA 1
ATOM 5316 C C . TYR B 1 364 ? -72.339 -16.779 20.559 1.00 59.31 382 TYR B C 1
ATOM 5317 O O . TYR B 1 364 ? -71.981 -17.966 20.404 1.00 55.56 382 TYR B O 1
ATOM 5326 N N . LEU B 1 365 ? -72.685 -16.248 21.738 1.00 58.11 383 LEU B N 1
ATOM 5327 C CA . LEU B 1 365 ? -72.643 -17.088 22.967 1.00 61.29 383 LEU B CA 1
ATOM 5328 C C . LEU B 1 365 ? -73.519 -18.328 22.773 1.00 61.60 383 LEU B C 1
ATOM 5329 O O . LEU B 1 365 ? -73.014 -19.438 23.011 1.00 65.27 383 LEU B O 1
ATOM 5334 N N . ASP B 1 366 ? -74.771 -18.142 22.340 1.00 65.11 384 ASP B N 1
ATOM 5335 C CA . ASP B 1 366 ? -75.698 -19.291 22.131 1.00 67.56 384 ASP B CA 1
ATOM 5336 C C . ASP B 1 366 ? -75.097 -20.300 21.141 1.00 64.17 384 ASP B C 1
ATOM 5337 O O . ASP B 1 366 ? -75.142 -21.510 21.445 1.00 63.34 384 ASP B O 1
ATOM 5342 N N . ARG B 1 367 ? -74.556 -19.829 20.011 1.00 64.31 385 ARG B N 1
ATOM 5343 C CA . ARG B 1 367 ? -73.986 -20.764 18.999 1.00 66.59 385 ARG B CA 1
ATOM 5344 C C . ARG B 1 367 ? -72.769 -21.492 19.581 1.00 63.67 385 ARG B C 1
ATOM 5345 O O . ARG B 1 367 ? -72.612 -22.701 19.296 1.00 62.37 385 ARG B O 1
ATOM 5353 N N . VAL B 1 368 ? -71.961 -20.796 20.383 1.00 69.15 386 VAL B N 1
ATOM 5354 C CA . VAL B 1 368 ? -70.772 -21.430 21.034 1.00 66.62 386 VAL B CA 1
ATOM 5355 C C . VAL B 1 368 ? -71.287 -22.509 21.994 1.00 66.61 386 VAL B C 1
ATOM 5356 O O . VAL B 1 368 ? -70.727 -23.628 21.972 1.00 71.69 386 VAL B O 1
ATOM 5360 N N . ALA B 1 369 ? -72.320 -22.181 22.782 1.00 61.60 387 ALA B N 1
ATOM 5361 C CA . ALA B 1 369 ? -72.919 -23.144 23.740 1.00 63.44 387 ALA B CA 1
ATOM 5362 C C . ALA B 1 369 ? -73.462 -24.359 22.973 1.00 67.73 387 ALA B C 1
ATOM 5363 O O . ALA B 1 369 ? -73.295 -25.482 23.491 1.00 65.86 387 ALA B O 1
ATOM 5365 N N . ASP B 1 370 ? -74.079 -24.139 21.798 1.00 73.24 388 ASP B N 1
ATOM 5366 C CA . ASP B 1 370 ? -74.615 -25.256 20.964 1.00 78.61 388 ASP B CA 1
ATOM 5367 C C . ASP B 1 370 ? -73.474 -26.205 20.584 1.00 78.10 388 ASP B C 1
ATOM 5368 O O . ASP B 1 370 ? -73.659 -27.437 20.726 1.00 83.92 388 ASP B O 1
ATOM 5373 N N . LEU B 1 371 ? -72.356 -25.651 20.100 1.00 73.68 389 LEU B N 1
ATOM 5374 C CA . LEU B 1 371 ? -71.188 -26.481 19.695 1.00 77.26 389 LEU B CA 1
ATOM 5375 C C . LEU B 1 371 ? -70.741 -27.359 20.869 1.00 76.36 389 LEU B C 1
ATOM 5376 O O . LEU B 1 371 ? -70.424 -28.544 20.641 1.00 79.50 389 LEU B O 1
ATOM 5381 N N . LEU B 1 372 ? -70.716 -26.787 22.074 1.00 74.86 390 LEU B N 1
ATOM 5382 C CA . LEU B 1 372 ? -70.283 -27.520 23.296 1.00 74.19 390 LEU B CA 1
ATOM 5383 C C . LEU B 1 372 ? -71.232 -28.694 23.577 1.00 78.02 390 LEU B C 1
ATOM 5384 O O . LEU B 1 372 ? -70.732 -29.787 23.902 1.00 78.38 390 LEU B O 1
ATOM 5389 N N . LEU B 1 373 ? -72.543 -28.477 23.440 1.00 81.49 391 LEU B N 1
ATOM 5390 C CA . LEU B 1 373 ? -73.559 -29.536 23.708 1.00 89.98 391 LEU B CA 1
ATOM 5391 C C . LEU B 1 373 ? -73.461 -30.676 22.683 1.00 96.91 391 LEU B C 1
ATOM 5392 O O . LEU B 1 373 ? -73.861 -31.802 23.038 1.00 105.18 391 LEU B O 1
ATOM 5397 N N . LYS B 1 374 ? -72.936 -30.412 21.479 1.00 95.61 392 LYS B N 1
ATOM 5398 C CA . LYS B 1 374 ? -72.843 -31.466 20.427 1.00 99.85 392 LYS B CA 1
ATOM 5399 C C . LYS B 1 374 ? -71.576 -32.319 20.604 1.00 99.91 392 LYS B C 1
ATOM 5400 O O . LYS B 1 374 ? -71.219 -33.041 19.651 1.00 101.44 392 LYS B O 1
ATOM 5406 N N . ARG B 1 375 ? -70.947 -32.269 21.783 1.00 97.95 393 ARG B N 1
ATOM 5407 C CA . ARG B 1 375 ? -69.730 -33.080 22.069 1.00 96.18 393 ARG B CA 1
ATOM 5408 C C . ARG B 1 375 ? -70.141 -34.352 22.822 1.00 97.17 393 ARG B C 1
ATOM 5409 O O . ARG B 1 375 ? -69.367 -35.301 23.007 1.00 92.44 393 ARG B O 1
#

InterPro domains:
  IPR004447 C-terminal-processing peptidase S41A [TIGR00225] (65-377)
  IPR004447 C-terminal-processing peptidase S41A [cd07560] (52-372)
  IPR005151 Tail specific protease [PF03572] (210-369)
  IPR005151 Tail specific protease [SM00245] (184-372)
  IPR029045 ClpP/crotonase-like domain superfamily [SSF52096] (53-377)
  IPR036034 PDZ superfamily [G3DSA:2.30.42.10] (113-198)
  IPR036034 PDZ superfamily [SSF50156] (116-189)

B-factor: mean 64.06, std 20.32, range [31.31, 162.75]

Organism: Acinetobacter baumannii (NCBI:txid470)

Sequence (672 aa):
PIEESIQQFVQIYGIVRDNYVDEKSDDALFLQAIKGLVSGLDRYSRYLSAEEYRQLIQYTEGDLASVDFVLSPESHVHKWIRDLKTGSDSYKLGLRNGQTILKIDNQELKNLTHDQVLGLLYGSIGSTLQVQTEESNSPISLVRNKKIETDIEPVLHNQVLVLKIRVFQQDTANEIKRLIEENSSSRLKAVLIDLRNNPGGLLSAAVESADLFLNHGIIVSTKSRSEGNQQFQALPGNDFQNIKVGILINHRSASAAEVFTAAKEHQRAWVGEKSYGKGVVQKLFPLPSGAALQTVSHYYTPNGNIEGQGIQPNQTYPLPPEKEEVYLDRVADLLLKRKPIESIQQFVQIYGIVRDNYVDEKSDDALFLQAIKGLVSGLDRYSRYLSAEEYRQLIQYTEGDLASVDFVLSPESKWIRDLKTGSDSYKLGLRNGQTILKIDNQELKNLTHDQVLGLLYGSIGSTLQVQTEESNSPISLVRNKKIETDIEPVLHNQVLVLKIRVFQQDTANEIKRLIEENSSSRLKAVLIDLRNNPGGLLSAAVESADLFLNHGIIVSTKSRSEGNQQFQALPGNDFQNIKVGILINHRSASAAEVFTAAKEHQRAWVGEKSYGKGVVQKLFPLPSGAALQTVSHYYTPNGNIEGQGIQPNQTYPLPPEKEEVYLDRVADLLLKR

Nearest PDB structures (foldseek):
  6vbb-assembly1_A  TM=1.002E+00  e=1.063E-68  Acinetobacter baumannii
  5wql-assembly2_C  TM=5.601E-01  e=6.655E-20  Escherichia coli K-12
  6iqq-assembly1_C  TM=6.350E-01  e=5.751E-18  Escherichia coli K-12
  6iqs-assembly1_D  TM=8.715E-01  e=3.550E-13  Escherichia coli K-12
  6iqu-assembly1_B-2  TM=7.234E-01  e=1.889E-14  Escherichia coli K-12

Foldseek 3Di:
DVVVVVVVVVVVVCCCPDPPDNDDPVVVVQVVQQCVQCVPDVWWGWFALVSVVLVVVDDFFFKFFFQFAWDPDPDHQWITHNRDCPGPVVVVPDDHPWTWQDKQNHGSRAPDSVVVCLRGMAGFQDWIWTDTPPDPDIDITGRHGGDDDAFDWDDPQQEIETEDLEQDPCLQVRVLVVCVVSDDPSRLAYEYEQESRNYGDLVSLLSNLLLQDQWAWLKWKPFDVVHTGTHIRHHDCSPVPHAYEYEYEQNRDASSQSNVLSVVVVRYQYAAFYVQDFFDWDWAADPSSIIIIGGIGMAGRVGHGHPGGDGGNDYDHDPPDDPSVSVVVSVVVSSPDD/DVVVVVVVVVVVVCCCPDPPDHDDPVVSVQVVQQCVQCVVDVWKGWFALVSVVLVVVDDFFFKFFFQFAWDDDVAIGPPRDCPDPVVVQPDDHPWGWQDKQNHGCPQPDSVVVVLRGIATFQDWIWTDTPPDPDIDIGGRHGGDDDAFDWDDPQLEIETEDLEQEPCLQVRVLVVCVVSPDPSRAAYEYEQESRNYGDLVRLLSNLLQQDQWAWLKWKPFDVVHTGTHIRHHDVSDDPHAYEYEYEQNRYASSQSSVLSVVVVRYQYAAFYVQQFFDWDWAADPSSIIMIGGIGMAGRVGHGHPGGDGGNDYDHDPPRDDVVSVVVSVVVSSVD

Secondary structure (DSSP, 8-state):
-HHHHHHHHHHHHHHHHHSSS---HHHHHHHHHHHHHHTS-SS--EE-HHHHHHHHHSPTT-EEE-SSB----SSSS---BSPPTTSHHHHHT--TT--EEEETTEE-TT--HHHHHHHH-EETT-EEEEEETT-SS-EEEE--EE-----EE--TTSEEEEE-SSB-TTHHHHHHHHHHHT-STT--EEEEE-TT---B-HHHHHHHHHTT-SSSEEEEEEESSS--EEEEP----SSTT--EEEE--TT--THHHHHHH--TTS-SB---------EE---EE-TTS-EE---EEEE-TT---TTT----SS--------HHHHHHHHHHHHHT--/-HHHHHHHHHHHHHHHHHSSS---HHHHHHHHHHHHHHTS-SS--EE-HHHHHHHHHSPTT-EEE-SSB--------BSPPTTSHHHHHT--TT--EEEETTEE-TT--HHHHHHHH-EETT-EEEEEESSSSS-EEEE--EE-----EE--TTSEEEEE-SSB-TTHHHHHHHHHHHT-SSS--EEEEE-TT---B-HHHHHHHHHTT-SSSEEEEEEESSS--EEEEP---TTSSS-EEEEE--TT--THHHHHHH--TTS-SB---------EE---EE-TTS-EE---EEEE-TT---TTT----SS--------HHHHHHHHHHHHHT-

Solvent-accessible surface area: 33068 Å² total

Radius of gyration: 30.29 Å; Cα contacts (8 Å, |Δi|>4): 1448; chains: 2; bounding box: 70×72×73 Å